Protein AF-0000000080832955 (afdb_homodimer)

pLDDT: mean 88.93, std 10.91, range [30.25, 98.5]

Organism: Erinaceus europaeus (NCBI:txid9365)

Sequence (776 aa):
MAGCCAVLAAFLFEYDTPRIVLIRSRKVGLMNRAVQLLILAYVIGWVFVWEKGYQEMDSVVSSVTTKAKGVTLTNTSQLGYRIWDVADYVIPAQEENSIFIMTNLIVTMNQTQGLCPEFPDKRSICESDANCTTGSSGTYSSGVSTGRCVPFNKTMKTCEVAAWCPVENDEEVPKPAFLKAAENFTLLVKNNIWYPKFNFSKRNILPNITTTYLKSCTYDAITDPFCPIFRLGKIVEYAGHSFQDMAVEGGIMGIQINWACNLDRAASLCLPKYSFRRLDTRDIDHNVSPGYNFRFAKYYSDPSGAEHRTLIKAYGIRFDIIVFGKAGKFDIIPTMINIGSGLALLGVATVLCDVIVLYCMKKKYYYREKKYKYVEDYEQGLAGEMDQMAGCCAVLAAFLFEYDTPRIVLIRSRKVGLMNRAVQLLILAYVIGWVFVWEKGYQEMDSVVSSVTTKAKGVTLTNTSQLGYRIWDVADYVIPAQEENSIFIMTNLIVTMNQTQGLCPEFPDKRSICESDANCTTGSSGTYSSGVSTGRCVPFNKTMKTCEVAAWCPVENDEEVPKPAFLKAAENFTLLVKNNIWYPKFNFSKRNILPNITTTYLKSCTYDAITDPFCPIFRLGKIVEYAGHSFQDMAVEGGIMGIQINWACNLDRAASLCLPKYSFRRLDTRDIDHNVSPGYNFRFAKYYSDPSGAEHRTLIKAYGIRFDIIVFGKAGKFDIIPTMINIGSGLALLGVATVLCDVIVLYCMKKKYYYREKKYKYVEDYEQGLAGEMDQ

InterPro domains:
  IPR001429 P2X purinoreceptor [PIRSF005713] (4-379)
  IPR001429 P2X purinoreceptor [PR01307] (82-90)
  IPR001429 P2X purinoreceptor [PR01307] (157-168)
  IPR001429 P2X purinoreceptor [PR01307] (243-255)
  IPR001429 P2X purinoreceptor [PR01307] (290-300)
  IPR001429 P2X purinoreceptor [PR01307] (310-324)
  IPR001429 P2X purinoreceptor [TIGR00863] (4-372)
  IPR003047 P2X4 purinoceptor [PR01311] (1-8)
  IPR003047 P2X4 purinoceptor [PR01311] (19-23)
  IPR003047 P2X4 purinoceptor [PR01311] (30-38)
  IPR003047 P2X4 purinoceptor [PR01311] (49-55)
  IPR003047 P2X4 purinoceptor [PR01311] (139-146)
  IPR003047 P2X4 purinoceptor [PR01311] (208-216)
  IPR003047 P2X4 purinoceptor [PR01311] (280-290)
  IPR003047 P2X4 purinoceptor [PR01311] (303-312)
  IPR003047 P2X4 purinoceptor [PR01311] (359-366)
  IPR003047 P2X4 purinoceptor [PR01311] (374-383)
  IPR027309 P2X purinoreceptor extracellular domain superfamily [G3DSA:2.60.490.10] (58-342)
  IPR053792 ATP P2X receptor, conserved site [PS01212] (250-276)
  IPR059116 ATP P2X receptor-like [PF00864] (13-373)

Nearest PDB structures (foldseek):
  4dw1-assembly1_A  TM=9.819E-01  e=3.573E-50  Danio rerio
  4dw0-assembly1_A  TM=9.603E-01  e=1.004E-49  Danio rerio
  8jv5-assembly1_C  TM=9.515E-01  e=7.487E-49  Danio rerio
  3h9v-assembly1_A  TM=9.371E-01  e=6.632E-48  Danio rerio
  9ik1-assembly1_B  TM=9.222E-01  e=1.372E-44  Homo sapiens

Foldseek 3Di:
DVVVVVVVCCVVPPDDDDDDDDDPDPVLVVVLVVLLVVLVCCLVVCCCPVVVLQWDKFWKDKFKFKDKFDKDWFADPVPGTDIDTLPRFWPPNGDGQKIWGFQAKFKDPWWAFDKDFWDDDPQFWDDFLCSWDAQDDDPPTQAGFRSGWADPDPPTITTMGGHRPPDGDPPDFDPQGRRLVLQAMKMAMKMKMAGVVVRDIDILCHPPHDPVCLVPDEDDVPPHPSRRMYRNQVLQVQQPHGPRVCNRAAFEKEWEWEFAAEPQDDPVPRHIGIGIHGDPDDDPPDPPPDFDWDKDWDWDADPVGGITIMIMITGTYMYGYHYTYMYIDGDNVSVVVSVVVSVVSSVVSVVVSLCCCLPPDPCNVVVCVVGDDDDDDPVVVVVVVVVD/DVVVVVVVVCVVPPDDDDDDDDDPDPVLVVVLVVLLVVLVCCLVVPCCPVVVLQWDKFWKDKFKDKDKFDKDWFADPVPGTDIDTLPRFWPPNDDGQKIWGFFAKFKDPWWAFDKDFWDDDPQFWDDFLCSWDAQDDDPPTQAGFRSGWDDPDPPTITTMGGHRPPGGDDPDFDPQGRRLVLQFMKMAMKMKMAGPVVRDIDILCHPPDDPVCLVPDEDDVPPHPSHRMYRNQVLQVQQVHGPRVCNRQAFEKEWEWEFAAEPQDDPNPRHIGIGIHGDPDDDPPDPDDDFDWDKDWDWDADPVGGITIMIMITGTYMYGYHYTYMYIDRDNVSVVVSVVVSVVVSVVSVVVSLCCCQPPDPCNVVVCVVVDDDDDDVVVVVVVVVVD

Secondary structure (DSSP, 8-state):
-HHHHHHHHHHHHEEEEE-EEEEE-HHHHHHHHHHHHHHHIIIIIIIIIIS-TTEEEEE-EEEEEEEEE--EEEEETTTEEEEE-HHHHBSSS--TTEEEEEEEEEEEEEEEEEEEEPPP-TTTB-SSGGGS-TT---TT-SSEEEEEEEESSSS-EEEEEEEEESPP--S---SS-TTGGGGG-EEEEEEEEEETTTTEEEESS-TT--HHHHHH---BTTTBTT--EEEHHHHHHHTT--HHHHHHH-EEEEEEEE--EETTS-GGG---EEEEEESSPPPTT--SS-S-EEEEEEEEE-TTS-EEEEEEEEEEEEEEEEEE-EEEEE-HHHHHHHHHHHHHHHHHHHHHHHHHHHHTSTTHHHHHHHH------HHHHHHHHHT-/-HHHHHHHHHHHH------EEEEE-HHHHHHHHHHHHHHHIIIIIIIIIIS-TTEEEEE-EEEEEEEEE--EEEEETTTEEEEE-HHHHBSSS--TTEEEEEEEEEEEEEEEEEEEEPPP-TTTB-SSGGGS-TT---TT-SSEEEEEEEESSSS-EEEEEEEEESPP--S---SS-TTGGGGG-EEEEEEEEEETTTTEEEESS-TT--HHHHHH---BTTTBTT--EEEHHHHHHHTT--HHHHHHH-EEEEEEEE--EETTS-GGG---EEEEEESSPPPTT--SS-S-EEEEEEEEE-TTS-EEEEEEEEEEEEEEEEEE-EEEEE-HHHHHHHHHHHHHHHHHHHHHHHHIIIIISTTHHHHHHHHEEEEE-HHHHHHHHHT-

Radius of gyration: 38.98 Å; Cα contacts (8 Å, |Δi|>4): 1558; chains: 2; bounding box: 71×136×95 Å

Solvent-accessible surface area (backbone atoms only — not comparable to full-atom values): 41485 Å² total; per-residue (Å²): 110,64,64,61,48,49,52,49,46,48,62,44,22,38,34,80,42,62,46,40,72,44,72,57,39,71,67,61,49,48,53,50,48,49,54,51,49,52,50,49,46,44,42,50,49,43,41,42,61,69,64,37,39,36,34,45,76,33,61,66,44,76,44,59,50,71,47,70,38,38,53,45,77,41,76,43,90,87,76,33,79,40,64,42,40,50,50,69,32,31,58,63,61,60,55,84,44,35,50,31,40,50,15,16,66,48,78,38,69,70,18,30,81,40,75,36,42,39,66,79,41,96,83,30,49,32,89,42,39,86,68,26,56,62,70,40,65,55,96,83,49,81,34,35,24,66,23,41,50,35,69,62,54,98,86,44,34,6,25,22,18,44,26,59,24,67,60,76,79,77,85,71,72,54,82,72,21,70,37,57,66,52,41,71,19,36,36,38,53,46,40,23,41,34,28,72,86,74,70,43,72,53,49,50,76,45,84,85,60,46,62,70,52,64,74,69,52,53,46,31,86,78,87,29,55,64,42,50,27,37,41,48,30,53,49,35,41,73,42,73,47,57,45,70,67,37,26,38,44,13,32,40,36,33,43,35,38,37,42,62,28,56,62,76,48,62,73,82,68,49,51,69,43,77,49,48,40,64,70,63,72,59,58,89,86,48,76,76,81,71,47,32,69,52,76,52,71,50,66,35,63,42,97,87,61,50,63,32,27,34,40,34,42,38,13,15,40,33,39,34,55,45,78,47,43,43,36,32,32,79,34,68,61,44,32,50,52,50,51,31,51,44,48,40,50,53,52,51,47,52,55,50,48,49,49,40,48,45,70,66,41,92,59,8,68,63,49,41,57,71,66,51,81,88,77,71,58,67,69,60,56,53,49,57,57,66,76,100,108,67,66,58,48,48,54,48,46,46,60,73,73,53,82,90,75,79,52,67,40,77,43,82,34,60,67,59,7,43,52,49,48,50,52,53,49,51,50,47,47,42,44,50,50,41,41,42,60,69,63,36,41,35,33,45,76,34,62,67,44,76,48,60,51,75,49,71,48,54,72,46,77,42,75,43,93,87,77,34,81,41,79,42,40,53,86,71,34,31,58,53,89,72,56,84,46,36,50,32,41,51,16,18,65,49,78,40,70,71,17,28,79,40,77,36,42,39,66,82,41,96,80,31,49,34,90,42,39,87,67,26,55,61,73,41,63,51,68,85,37,80,27,35,24,68,24,40,49,35,67,59,53,99,86,45,35,6,24,24,18,42,18,54,24,69,60,75,80,77,85,71,73,54,79,72,19,70,39,58,66,52,41,71,19,35,36,38,53,46,40,39,40,35,27,71,88,74,72,43,71,53,49,51,77,46,91,86,62,47,71,72,51,64,74,68,52,53,44,31,85,79,88,29,55,66,43,51,29,36,40,47,30,53,49,36,41,70,40,72,47,56,44,70,66,38,25,38,46,12,33,40,35,33,43,34,39,35,43,62,27,56,64,76,49,62,71,84,71,49,51,66,43,76,48,48,39,63,49,66,71,55,58,91,87,41,82,61,81,72,46,31,66,45,44,39,61,49,66,45,56,44,97,87,63,50,60,31,27,34,40,34,42,38,14,14,41,33,40,33,55,45,77,48,42,42,35,32,33,79,34,69,63,43,32,52,52,51,50,50,50,44,52,33,39,53,50,47,50,52,53,51,46,49,49,40,50,46,71,66,43,90,62,9,69,64,48,42,60,69,32,46,44,84,41,75,41,68,68,62,57,52,52,55,54,65,74,97

Structure (mmCIF, N/CA/C/O backbone):
data_AF-0000000080832955-model_v1
#
loop_
_entity.id
_entity.type
_entity.pdbx_description
1 polymer 'P2X purinoceptor'
#
loop_
_atom_site.group_PDB
_atom_site.id
_atom_site.type_symbol
_atom_site.label_atom_id
_atom_site.label_alt_id
_atom_site.label_comp_id
_atom_site.label_asym_id
_atom_site.label_entity_id
_atom_site.label_seq_id
_atom_site.pdbx_PDB_ins_code
_atom_site.Cartn_x
_atom_site.Cartn_y
_atom_site.Cartn_z
_atom_site.occupancy
_atom_site.B_iso_or_equiv
_atom_site.auth_seq_id
_atom_site.auth_comp_id
_atom_site.auth_asym_id
_atom_site.auth_atom_id
_atom_site.pdbx_PDB_model_num
ATOM 1 N N . MET A 1 1 ? 25.172 57.812 27.25 1 55.41 1 MET A N 1
ATOM 2 C CA . MET A 1 1 ? 24.828 56.594 27.953 1 55.41 1 MET A CA 1
ATOM 3 C C . MET A 1 1 ? 23.531 56.75 28.734 1 55.41 1 MET A C 1
ATOM 5 O O . MET A 1 1 ? 22.703 55.844 28.781 1 55.41 1 MET A O 1
ATOM 9 N N . ALA A 1 2 ? 23.375 57.812 29.281 1 66 2 ALA A N 1
ATOM 10 C CA . ALA A 1 2 ? 22.188 58.094 30.094 1 66 2 ALA A CA 1
ATOM 11 C C . ALA A 1 2 ? 20.953 58.188 29.219 1 66 2 ALA A C 1
ATOM 13 O O . ALA A 1 2 ? 19.875 57.688 29.594 1 66 2 ALA A O 1
ATOM 14 N N . GLY A 1 3 ? 21.125 58.781 28.188 1 62.06 3 GLY A N 1
ATOM 15 C CA . GLY A 1 3 ? 20.016 58.969 27.266 1 62.06 3 GLY A CA 1
ATOM 16 C C . GLY A 1 3 ? 19.5 57.656 26.688 1 62.06 3 GLY A C 1
ATOM 17 O O . GLY A 1 3 ? 18.297 57.438 26.609 1 62.06 3 GLY A O 1
ATOM 18 N N . CYS A 1 4 ? 20.5 56.875 26.312 1 67.5 4 CYS A N 1
ATOM 19 C CA . CYS A 1 4 ? 20.141 55.562 25.766 1 67.5 4 CYS A CA 1
ATOM 20 C C . CYS A 1 4 ? 19.453 54.688 26.812 1 67.5 4 CYS A C 1
ATOM 22 O O . CYS A 1 4 ? 18.516 53.969 26.5 1 67.5 4 CYS A O 1
ATOM 24 N N . CYS A 1 5 ? 19.938 54.812 28.031 1 69.69 5 CYS A N 1
ATOM 25 C CA . CYS A 1 5 ? 19.359 54.062 29.125 1 69.69 5 CYS A CA 1
ATOM 26 C C . CYS A 1 5 ? 17.938 54.531 29.406 1 69.69 5 CYS A C 1
ATOM 28 O O . CYS A 1 5 ? 17.062 53.719 29.734 1 69.69 5 CYS A O 1
ATOM 30 N N . ALA A 1 6 ? 17.719 55.812 29.266 1 69.38 6 ALA A N 1
ATOM 31 C CA . ALA A 1 6 ? 16.375 56.344 29.516 1 69.38 6 ALA A CA 1
ATOM 32 C C . ALA A 1 6 ? 15.391 55.812 28.469 1 69.38 6 ALA A C 1
ATOM 34 O O . ALA A 1 6 ? 14.258 55.469 28.797 1 69.38 6 ALA A O 1
ATOM 35 N N . VAL A 1 7 ? 15.914 55.844 27.344 1 69.94 7 VAL A N 1
ATOM 36 C CA . VAL A 1 7 ? 15.07 55.406 26.25 1 69.94 7 VAL A CA 1
ATOM 37 C C . VAL A 1 7 ? 14.789 53.906 26.406 1 69.94 7 VAL A C 1
ATOM 39 O O . VAL A 1 7 ? 13.664 53.438 26.203 1 69.94 7 VAL A O 1
ATOM 42 N N . LEU A 1 8 ? 15.75 53.188 26.812 1 74.5 8 LEU A N 1
ATOM 43 C CA . LEU A 1 8 ? 15.586 51.75 27.047 1 74.5 8 LEU A CA 1
ATOM 44 C C . LEU A 1 8 ? 14.656 51.469 28.234 1 74.5 8 LEU A C 1
ATOM 46 O O . LEU A 1 8 ? 13.852 50.562 28.203 1 74.5 8 LEU A O 1
ATOM 50 N N . ALA A 1 9 ? 14.867 52.281 29.172 1 74.12 9 ALA A N 1
ATOM 51 C CA . ALA A 1 9 ? 14 52.125 30.344 1 74.12 9 ALA A CA 1
ATOM 52 C C . ALA A 1 9 ? 12.547 52.438 30 1 74.12 9 ALA A C 1
ATOM 54 O O . ALA A 1 9 ? 11.641 51.719 30.438 1 74.12 9 ALA A O 1
ATOM 55 N N . ALA A 1 10 ? 12.398 53.5 29.25 1 73.06 10 ALA A N 1
ATOM 56 C CA . ALA A 1 10 ? 11.039 53.844 28.844 1 73.06 10 ALA A CA 1
ATOM 57 C C . ALA A 1 10 ? 10.422 52.719 28 1 73.06 10 ALA A C 1
ATOM 59 O O . ALA A 1 10 ? 9.25 52.375 28.172 1 73.06 10 ALA A O 1
ATOM 60 N N . PHE A 1 11 ? 11.25 52.156 27.25 1 74.12 11 PHE A N 1
ATOM 61 C CA . PHE A 1 11 ? 10.789 51.094 26.391 1 74.12 11 PHE A CA 1
ATOM 62 C C . PHE A 1 11 ? 10.414 49.844 27.219 1 74.12 11 PHE A C 1
ATOM 64 O O . PHE A 1 11 ? 9.422 49.188 26.938 1 74.12 11 PHE A O 1
ATOM 71 N N . LEU A 1 12 ? 11.109 49.656 28.219 1 76.94 12 LEU A N 1
ATOM 72 C CA . LEU A 1 12 ? 10.938 48.438 29 1 76.94 12 LEU A CA 1
ATOM 73 C C . LEU A 1 12 ? 9.812 48.594 30.016 1 76.94 12 LEU A C 1
ATOM 75 O O . LEU A 1 12 ? 9.117 47.625 30.344 1 76.94 12 LEU A O 1
ATOM 79 N N . PHE A 1 13 ? 9.57 49.875 30.422 1 78.62 13 PHE A N 1
ATOM 80 C CA . PHE A 1 13 ? 8.695 50 31.578 1 78.62 13 PHE A CA 1
ATOM 81 C C . PHE A 1 13 ? 7.441 50.781 31.219 1 78.62 13 PHE A C 1
ATOM 83 O O . PHE A 1 13 ? 6.637 51.125 32.094 1 78.62 13 PHE A O 1
ATOM 90 N N . GLU A 1 14 ? 7.383 51.094 30.031 1 78.12 14 GLU A N 1
ATOM 91 C CA . GLU A 1 14 ? 6.18 51.812 29.609 1 78.12 14 GLU A CA 1
ATOM 92 C C . GLU A 1 14 ? 5.254 50.906 28.797 1 78.12 14 GLU A C 1
ATOM 94 O O . GLU A 1 14 ? 5.719 50.031 28.047 1 78.12 14 GLU A O 1
ATOM 99 N N . TYR A 1 15 ? 3.998 51 29.125 1 81.12 15 TYR A N 1
ATOM 100 C CA . TYR A 1 15 ? 2.977 50.281 28.391 1 81.12 15 TYR A CA 1
ATOM 101 C C . TYR A 1 15 ? 2.01 51.25 27.703 1 81.12 15 TYR A C 1
ATOM 103 O O . TYR A 1 15 ? 1.455 52.125 28.344 1 81.12 15 TYR A O 1
ATOM 111 N N . ASP A 1 16 ? 1.988 51.062 26.359 1 78 16 ASP A N 1
ATOM 112 C CA . ASP A 1 16 ? 1.105 51.906 25.547 1 78 16 ASP A CA 1
ATOM 113 C C . ASP A 1 16 ? -0.204 51.156 25.25 1 78 16 ASP A C 1
ATOM 115 O O . ASP A 1 16 ? -0.201 49.969 24.906 1 78 16 ASP A O 1
ATOM 119 N N . THR A 1 17 ? -1.327 51.875 25.5 1 80.19 17 THR A N 1
ATOM 120 C CA . THR A 1 17 ? -2.637 51.312 25.141 1 80.19 17 THR A CA 1
ATOM 121 C C . THR A 1 17 ? -3.508 52.406 24.516 1 80.19 17 THR A C 1
ATOM 123 O O . THR A 1 17 ? -3.457 53.562 24.922 1 80.19 17 THR A O 1
ATOM 126 N N . PRO A 1 18 ? -4.125 52.125 23.453 1 81.12 18 PRO A N 1
ATOM 127 C CA . PRO A 1 18 ? -4.973 53.125 22.797 1 81.12 18 PRO A CA 1
ATOM 128 C C . PRO A 1 18 ? -6.156 53.531 23.672 1 81.12 18 PRO A C 1
ATOM 130 O O . PRO A 1 18 ? -6.738 52.719 24.375 1 81.12 18 PRO A O 1
ATOM 133 N N . ARG A 1 19 ? -6.402 54.844 23.625 1 81.69 19 ARG A N 1
ATOM 134 C CA . ARG A 1 19 ? -7.602 55.344 24.266 1 81.69 19 ARG A CA 1
ATOM 135 C C . ARG A 1 19 ? -8.859 54.969 23.5 1 81.69 19 ARG A C 1
ATOM 137 O O . ARG A 1 19 ? -8.914 55.094 22.281 1 81.69 19 ARG A O 1
ATOM 144 N N . ILE A 1 20 ? -9.789 54.438 24.219 1 82.12 20 ILE A N 1
ATOM 145 C CA . ILE A 1 20 ? -10.953 53.875 23.547 1 82.12 20 ILE A CA 1
ATOM 146 C C . ILE A 1 20 ? -12.211 54.656 23.922 1 82.12 20 ILE A C 1
ATOM 148 O O . ILE A 1 20 ? -12.375 55.062 25.078 1 82.12 20 ILE A O 1
ATOM 152 N N . VAL A 1 21 ? -12.922 55 22.859 1 81.69 21 VAL A N 1
ATOM 153 C CA . VAL A 1 21 ? -14.219 55.625 23.062 1 81.69 21 VAL A CA 1
ATOM 154 C C . VAL A 1 21 ? -15.289 54.562 23.266 1 81.69 21 VAL A C 1
ATOM 156 O O . VAL A 1 21 ? -15.469 53.688 22.422 1 81.69 21 VAL A O 1
ATOM 159 N N . LEU A 1 22 ? -15.961 54.594 24.391 1 81.81 22 LEU A N 1
ATOM 160 C CA . LEU A 1 22 ? -17.031 53.625 24.688 1 81.81 22 LEU A CA 1
ATOM 161 C C . LEU A 1 22 ? -18.391 54.188 24.281 1 81.81 22 LEU A C 1
ATOM 163 O O . LEU A 1 22 ? -18.828 55.188 24.828 1 81.81 22 LEU A O 1
ATOM 167 N N . ILE A 1 23 ? -18.906 53.594 23.266 1 79.38 23 ILE A N 1
ATOM 168 C CA . ILE A 1 23 ? -20.219 54 22.797 1 79.38 23 ILE A CA 1
ATOM 169 C C . ILE A 1 23 ? -21.297 53.156 23.5 1 79.38 23 ILE A C 1
ATOM 171 O O . ILE A 1 23 ? -21.344 51.938 23.359 1 79.38 23 ILE A O 1
ATOM 175 N N . ARG A 1 24 ? -22.141 53.844 24.172 1 81.06 24 ARG A N 1
ATOM 176 C CA . ARG A 1 24 ? -23.219 53.156 24.891 1 81.06 24 ARG A CA 1
ATOM 177 C C . ARG A 1 24 ? -24.484 53.125 24.047 1 81.06 24 ARG A C 1
ATOM 179 O O . ARG A 1 24 ? -25.375 53.969 24.234 1 81.06 24 ARG A O 1
ATOM 186 N N . SER A 1 25 ? -24.5 52.375 23.047 1 81.81 25 SER A N 1
ATOM 187 C CA . SER A 1 25 ? -25.656 52.125 22.188 1 81.81 25 SER A CA 1
ATOM 188 C C . SER A 1 25 ? -26 50.656 22.172 1 81.81 25 SER A C 1
ATOM 190 O O . SER A 1 25 ? -25.141 49.812 21.922 1 81.81 25 SER A O 1
ATOM 192 N N . ARG A 1 26 ? -27.188 50.375 22.453 1 84.88 26 ARG A N 1
ATOM 193 C CA . ARG A 1 26 ? -27.641 49 22.484 1 84.88 26 ARG A CA 1
ATOM 194 C C . ARG A 1 26 ? -27.547 48.344 21.109 1 84.88 26 ARG A C 1
ATOM 196 O O . ARG A 1 26 ? -27.172 47.188 20.984 1 84.88 26 ARG A O 1
ATOM 203 N N . LYS A 1 27 ? -27.844 49.156 20.109 1 83.56 27 LYS A N 1
ATOM 204 C CA . LYS A 1 27 ? -27.859 48.625 18.75 1 83.56 27 LYS A CA 1
ATOM 205 C C . LYS A 1 27 ? -26.438 48.281 18.281 1 83.56 27 LYS A C 1
ATOM 207 O O . LYS A 1 27 ? -26.203 47.219 17.75 1 83.56 27 LYS A O 1
ATOM 212 N N . VAL A 1 28 ? -25.562 49.156 18.516 1 82.94 28 VAL A N 1
ATOM 213 C CA . VAL A 1 28 ? -24.172 48.969 18.094 1 82.94 28 VAL A CA 1
ATOM 214 C C . VAL A 1 28 ? -23.547 47.844 18.906 1 82.94 28 VAL A C 1
ATOM 216 O O . VAL A 1 28 ? -22.797 47.031 18.375 1 82.94 28 VAL A O 1
ATOM 219 N N . GLY A 1 29 ? -23.828 47.875 20.172 1 86.38 29 GLY A N 1
ATOM 220 C CA . GLY A 1 29 ? -23.297 46.844 21.047 1 86.38 29 GLY A CA 1
ATOM 221 C C . GLY A 1 29 ? -23.781 45.438 20.688 1 86.38 29 GLY A C 1
ATOM 222 O O . GLY A 1 29 ? -23 44.5 20.672 1 86.38 29 GLY A O 1
ATOM 223 N N . LEU A 1 30 ? -25.031 45.438 20.359 1 90.06 30 LEU A N 1
ATOM 224 C CA . LEU A 1 30 ? -25.609 44.125 19.984 1 90.06 30 LEU A CA 1
ATOM 225 C C . LEU A 1 30 ? -25.047 43.656 18.656 1 90.06 30 LEU A C 1
ATOM 227 O O . LEU A 1 30 ? -24.828 42.438 18.484 1 90.06 30 LEU A O 1
ATOM 231 N N . MET A 1 31 ? -24.859 44.469 17.734 1 86.62 31 MET A N 1
ATOM 232 C CA . MET A 1 31 ? -24.297 44.125 16.438 1 86.62 31 MET A CA 1
ATOM 233 C C . MET A 1 31 ? -22.859 43.625 16.594 1 86.62 31 MET A C 1
ATOM 235 O O . MET A 1 31 ? -22.484 42.594 16 1 86.62 31 MET A O 1
ATOM 239 N N . ASN A 1 32 ? -22.078 44.281 17.391 1 87.94 32 ASN A N 1
ATOM 240 C CA . ASN A 1 32 ? -20.703 43.875 17.641 1 87.94 32 ASN A CA 1
ATOM 241 C C . ASN A 1 32 ? -20.625 42.531 18.328 1 87.94 32 ASN A C 1
ATOM 243 O O . ASN A 1 32 ? -19.797 41.688 17.969 1 87.94 32 ASN A O 1
ATOM 247 N N . ARG A 1 33 ? -21.516 42.375 19.25 1 91.44 33 ARG A N 1
ATOM 248 C CA . ARG A 1 33 ? -21.516 41.125 19.969 1 91.44 33 ARG A CA 1
ATOM 249 C C . ARG A 1 33 ? -21.984 39.969 19.078 1 91.44 33 ARG A C 1
ATOM 251 O O . ARG A 1 33 ? -21.5 38.844 19.203 1 91.44 33 ARG A O 1
ATOM 258 N N . ALA A 1 34 ? -22.859 40.312 18.203 1 92.75 34 ALA A N 1
ATOM 259 C CA . ALA A 1 34 ? -23.344 39.281 17.281 1 92.75 34 ALA A CA 1
ATOM 260 C C . ALA A 1 34 ? -22.234 38.812 16.359 1 92.75 34 ALA A C 1
ATOM 262 O O . ALA A 1 34 ? -22.078 37.625 16.109 1 92.75 34 ALA A O 1
ATOM 263 N N . VAL A 1 35 ? -21.422 39.719 15.867 1 90.56 35 VAL A N 1
ATOM 264 C CA . VAL A 1 35 ? -20.328 39.375 14.969 1 90.56 35 VAL A CA 1
ATOM 265 C C . VAL A 1 35 ? -19.266 38.594 15.727 1 90.56 35 VAL A C 1
ATOM 267 O O . VAL A 1 35 ? -18.719 37.594 15.211 1 90.56 35 VAL A O 1
ATOM 270 N N . GLN A 1 36 ? -18.984 39.031 16.953 1 90 36 GLN A N 1
ATOM 271 C CA . GLN A 1 36 ? -18 38.312 17.766 1 90 36 GLN A CA 1
ATOM 272 C C . GLN A 1 36 ? -18.453 36.906 18.062 1 90 36 GLN A C 1
ATOM 274 O O . GLN A 1 36 ? -17.641 35.969 18.016 1 90 36 GLN A O 1
ATOM 279 N N . LEU A 1 37 ? -19.719 36.781 18.328 1 93.69 37 LEU A N 1
ATOM 280 C CA . LEU A 1 37 ? -20.234 35.469 18.641 1 93.69 37 LEU A CA 1
ATOM 281 C C . LEU A 1 37 ? -20.203 34.531 17.422 1 93.69 37 LEU A C 1
ATOM 283 O O . LEU A 1 37 ? -19.969 33.344 17.547 1 93.69 37 LEU A O 1
ATOM 287 N N . LEU A 1 38 ? -20.5 35.156 16.281 1 94.69 38 LEU A N 1
ATOM 288 C CA . LEU A 1 38 ? -20.422 34.375 15.039 1 94.69 38 LEU A CA 1
ATOM 289 C C . LEU A 1 38 ? -19 33.875 14.781 1 94.69 38 LEU A C 1
ATOM 291 O O . LEU A 1 38 ? -18.797 32.75 14.344 1 94.69 38 LEU A O 1
ATOM 295 N N . ILE A 1 39 ? -18.031 34.656 15.008 1 92.19 39 ILE A N 1
ATOM 296 C CA . ILE A 1 39 ? -16.625 34.312 14.805 1 92.19 39 ILE A CA 1
ATOM 297 C C . ILE A 1 39 ? -16.219 33.219 15.805 1 92.19 39 ILE A C 1
ATOM 299 O O . ILE A 1 39 ? -15.539 32.281 15.438 1 92.19 39 ILE A O 1
ATOM 303 N N . LEU A 1 40 ? -16.594 33.438 17.016 1 92.44 40 LEU A N 1
ATOM 304 C CA . LEU A 1 40 ? -16.266 32.469 18.047 1 92.44 40 LEU A CA 1
ATOM 305 C C . LEU A 1 40 ? -16.875 31.109 17.734 1 92.44 40 LEU A C 1
ATOM 307 O O . LEU A 1 40 ? -16.266 30.078 17.969 1 92.44 40 LEU A O 1
ATOM 311 N N . ALA A 1 41 ? -18.125 31.156 17.25 1 95.5 41 ALA A N 1
ATOM 312 C CA . ALA A 1 41 ? -18.797 29.922 16.859 1 95.5 41 ALA A CA 1
ATOM 313 C C . ALA A 1 41 ? -18.047 29.219 15.734 1 95.5 41 ALA A C 1
ATOM 315 O O . ALA A 1 41 ? -17.953 28 15.711 1 95.5 41 ALA A O 1
ATOM 316 N N . TYR A 1 42 ? -17.547 29.938 14.844 1 93.69 42 TYR A N 1
ATOM 317 C CA . TYR A 1 42 ? -16.797 29.391 13.727 1 93.69 42 TYR A CA 1
ATOM 318 C C . TYR A 1 42 ? -15.477 28.797 14.203 1 93.69 42 TYR A C 1
ATOM 320 O O . TYR A 1 42 ? -15.125 27.672 13.852 1 93.69 42 TYR A O 1
ATOM 328 N N . VAL A 1 43 ? -14.734 29.531 15.008 1 91.56 43 VAL A N 1
ATOM 329 C CA . VAL A 1 43 ? -13.406 29.109 15.438 1 91.56 43 VAL A CA 1
ATOM 330 C C . VAL A 1 43 ? -13.523 27.891 16.359 1 91.56 43 VAL A C 1
ATOM 332 O O . VAL A 1 43 ? -12.844 26.875 16.141 1 91.56 43 VAL A O 1
ATOM 335 N N . ILE A 1 44 ? -14.344 27.969 17.359 1 93.38 44 ILE A N 1
ATOM 336 C CA . ILE A 1 44 ? -14.461 26.891 18.328 1 93.38 44 ILE A CA 1
ATOM 337 C C . ILE A 1 44 ? -15.219 25.719 17.703 1 93.38 44 ILE A C 1
ATOM 339 O O . ILE A 1 44 ? -14.773 24.578 17.766 1 93.38 44 ILE A O 1
ATOM 343 N N . GLY A 1 45 ? -16.359 26.031 17.141 1 94.44 45 GLY A N 1
ATOM 344 C CA . GLY A 1 45 ? -17.219 24.984 16.609 1 94.44 45 GLY A CA 1
ATOM 345 C C . GLY A 1 45 ? -16.625 24.297 15.398 1 94.44 45 GLY A C 1
ATOM 346 O O . GLY A 1 45 ? -16.547 23.062 15.352 1 94.44 45 GLY A O 1
ATOM 347 N N . TRP A 1 46 ? -16.266 25.078 14.438 1 92.88 46 TRP A N 1
ATOM 348 C CA . TRP A 1 46 ? -15.82 24.484 13.18 1 92.88 46 TRP A CA 1
ATOM 349 C C . TRP A 1 46 ? -14.336 24.141 13.234 1 92.88 46 TRP A C 1
ATOM 351 O O . TRP A 1 46 ? -13.945 23 13.031 1 92.88 46 TRP A O 1
ATOM 361 N N . VAL A 1 47 ? -13.453 25.016 13.578 1 92.81 47 VAL A N 1
ATOM 362 C CA . VAL A 1 47 ? -12.008 24.844 13.469 1 92.81 47 VAL A CA 1
ATOM 363 C C . VAL A 1 47 ? -11.523 23.859 14.539 1 92.81 47 VAL A C 1
ATOM 365 O O . VAL A 1 47 ? -10.805 22.906 14.234 1 92.81 47 VAL A O 1
ATOM 368 N N . PHE A 1 48 ? -11.938 23.969 15.789 1 93.69 48 PHE A N 1
ATOM 369 C CA . PHE A 1 48 ? -11.391 23.156 16.875 1 93.69 48 PHE A CA 1
ATOM 370 C C . PHE A 1 48 ? -12.172 21.875 17.047 1 93.69 48 PHE A C 1
ATOM 372 O O . PHE A 1 48 ? -11.594 20.812 17.297 1 93.69 48 PHE A O 1
ATOM 379 N N . VAL A 1 49 ? -13.453 21.938 16.875 1 92.5 49 VAL A N 1
ATOM 380 C CA . VAL A 1 49 ? -14.25 20.75 17.172 1 92.5 49 VAL A CA 1
ATOM 381 C C . VAL A 1 49 ? -14.406 19.906 15.898 1 92.5 49 VAL A C 1
ATOM 383 O O . VAL A 1 49 ? -14.109 18.703 15.906 1 92.5 49 VAL A O 1
ATOM 386 N N . TRP A 1 50 ? -14.852 20.609 14.828 1 92.12 50 TRP A N 1
ATOM 387 C CA . TRP A 1 50 ? -15.141 19.844 13.617 1 92.12 50 TRP A CA 1
ATOM 388 C C . TRP A 1 50 ? -13.852 19.453 12.906 1 92.12 50 TRP A C 1
ATOM 390 O O . TRP A 1 50 ? -13.68 18.297 12.508 1 92.12 50 TRP A O 1
ATOM 400 N N . GLU A 1 51 ? -12.875 20.281 12.805 1 92.81 51 GLU A N 1
ATOM 401 C CA . GLU A 1 51 ? -11.641 20.031 12.07 1 92.81 51 GLU A CA 1
ATOM 402 C C . GLU A 1 51 ? -10.531 19.547 13 1 92.81 51 GLU A C 1
ATOM 404 O O . GLU A 1 51 ? -9.453 19.156 12.547 1 92.81 51 GLU A O 1
ATOM 409 N N . LYS A 1 52 ? -10.781 19.641 14.273 1 93.62 52 LYS A N 1
ATOM 410 C CA . LYS A 1 52 ? -9.781 19.266 15.266 1 93.62 52 LYS A CA 1
ATOM 411 C C . LYS A 1 52 ? -8.469 20.016 15.023 1 93.62 52 LYS A C 1
ATOM 413 O O . LYS A 1 52 ? -7.398 19.391 14.977 1 93.62 52 LYS A O 1
ATOM 418 N N . GLY A 1 53 ? -8.57 21.219 14.883 1 92.25 53 GLY A N 1
ATOM 419 C CA . GLY A 1 53 ? -7.445 22.078 14.547 1 92.25 53 GLY A CA 1
ATOM 420 C C . GLY A 1 53 ? -6.406 22.156 15.648 1 92.25 53 GLY A C 1
ATOM 421 O O . GLY A 1 53 ? -5.344 22.766 15.461 1 92.25 53 GLY A O 1
ATOM 422 N N . TYR A 1 54 ? -6.648 21.484 16.734 1 92.62 54 TYR A N 1
ATOM 423 C CA . TYR A 1 54 ? -5.703 21.469 17.844 1 92.62 54 TYR A CA 1
ATOM 424 C C . TYR A 1 54 ? -4.738 20.297 17.719 1 92.62 54 TYR A C 1
ATOM 426 O O . TYR A 1 54 ? -3.818 20.141 18.516 1 92.62 54 TYR A O 1
ATOM 434 N N . GLN A 1 55 ? -4.91 19.484 16.703 1 95.19 55 GLN A N 1
ATOM 435 C CA . GLN A 1 55 ? -4.094 18.281 16.578 1 95.19 55 GLN A CA 1
ATOM 436 C C . GLN A 1 55 ? -3.113 18.406 15.414 1 95.19 55 GLN A C 1
ATOM 438 O O . GLN A 1 55 ? -3.396 19.078 14.422 1 95.19 55 GLN A O 1
ATOM 443 N N . GLU A 1 56 ? -1.986 17.766 15.664 1 92.81 56 GLU A N 1
ATOM 444 C CA . GLU A 1 56 ? -1.085 17.469 14.555 1 92.81 56 GLU A CA 1
ATOM 445 C C . GLU A 1 56 ? -1.438 16.141 13.906 1 92.81 56 GLU A C 1
ATOM 447 O O . GLU A 1 56 ? -1.78 15.172 14.586 1 92.81 56 GLU A O 1
ATOM 452 N N . MET A 1 57 ? -1.368 16.172 12.555 1 94.12 57 MET A N 1
ATOM 453 C CA . MET A 1 57 ? -1.815 14.977 11.836 1 94.12 57 MET A CA 1
ATOM 454 C C . MET A 1 57 ? -0.627 14.195 11.281 1 94.12 57 MET A C 1
ATOM 456 O O . MET A 1 57 ? 0.421 14.773 10.992 1 94.12 57 MET A O 1
ATOM 460 N N . ASP A 1 58 ? -0.791 12.914 11.242 1 94 58 ASP A N 1
ATOM 461 C CA . ASP A 1 58 ? 0.18 11.992 10.664 1 94 58 ASP A CA 1
ATOM 462 C C . ASP A 1 58 ? -0.472 11.102 9.609 1 94 58 ASP A C 1
ATOM 464 O O . ASP A 1 58 ? -1.666 10.805 9.688 1 94 58 ASP A O 1
ATOM 468 N N . SER A 1 59 ? 0.339 10.797 8.586 1 92.44 59 SER A N 1
ATOM 469 C CA . SER A 1 59 ? -0.157 9.914 7.531 1 92.44 59 SER A CA 1
ATOM 470 C C . SER A 1 59 ? 0.276 8.477 7.77 1 92.44 59 SER A C 1
ATOM 472 O O . SER A 1 59 ? 1.352 8.227 8.32 1 92.44 59 SER A O 1
ATOM 474 N N . VAL A 1 60 ? -0.473 7.586 7.223 1 93.62 60 VAL A N 1
ATOM 475 C CA . VAL A 1 60 ? -0.304 6.176 7.551 1 93.62 60 VAL A CA 1
ATOM 476 C C . VAL A 1 60 ? 0.696 5.535 6.59 1 93.62 60 VAL A C 1
ATOM 478 O O . VAL A 1 60 ? 0.706 5.848 5.395 1 93.62 60 VAL A O 1
ATOM 481 N N . VAL A 1 61 ? 1.555 4.734 7.117 1 89.5 61 VAL A N 1
ATOM 482 C CA . VAL A 1 61 ? 2.375 3.785 6.375 1 89.5 61 VAL A CA 1
ATOM 483 C C . VAL A 1 61 ? 1.863 2.365 6.613 1 89.5 61 VAL A C 1
ATOM 485 O O . VAL A 1 61 ? 1.644 1.962 7.758 1 89.5 61 VAL A O 1
ATOM 488 N N . SER A 1 62 ? 1.639 1.663 5.535 1 91.88 62 SER A N 1
ATOM 489 C CA . SER A 1 62 ? 0.952 0.388 5.719 1 91.88 62 SER A CA 1
ATOM 490 C C . SER A 1 62 ? 1.694 -0.744 5.016 1 91.88 62 SER A C 1
ATOM 492 O O . SER A 1 62 ? 2.463 -0.503 4.082 1 91.88 62 SER A O 1
ATOM 494 N N . SER A 1 63 ? 1.555 -1.922 5.559 1 91.06 63 SER A N 1
ATOM 495 C CA . SER A 1 63 ? 1.971 -3.188 4.961 1 91.06 63 SER A CA 1
ATOM 496 C C . SER A 1 63 ? 0.823 -4.191 4.938 1 91.06 63 SER A C 1
ATOM 498 O O . SER A 1 63 ? 0.131 -4.375 5.941 1 91.06 63 SER A O 1
ATOM 500 N N . VAL A 1 64 ? 0.68 -4.781 3.758 1 93.94 64 VAL A N 1
ATOM 501 C CA . VAL A 1 64 ? -0.456 -5.688 3.607 1 93.94 64 VAL A CA 1
ATOM 502 C C . VAL A 1 64 ? 0.017 -7.023 3.039 1 93.94 64 VAL A C 1
ATOM 504 O O . VAL A 1 64 ? 0.869 -7.059 2.148 1 93.94 64 VAL A O 1
ATOM 507 N N . THR A 1 65 ? -0.503 -8.094 3.561 1 92.75 65 THR A N 1
ATOM 508 C CA . THR A 1 65 ? -0.361 -9.438 3.004 1 92.75 65 THR A CA 1
ATOM 509 C C . THR A 1 65 ? -1.718 -10.125 2.902 1 92.75 65 THR A C 1
ATOM 511 O O . THR A 1 65 ? -2.613 -9.867 3.709 1 92.75 65 THR A O 1
ATOM 514 N N . THR A 1 66 ? -1.824 -10.906 1.887 1 94.88 66 THR A N 1
ATOM 515 C CA . THR A 1 66 ? -3.088 -11.602 1.673 1 94.88 66 THR A CA 1
ATOM 516 C C . THR A 1 66 ? -2.854 -13.094 1.468 1 94.88 66 THR A C 1
ATOM 518 O O . THR A 1 66 ? -1.791 -13.5 0.994 1 94.88 66 THR A O 1
ATOM 521 N N . LYS A 1 67 ? -3.848 -13.82 1.881 1 93.25 67 LYS A N 1
ATOM 522 C CA . LYS A 1 67 ? -3.852 -15.273 1.689 1 93.25 67 LYS A CA 1
ATOM 523 C C . LYS A 1 67 ? -5.238 -15.773 1.297 1 93.25 67 LYS A C 1
ATOM 525 O O . LYS A 1 67 ? -6.211 -15.555 2.021 1 93.25 67 LYS A O 1
ATOM 530 N N . ALA A 1 68 ? -5.27 -16.469 0.184 1 95.44 68 ALA A N 1
ATOM 531 C CA . ALA A 1 68 ? -6.539 -17.016 -0.292 1 95.44 68 ALA A CA 1
ATOM 532 C C . ALA A 1 68 ? -6.676 -18.484 0.065 1 95.44 68 ALA A C 1
ATOM 534 O O . ALA A 1 68 ? -5.676 -19.203 0.147 1 95.44 68 ALA A O 1
ATOM 535 N N . LYS A 1 69 ? -7.902 -18.859 0.316 1 94.12 69 LYS A N 1
ATOM 536 C CA . LYS A 1 69 ? -8.227 -20.266 0.562 1 94.12 69 LYS A CA 1
ATOM 537 C C . LYS A 1 69 ? -9.484 -20.672 -0.192 1 94.12 69 LYS A C 1
ATOM 539 O O . LYS A 1 69 ? -10.414 -19.875 -0.346 1 94.12 69 LYS A O 1
ATOM 544 N N . GLY A 1 70 ? -9.43 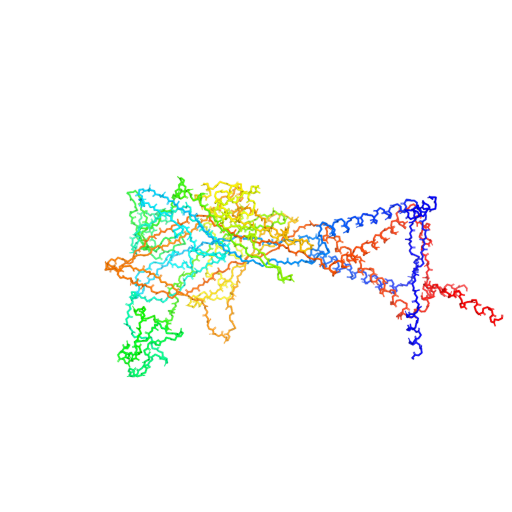-21.906 -0.663 1 93.81 70 GLY A N 1
ATOM 545 C CA . GLY A 1 70 ? -10.562 -22.469 -1.385 1 93.81 70 GLY A CA 1
ATOM 546 C C . GLY A 1 70 ? -10.156 -23.469 -2.438 1 93.81 70 GLY A C 1
ATOM 547 O O . GLY A 1 70 ? -9.055 -23.406 -2.98 1 93.81 70 GLY A O 1
ATOM 548 N N . VAL A 1 71 ? -11.047 -24.438 -2.621 1 94.38 71 VAL A N 1
ATOM 549 C CA . VAL A 1 71 ? -10.836 -25.453 -3.65 1 94.38 71 VAL A CA 1
ATOM 550 C C . VAL A 1 71 ? -12.125 -25.672 -4.434 1 94.38 71 VAL A C 1
ATOM 552 O O . VAL A 1 71 ? -13.227 -25.484 -3.898 1 94.38 71 VAL A O 1
ATOM 555 N N . THR A 1 72 ? -11.93 -25.984 -5.633 1 92.62 72 THR A N 1
ATOM 556 C CA . THR A 1 72 ? -13.109 -26.281 -6.434 1 92.62 72 THR A CA 1
ATOM 557 C C . THR A 1 72 ? -12.805 -27.359 -7.465 1 92.62 72 THR A C 1
ATOM 559 O O . THR A 1 72 ? -11.633 -27.641 -7.746 1 92.62 72 THR A O 1
ATOM 562 N N . LEU A 1 73 ? -13.867 -27.969 -7.848 1 92.62 73 LEU A N 1
ATOM 563 C CA . LEU A 1 73 ? -13.781 -29.062 -8.805 1 92.62 73 LEU A CA 1
ATOM 564 C C . LEU A 1 73 ? -14.531 -28.703 -10.094 1 92.62 73 LEU A C 1
ATOM 566 O O . LEU A 1 73 ? -15.625 -28.141 -10.047 1 92.62 73 LEU A O 1
ATOM 570 N N . THR A 1 74 ? -13.828 -28.953 -11.141 1 91.88 74 THR A N 1
ATOM 571 C CA . THR A 1 74 ? -14.484 -28.797 -12.438 1 91.88 74 THR A CA 1
ATOM 572 C C . THR A 1 74 ? -14.422 -30.109 -13.219 1 91.88 74 THR A C 1
ATOM 574 O O . THR A 1 74 ? -13.531 -30.938 -13.008 1 91.88 74 THR A O 1
ATOM 577 N N . ASN A 1 75 ? -15.461 -30.312 -14 1 88.75 75 ASN A N 1
ATOM 578 C CA . ASN A 1 75 ? -15.531 -31.469 -14.867 1 88.75 75 ASN A CA 1
ATOM 579 C C . ASN A 1 75 ? -16.047 -31.109 -16.266 1 88.75 75 ASN A C 1
ATOM 581 O O . ASN A 1 75 ? -17.25 -31.031 -16.484 1 88.75 75 ASN A O 1
ATOM 585 N N . THR A 1 76 ? -15.109 -30.844 -17.109 1 84.56 76 THR A N 1
ATOM 586 C CA . THR A 1 76 ? -15.477 -30.484 -18.469 1 84.56 76 THR A CA 1
ATOM 587 C C . THR A 1 76 ? -14.945 -31.5 -19.469 1 84.56 76 THR A C 1
ATOM 589 O O . THR A 1 76 ? -14.086 -32.312 -19.125 1 84.56 76 THR A O 1
ATOM 592 N N . SER A 1 77 ? -15.484 -31.406 -20.641 1 82.38 77 SER A N 1
ATOM 593 C CA . SER A 1 77 ? -15.039 -32.312 -21.688 1 82.38 77 SER A CA 1
ATOM 594 C C . SER A 1 77 ? -13.609 -32 -22.125 1 82.38 77 SER A C 1
ATOM 596 O O . SER A 1 77 ? -12.859 -32.938 -22.469 1 82.38 77 SER A O 1
ATOM 598 N N . GLN A 1 78 ? -13.234 -30.797 -22.016 1 77.75 78 GLN A N 1
ATOM 599 C CA . GLN A 1 78 ? -11.922 -30.375 -22.484 1 77.75 78 GLN A CA 1
ATOM 600 C C . GLN A 1 78 ? -10.844 -30.688 -21.453 1 77.75 78 GLN A C 1
ATOM 602 O O . GLN A 1 78 ? -9.773 -31.203 -21.812 1 77.75 78 GLN A O 1
ATOM 607 N N . LEU A 1 79 ? -11.062 -30.453 -20.203 1 82.12 79 LEU A N 1
ATOM 608 C CA . LEU A 1 79 ? -10.023 -30.562 -19.188 1 82.12 79 LEU A CA 1
ATOM 609 C C . LEU A 1 79 ? -10.258 -31.781 -18.312 1 82.12 79 LEU A C 1
ATOM 611 O O . LEU A 1 79 ? -9.359 -32.219 -17.578 1 82.12 79 LEU A O 1
ATOM 615 N N . GLY A 1 80 ? -11.43 -32.344 -18.453 1 83.31 80 GLY A N 1
ATOM 616 C CA . GLY A 1 80 ? -11.75 -33.469 -17.594 1 83.31 80 GLY A CA 1
ATOM 617 C C . GLY A 1 80 ? -11.953 -33.094 -16.141 1 83.31 80 GLY A C 1
ATOM 618 O O . GLY A 1 80 ? -12.258 -31.938 -15.836 1 83.31 80 GLY A O 1
ATOM 619 N N . TYR A 1 81 ? -11.922 -34.125 -15.344 1 87.94 81 TYR A N 1
ATOM 620 C CA . TYR A 1 81 ? -12.047 -33.969 -13.898 1 87.94 81 TYR A CA 1
ATOM 621 C C . TYR A 1 81 ? -10.797 -33.344 -13.312 1 87.94 81 TYR A C 1
ATOM 623 O O . TYR A 1 81 ? -9.711 -33.906 -13.367 1 87.94 81 TYR A O 1
ATOM 631 N N . ARG A 1 82 ? -11.023 -32.062 -12.773 1 92.25 82 ARG A N 1
ATOM 632 C CA . ARG A 1 82 ? -9.844 -31.328 -12.32 1 92.25 82 ARG A CA 1
ATOM 633 C C . ARG A 1 82 ? -10.141 -30.547 -11.047 1 92.25 82 ARG A C 1
ATOM 635 O O . ARG A 1 82 ? -11.188 -29.906 -10.938 1 92.25 82 ARG A O 1
ATOM 642 N N . ILE A 1 83 ? -9.18 -30.641 -10.133 1 93.81 83 ILE A N 1
ATOM 643 C CA . ILE A 1 83 ? -9.25 -29.859 -8.898 1 93.81 83 ILE A CA 1
ATOM 644 C C . ILE A 1 83 ? -8.406 -28.594 -9.047 1 93.81 83 ILE A C 1
ATOM 646 O O . ILE A 1 83 ? -7.309 -28.625 -9.602 1 93.81 83 ILE A O 1
ATOM 650 N N . TRP A 1 84 ? -8.984 -27.516 -8.664 1 94.56 84 TRP A N 1
ATOM 651 C CA . TRP A 1 84 ? -8.289 -26.219 -8.656 1 94.56 84 TRP A CA 1
ATOM 652 C C . TRP A 1 84 ? -8.047 -25.75 -7.23 1 94.56 84 TRP A C 1
ATOM 654 O O . TRP A 1 84 ? -8.984 -25.641 -6.434 1 94.56 84 TRP A O 1
ATOM 664 N N . ASP A 1 85 ? -6.832 -25.5 -6.871 1 94.94 85 ASP A N 1
ATOM 665 C CA . ASP A 1 85 ? -6.5 -24.953 -5.555 1 94.94 85 ASP A CA 1
ATOM 666 C C . ASP A 1 85 ? -5.793 -23.609 -5.68 1 94.94 85 ASP A C 1
ATOM 668 O O . ASP A 1 85 ? -5.746 -23.016 -6.766 1 94.94 85 ASP A O 1
ATOM 672 N N . VAL A 1 86 ? -5.262 -23.156 -4.594 1 95.38 86 VAL A N 1
ATOM 673 C CA . VAL A 1 86 ? -4.723 -21.797 -4.496 1 95.38 86 VAL A CA 1
ATOM 674 C C . VAL A 1 86 ? -3.537 -21.656 -5.449 1 95.38 86 VAL A C 1
ATOM 676 O O . VAL A 1 86 ? -3.344 -20.594 -6.047 1 95.38 86 VAL A O 1
ATOM 679 N N . ALA A 1 87 ? -2.754 -22.609 -5.625 1 95.69 87 ALA A N 1
ATOM 680 C CA . ALA A 1 87 ? -1.58 -22.531 -6.488 1 95.69 87 ALA A CA 1
ATOM 681 C C . ALA A 1 87 ? -1.986 -22.438 -7.957 1 95.69 87 ALA A C 1
ATOM 683 O O . ALA A 1 87 ? -1.196 -22 -8.797 1 95.69 87 ALA A O 1
ATOM 684 N N . ASP A 1 88 ? -3.232 -22.812 -8.227 1 95.62 88 ASP A N 1
ATOM 685 C CA . ASP A 1 88 ? -3.711 -22.812 -9.602 1 95.62 88 ASP A CA 1
ATOM 686 C C . ASP A 1 88 ? -4.336 -21.469 -9.977 1 95.62 88 ASP A C 1
ATOM 688 O O . ASP A 1 88 ? -4.156 -20.984 -11.094 1 95.62 88 ASP A O 1
ATOM 692 N N . TYR A 1 89 ? -5.09 -20.953 -8.992 1 96.88 89 TYR A N 1
ATOM 693 C CA . TYR A 1 89 ? -5.949 -19.859 -9.438 1 96.88 89 TYR A CA 1
ATOM 694 C C . TYR A 1 89 ? -5.438 -18.516 -8.922 1 96.88 89 TYR A C 1
ATOM 696 O O . TYR A 1 89 ? -5.91 -17.453 -9.352 1 96.88 89 TYR A O 1
ATOM 704 N N . VAL A 1 90 ? -4.527 -18.5 -8.016 1 97.31 90 VAL A N 1
ATOM 705 C CA . VAL A 1 90 ? -3.908 -17.234 -7.605 1 97.31 90 VAL A CA 1
ATOM 706 C C . VAL A 1 90 ? -2.684 -16.953 -8.477 1 97.31 90 VAL A C 1
ATOM 708 O O . VAL A 1 90 ? -1.696 -17.703 -8.422 1 97.31 90 VAL A O 1
ATOM 711 N N . ILE A 1 91 ? -2.822 -15.859 -9.281 1 95.06 91 ILE A N 1
ATOM 712 C CA . ILE A 1 91 ? -1.761 -15.539 -10.234 1 95.06 91 ILE A CA 1
ATOM 713 C C . ILE A 1 91 ? -1.5 -14.039 -10.234 1 95.06 91 ILE A C 1
ATOM 715 O O . ILE A 1 91 ? -2.387 -13.25 -10.562 1 95.06 91 ILE A O 1
ATOM 719 N N . PRO A 1 92 ? -0.268 -13.57 -9.992 1 93.44 92 PRO A N 1
ATOM 720 C CA . PRO A 1 92 ? 0.862 -14.359 -9.5 1 93.44 92 PRO A CA 1
ATOM 721 C C . PRO A 1 92 ? 0.671 -14.836 -8.062 1 93.44 92 PRO A C 1
ATOM 723 O O . PRO A 1 92 ? -0.318 -14.477 -7.418 1 93.44 92 PRO A O 1
ATOM 726 N N . ALA A 1 93 ? 1.589 -15.656 -7.602 1 92.75 93 ALA A N 1
ATOM 727 C CA . ALA A 1 93 ? 1.474 -16.266 -6.281 1 92.75 93 ALA A CA 1
ATOM 728 C C . ALA A 1 93 ? 1.492 -15.211 -5.18 1 92.75 93 ALA A C 1
ATOM 730 O O . ALA A 1 93 ? 0.918 -15.414 -4.109 1 92.75 93 ALA A O 1
ATOM 731 N N . GLN A 1 94 ? 2.166 -14.164 -5.441 1 90.25 94 GLN A N 1
ATOM 732 C CA . GLN A 1 94 ? 2.189 -13.062 -4.484 1 90.25 94 GLN A CA 1
ATOM 733 C C . GLN A 1 94 ? 2.336 -11.719 -5.195 1 90.25 94 GLN A C 1
ATOM 735 O O . GLN A 1 94 ? 2.984 -11.633 -6.242 1 90.25 94 GLN A O 1
ATOM 740 N N . GLU A 1 95 ? 1.623 -10.781 -4.676 1 88.25 95 GLU A N 1
ATOM 741 C CA . GLU A 1 95 ? 1.665 -9.414 -5.184 1 88.25 95 GLU A CA 1
ATOM 742 C C . GLU A 1 95 ? 1.479 -8.406 -4.055 1 88.25 95 GLU A C 1
ATOM 744 O O . GLU A 1 95 ? 0.776 -8.68 -3.08 1 88.25 95 GLU A O 1
ATOM 749 N N . GLU A 1 96 ? 2.168 -7.266 -4.211 1 86.56 96 GLU A N 1
ATOM 750 C CA . GLU A 1 96 ? 2.061 -6.242 -3.178 1 86.56 96 GLU A CA 1
ATOM 751 C C . GLU A 1 96 ? 0.689 -5.574 -3.203 1 86.56 96 GLU A C 1
ATOM 753 O O . GLU A 1 96 ? 0.26 -5.062 -4.238 1 86.56 96 GLU A O 1
ATOM 758 N N . ASN A 1 97 ? -0.006 -5.582 -2.229 1 92 97 ASN A N 1
ATOM 759 C CA . ASN A 1 97 ? -1.262 -4.895 -1.941 1 92 97 ASN A CA 1
ATOM 760 C C . ASN A 1 97 ? -2.371 -5.336 -2.891 1 92 97 ASN A C 1
ATOM 762 O O . ASN A 1 97 ? -3.285 -4.566 -3.188 1 92 97 ASN A O 1
ATOM 766 N N . SER A 1 98 ? -2.193 -6.434 -3.5 1 95.12 98 SER A N 1
ATOM 767 C CA . SER A 1 98 ? -3.221 -6.934 -4.41 1 95.12 98 SER A CA 1
ATOM 768 C C . SER A 1 98 ?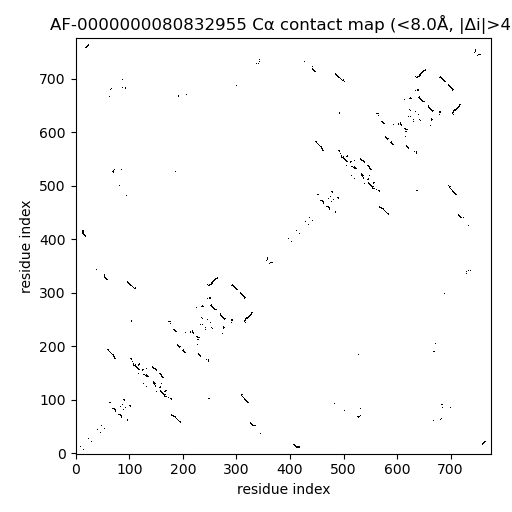 -3.15 -8.453 -4.543 1 95.12 98 SER A C 1
ATOM 770 O O . SER A 1 98 ? -2.143 -9.062 -4.188 1 95.12 98 SER A O 1
ATOM 772 N N . ILE A 1 99 ? -4.227 -9.039 -4.992 1 97.19 99 ILE A N 1
ATOM 773 C CA . ILE A 1 99 ? -4.297 -10.469 -5.273 1 97.19 99 ILE A CA 1
ATOM 774 C C . ILE A 1 99 ? -5.281 -10.727 -6.414 1 97.19 99 ILE A C 1
ATOM 776 O O . ILE A 1 99 ? -6.367 -10.148 -6.445 1 97.19 99 ILE A O 1
ATOM 780 N N . PHE A 1 100 ? -4.809 -11.484 -7.328 1 97.88 100 PHE A N 1
ATOM 781 C CA . PHE A 1 100 ? -5.656 -11.891 -8.445 1 97.88 100 PHE A CA 1
ATOM 782 C C . PHE A 1 100 ? -6.156 -13.312 -8.258 1 97.88 100 PHE A C 1
ATOM 784 O O . PHE A 1 100 ? -5.363 -14.227 -8.008 1 97.88 100 PHE A O 1
ATOM 791 N N . ILE A 1 101 ? -7.453 -13.469 -8.383 1 98.19 101 ILE A N 1
ATOM 792 C CA . ILE A 1 101 ? -8.078 -14.789 -8.305 1 98.19 101 ILE A CA 1
ATOM 793 C C . ILE A 1 101 ? -8.75 -15.117 -9.633 1 98.19 101 ILE A C 1
ATOM 795 O O . ILE A 1 101 ? -9.68 -14.43 -10.062 1 98.19 101 ILE A O 1
ATOM 799 N N . MET A 1 102 ? -8.32 -16.141 -10.258 1 98.38 102 MET A N 1
ATOM 800 C CA . MET A 1 102 ? -8.883 -16.578 -11.531 1 98.38 102 MET A CA 1
ATOM 801 C C . MET A 1 102 ? -10.273 -17.172 -11.336 1 98.38 102 MET A C 1
ATOM 803 O O . MET A 1 102 ? -10.469 -18.031 -10.484 1 98.38 102 MET A O 1
ATOM 807 N N . THR A 1 103 ? -11.234 -16.703 -12.047 1 98.19 103 THR A N 1
ATOM 808 C CA . THR A 1 103 ? -12.609 -17.188 -11.922 1 98.19 103 THR A CA 1
ATOM 809 C C . THR A 1 103 ? -13.07 -17.859 -13.211 1 98.19 103 THR A C 1
ATOM 811 O O . THR A 1 103 ? -14.062 -18.594 -13.211 1 98.19 103 THR A O 1
ATOM 814 N N . ASN A 1 104 ? -12.391 -17.531 -14.281 1 97.31 104 ASN A N 1
ATOM 815 C CA . ASN A 1 104 ? -12.711 -18.078 -15.594 1 97.31 104 ASN A CA 1
ATOM 816 C C . ASN A 1 104 ? -11.461 -18.234 -16.453 1 97.31 104 ASN A C 1
ATOM 818 O O . ASN A 1 104 ? -10.414 -17.656 -16.156 1 97.31 104 ASN A O 1
ATOM 822 N N . LEU A 1 105 ? -11.594 -19.172 -17.484 1 96.38 105 LEU A N 1
ATOM 823 C CA . LEU A 1 105 ? -10.398 -19.344 -18.281 1 96.38 105 LEU A CA 1
ATOM 824 C C . LEU A 1 105 ? -10.734 -19.953 -19.641 1 96.38 105 LEU A C 1
ATOM 826 O O . LEU A 1 105 ? -11.766 -20.625 -19.781 1 96.38 105 LEU A O 1
ATOM 830 N N . ILE A 1 106 ? -9.953 -19.625 -20.594 1 95.31 106 ILE A N 1
ATOM 831 C CA . ILE A 1 106 ? -9.875 -20.312 -21.891 1 95.31 106 ILE A CA 1
ATOM 832 C C . ILE A 1 106 ? -8.516 -21 -22.031 1 95.31 106 ILE A C 1
ATOM 834 O O . ILE A 1 106 ? -7.473 -20.359 -21.844 1 95.31 106 ILE A O 1
ATOM 838 N N . VAL A 1 107 ? -8.578 -22.312 -22.328 1 94.25 107 VAL A N 1
ATOM 839 C CA . VAL A 1 107 ? -7.34 -23.078 -22.359 1 94.25 107 VAL A CA 1
ATOM 840 C C . VAL A 1 107 ? -7.074 -23.562 -23.781 1 94.25 107 VAL A C 1
ATOM 842 O O . VAL A 1 107 ? -7.984 -24.047 -24.469 1 94.25 107 VAL A O 1
ATOM 845 N N . THR A 1 108 ? -5.926 -23.328 -24.312 1 94.88 108 THR A N 1
ATOM 846 C CA . THR A 1 108 ? -5.43 -23.906 -25.547 1 94.88 108 THR A CA 1
ATOM 847 C C . THR A 1 108 ? -4.293 -24.875 -25.266 1 94.88 108 THR A C 1
ATOM 849 O O . THR A 1 108 ? -3.156 -24.469 -25.031 1 94.88 108 THR A O 1
ATOM 852 N N . MET A 1 109 ? -4.609 -26.125 -25.391 1 91.56 109 MET A N 1
ATOM 853 C CA . MET A 1 109 ? -3.691 -27.172 -24.953 1 91.56 109 MET A CA 1
ATOM 854 C C . MET A 1 109 ? -2.707 -27.531 -26.062 1 91.56 109 MET A C 1
ATOM 856 O O . MET A 1 109 ? -3.018 -27.375 -27.234 1 91.56 109 MET A O 1
ATOM 860 N N . ASN A 1 110 ? -1.562 -27.922 -25.641 1 90.25 110 ASN A N 1
ATOM 861 C CA . ASN A 1 110 ? -0.562 -28.594 -26.469 1 90.25 110 ASN A CA 1
ATOM 862 C C . ASN A 1 110 ? -0.176 -27.766 -27.672 1 90.25 110 ASN A C 1
ATOM 864 O O . ASN A 1 110 ? -0.168 -28.266 -28.812 1 90.25 110 ASN A O 1
ATOM 868 N N . GLN A 1 111 ? 0.034 -26.578 -27.406 1 94.81 111 GLN A N 1
ATOM 869 C CA . GLN A 1 111 ? 0.542 -25.766 -28.5 1 94.81 111 GLN A CA 1
ATOM 870 C C . GLN A 1 111 ? 2.004 -26.078 -28.797 1 94.81 111 GLN A C 1
ATOM 872 O O . GLN A 1 111 ? 2.795 -26.312 -27.875 1 94.81 111 GLN A O 1
ATOM 877 N N . THR A 1 112 ? 2.326 -26.141 -30.078 1 95 112 THR A N 1
ATOM 878 C CA . THR A 1 112 ? 3.695 -26.312 -30.547 1 95 112 THR A CA 1
ATOM 879 C C . THR A 1 112 ? 4.031 -25.281 -31.609 1 95 112 THR A C 1
ATOM 881 O O . THR A 1 112 ? 3.133 -24.703 -32.25 1 95 112 THR A O 1
ATOM 884 N N . GLN A 1 113 ? 5.406 -25.047 -31.75 1 95.38 113 GLN A N 1
ATOM 885 C CA . GLN A 1 113 ? 5.848 -24.172 -32.844 1 95.38 113 GLN A CA 1
ATOM 886 C C . GLN A 1 113 ? 5.617 -24.828 -34.188 1 95.38 113 GLN A C 1
ATOM 888 O O . GLN A 1 113 ? 6.027 -25.969 -34.406 1 95.38 113 GLN A O 1
ATOM 893 N N . GLY A 1 114 ? 4.832 -24.125 -34.938 1 96.44 114 GLY A N 1
ATOM 894 C CA . GLY A 1 114 ? 4.57 -24.703 -36.25 1 96.44 114 GLY A CA 1
ATOM 895 C C . GLY A 1 114 ? 3.719 -23.812 -37.125 1 96.44 114 GLY A C 1
ATOM 896 O O . GLY A 1 114 ? 3.725 -22.594 -37 1 96.44 114 GLY A O 1
ATOM 897 N N . LEU A 1 115 ? 3.15 -24.484 -38.156 1 97.44 115 LEU A N 1
ATOM 898 C CA . LEU A 1 115 ? 2.285 -23.797 -39.094 1 97.44 115 LEU A CA 1
ATOM 899 C C . LEU A 1 115 ? 0.833 -24.234 -38.938 1 97.44 115 LEU A C 1
ATOM 901 O O . LEU A 1 115 ? 0.55 -25.422 -38.781 1 97.44 115 LEU A O 1
ATOM 905 N N . CYS A 1 116 ? 0.002 -23.266 -38.844 1 97.12 116 CYS A N 1
ATOM 906 C CA . CYS A 1 116 ? -1.419 -23.562 -38.719 1 97.12 116 CYS A CA 1
ATOM 907 C C . CYS A 1 116 ? -2.27 -22.422 -39.25 1 97.12 116 CYS A C 1
ATOM 909 O O . CYS A 1 116 ? -1.76 -21.328 -39.5 1 97.12 116 CYS A O 1
ATOM 911 N N . PRO A 1 117 ? -3.531 -22.766 -39.562 1 96.75 117 PRO A N 1
ATOM 912 C CA . PRO A 1 117 ? -4.402 -21.688 -40.031 1 96.75 117 PRO A CA 1
ATOM 913 C C . PRO A 1 117 ? -4.66 -20.625 -38.969 1 96.75 117 PRO A C 1
ATOM 915 O O . PRO A 1 117 ? -4.848 -20.969 -37.812 1 96.75 117 PRO A O 1
ATOM 918 N N . GLU A 1 118 ? -4.621 -19.359 -39.344 1 94.75 118 GLU A N 1
ATOM 919 C CA . GLU A 1 118 ? -4.973 -18.266 -38.469 1 94.75 118 GLU A CA 1
ATOM 920 C C . GLU A 1 118 ? -6.453 -18.312 -38.094 1 94.75 118 GLU A C 1
ATOM 922 O O . GLU A 1 118 ? -7.262 -18.891 -38.812 1 94.75 118 GLU A O 1
ATOM 927 N N . PHE A 1 119 ? -6.727 -17.766 -36.938 1 92.94 119 PHE A N 1
ATOM 928 C CA . PHE A 1 119 ? -8.125 -17.688 -36.531 1 92.94 119 PHE A CA 1
ATOM 929 C C . PHE A 1 119 ? -8.93 -16.828 -37.5 1 92.94 119 PHE A C 1
ATOM 931 O O . PHE A 1 119 ? -8.453 -15.781 -37.938 1 92.94 119 PHE A O 1
ATOM 938 N N . PRO A 1 120 ? -10.109 -17.297 -37.844 1 91.69 120 PRO A N 1
ATOM 939 C CA . PRO A 1 120 ? -10.883 -16.562 -38.844 1 91.69 120 PRO A CA 1
ATOM 940 C C . PRO A 1 120 ? -11.336 -15.188 -38.375 1 91.69 120 PRO A C 1
ATOM 942 O O . PRO A 1 120 ? -11.969 -15.078 -37.312 1 91.69 120 PRO A O 1
ATOM 945 N N . ASP A 1 121 ? -10.945 -14.25 -39.031 1 88 121 ASP A N 1
ATOM 946 C CA . ASP A 1 121 ? -11.422 -12.875 -38.875 1 88 121 ASP A CA 1
ATOM 947 C C . ASP A 1 121 ? -11.477 -12.164 -40.219 1 88 121 ASP A C 1
ATOM 949 O O . ASP A 1 121 ? -11.156 -12.75 -41.25 1 88 121 ASP A O 1
ATOM 953 N N . LYS A 1 122 ? -12.016 -10.82 -40.156 1 85.81 122 LYS A N 1
ATOM 954 C CA . LYS A 1 122 ? -12.188 -10.086 -41.406 1 85.81 122 LYS A CA 1
ATOM 955 C C . LYS A 1 122 ? -10.867 -9.992 -42.188 1 85.81 122 LYS A C 1
ATOM 957 O O . LYS A 1 122 ? -10.859 -9.969 -43.406 1 85.81 122 LYS A O 1
ATOM 962 N N . ARG A 1 123 ? -9.766 -10.094 -41.562 1 85.25 123 ARG A N 1
ATOM 963 C CA . ARG A 1 123 ? -8.461 -9.867 -42.156 1 85.25 123 ARG A CA 1
ATOM 964 C C . ARG A 1 123 ? -7.809 -11.188 -42.562 1 85.25 123 ARG A C 1
ATOM 966 O O . ARG A 1 123 ? -6.898 -11.203 -43.406 1 85.25 123 ARG A O 1
ATOM 973 N N . SER A 1 124 ? -8.219 -12.312 -41.906 1 91.62 124 SER A N 1
ATOM 974 C CA . SER A 1 124 ? -7.496 -13.57 -42.062 1 91.62 124 SER A CA 1
ATOM 975 C C . SER A 1 124 ? -8.219 -14.492 -43.062 1 91.62 124 SER A C 1
ATOM 977 O O . SER A 1 124 ? -7.625 -15.438 -43.594 1 91.62 124 SER A O 1
ATOM 979 N N . ILE A 1 125 ? -9.477 -14.297 -43.312 1 95.06 125 ILE A N 1
ATOM 980 C CA . ILE A 1 125 ? -10.242 -15.133 -44.25 1 95.06 125 ILE A CA 1
ATOM 981 C C . ILE A 1 125 ? -9.711 -14.961 -45.656 1 95.06 125 ILE A C 1
ATOM 983 O O . ILE A 1 125 ? -9.414 -13.836 -46.094 1 95.06 125 ILE A O 1
ATOM 987 N N . CYS A 1 126 ? -9.586 -16.109 -46.281 1 95.94 126 CYS A N 1
ATOM 988 C CA . CYS A 1 126 ? -9 -16.047 -47.625 1 95.94 126 CYS A CA 1
ATOM 989 C C . CYS A 1 126 ? -9.695 -17.031 -48.562 1 95.94 126 CYS A C 1
ATOM 991 O O . CYS A 1 126 ? -10.398 -17.938 -48.125 1 95.94 126 CYS A O 1
ATOM 993 N N . GLU A 1 127 ? -9.547 -16.688 -49.844 1 95.25 127 GLU A N 1
ATOM 994 C CA . GLU A 1 127 ? -10.062 -17.578 -50.875 1 95.25 127 GLU A CA 1
ATOM 995 C C . GLU A 1 127 ? -8.93 -18.25 -51.656 1 95.25 127 GLU A C 1
ATOM 997 O O . GLU A 1 127 ? -9.102 -19.359 -52.156 1 95.25 127 GLU A O 1
ATOM 1002 N N . SER A 1 128 ? -7.871 -17.562 -51.781 1 95.44 128 SER A N 1
ATOM 1003 C CA . SER A 1 128 ? -6.688 -18.062 -52.469 1 95.44 128 SER A CA 1
ATOM 1004 C C . SER A 1 128 ? -5.406 -17.531 -51.812 1 95.44 128 SER A C 1
ATOM 1006 O O . SER A 1 128 ? -5.457 -16.641 -50.969 1 95.44 128 SER A O 1
ATOM 1008 N N . ASP A 1 129 ? -4.238 -18.078 -52.219 1 96.38 129 ASP A N 1
ATOM 1009 C CA . ASP A 1 129 ? -2.941 -17.672 -51.688 1 96.38 129 ASP A CA 1
ATOM 1010 C C . ASP A 1 129 ? -2.688 -16.188 -51.938 1 96.38 129 ASP A C 1
ATOM 1012 O O . ASP A 1 129 ? -1.938 -15.539 -51.219 1 96.38 129 ASP A O 1
ATOM 1016 N N . ALA A 1 130 ? -3.35 -15.625 -52.969 1 94.5 130 ALA A N 1
ATOM 1017 C CA . ALA A 1 130 ? -3.152 -14.227 -53.312 1 94.5 130 ALA A CA 1
ATOM 1018 C C . ALA A 1 130 ? -3.68 -13.297 -52.219 1 94.5 130 ALA A C 1
ATOM 1020 O O . ALA A 1 130 ? -3.25 -12.148 -52.125 1 94.5 130 ALA A O 1
ATOM 1021 N N . ASN A 1 131 ? -4.578 -13.797 -51.375 1 95.06 131 ASN A N 1
ATOM 1022 C CA . ASN A 1 131 ? -5.164 -13.016 -50.281 1 95.06 131 ASN A CA 1
ATOM 1023 C C . ASN A 1 131 ? -4.254 -12.969 -49.062 1 95.06 131 ASN A C 1
ATOM 1025 O O . ASN A 1 131 ? -4.527 -12.242 -48.125 1 95.06 131 ASN A O 1
ATOM 1029 N N . CYS A 1 132 ? -3.207 -13.75 -49.094 1 95.75 132 CYS A N 1
ATOM 1030 C CA . CYS A 1 132 ? -2.305 -13.859 -47.969 1 95.75 132 CYS A CA 1
ATOM 1031 C C . CYS A 1 132 ? -0.918 -13.328 -48.312 1 95.75 132 CYS A C 1
ATOM 1033 O O . CYS A 1 132 ? -0.307 -13.781 -49.281 1 95.75 132 CYS A O 1
ATOM 1035 N N . THR A 1 133 ? -0.441 -12.391 -47.594 1 94.44 133 THR A N 1
ATOM 1036 C CA . THR A 1 133 ? 0.863 -11.797 -47.844 1 94.44 133 THR A CA 1
ATOM 1037 C C . THR A 1 133 ? 1.941 -12.438 -47 1 94.44 133 THR A C 1
ATOM 1039 O O . THR A 1 133 ? 1.88 -12.367 -45.75 1 94.44 133 THR A O 1
ATOM 1042 N N . THR A 1 134 ? 2.926 -13 -47.656 1 94.69 134 THR A N 1
ATOM 1043 C CA . THR A 1 134 ? 4.023 -13.656 -46.969 1 94.69 134 THR A CA 1
ATOM 1044 C C . THR A 1 134 ? 4.77 -12.664 -46.094 1 94.69 134 THR A C 1
ATOM 1046 O O . THR A 1 134 ? 5.109 -11.562 -46.531 1 94.69 134 THR A O 1
ATOM 1049 N N . GLY A 1 135 ? 4.98 -13.062 -44.812 1 94 135 GLY A N 1
ATOM 1050 C CA . GLY A 1 135 ? 5.766 -12.25 -43.906 1 94 135 GLY A CA 1
ATOM 1051 C C . GLY A 1 135 ? 4.945 -11.18 -43.219 1 94 135 GLY A C 1
ATOM 1052 O O . GLY A 1 135 ? 5.473 -10.422 -42.375 1 94 135 GLY A O 1
ATOM 1053 N N . SER A 1 136 ? 3.773 -11.109 -43.531 1 89.94 136 SER A N 1
ATOM 1054 C CA . SER A 1 136 ? 2.918 -10.086 -42.938 1 89.94 136 SER A CA 1
ATOM 1055 C C . SER A 1 136 ? 2.473 -10.477 -41.531 1 89.94 136 SER A C 1
ATOM 1057 O O . SER A 1 136 ? 2.297 -11.656 -41.219 1 89.94 136 SER A O 1
ATOM 1059 N N . SER A 1 137 ? 2.529 -9.398 -40.562 1 88.88 137 SER A N 1
ATOM 1060 C CA . SER A 1 137 ? 2.02 -9.594 -39.219 1 88.88 137 SER A CA 1
ATOM 1061 C C . SER A 1 137 ? 1.309 -8.336 -38.719 1 88.88 137 SER A C 1
ATOM 1063 O O . SER A 1 137 ? 1.84 -7.23 -38.812 1 88.88 137 SER A O 1
ATOM 1065 N N . GLY A 1 138 ? 0.114 -8.492 -38.344 1 81.12 138 GLY A N 1
ATOM 1066 C CA . GLY A 1 138 ? -0.621 -7.383 -37.781 1 81.12 138 GLY A CA 1
ATOM 1067 C C . GLY A 1 138 ? -0.681 -7.434 -36.25 1 81.12 138 GLY A C 1
ATOM 1068 O O . GLY A 1 138 ? -0.264 -8.422 -35.656 1 81.12 138 GLY A O 1
ATOM 1069 N N . THR A 1 139 ? -1.197 -6.383 -35.656 1 85.12 139 THR A N 1
ATOM 1070 C CA . THR A 1 139 ? -1.295 -6.262 -34.188 1 85.12 139 THR A CA 1
ATOM 1071 C C . THR A 1 139 ? -2.195 -7.348 -33.625 1 85.12 139 THR A C 1
ATOM 1073 O O . THR A 1 139 ? -2.029 -7.754 -32.469 1 85.12 139 THR A O 1
ATOM 1076 N N . TYR A 1 140 ? -3.098 -7.852 -34.438 1 84.06 140 TYR A N 1
ATOM 1077 C CA . TYR A 1 140 ? -4.055 -8.836 -33.938 1 84.06 140 TYR A CA 1
ATOM 1078 C C . TYR A 1 140 ? -3.725 -10.227 -34.469 1 84.06 140 TYR A C 1
ATOM 1080 O O . TYR A 1 140 ? -4.473 -11.18 -34.219 1 84.06 140 TYR A O 1
ATOM 1088 N N . SER A 1 141 ? -2.652 -10.297 -35.156 1 88.75 141 SER A N 1
ATOM 1089 C CA . SER A 1 141 ? -2.268 -11.586 -35.719 1 88.75 141 SER A CA 1
ATOM 1090 C C . SER A 1 141 ? -1.657 -12.484 -34.656 1 88.75 141 SER A C 1
ATOM 1092 O O . SER A 1 141 ? -0.988 -12.008 -33.719 1 88.75 141 SER A O 1
ATOM 1094 N N . SER A 1 142 ? -1.852 -13.766 -34.781 1 93.25 142 SER A N 1
ATOM 1095 C CA . SER A 1 142 ? -1.302 -14.742 -33.844 1 93.25 142 SER A CA 1
ATOM 1096 C C . SER A 1 142 ? 0.081 -15.211 -34.281 1 93.25 142 SER A C 1
ATOM 1098 O O . SER A 1 142 ? 0.754 -15.945 -33.562 1 93.25 142 SER A O 1
ATOM 1100 N N . GLY A 1 143 ? 0.456 -14.812 -35.469 1 95.19 143 GLY A N 1
ATOM 1101 C CA . GLY A 1 143 ? 1.731 -15.227 -36.031 1 95.19 143 GLY A CA 1
ATOM 1102 C C . GLY A 1 143 ? 2.098 -14.477 -37.281 1 95.19 143 GLY A C 1
ATOM 1103 O O . GLY A 1 143 ? 1.614 -13.367 -37.531 1 95.19 143 GLY A O 1
ATOM 1104 N N . VAL A 1 144 ? 3.049 -15.07 -37.938 1 96.19 144 VAL A N 1
ATOM 1105 C CA . VAL A 1 144 ? 3.521 -14.469 -39.188 1 96.19 144 VAL A CA 1
ATOM 1106 C C . VAL A 1 144 ? 3.014 -15.273 -40.375 1 96.19 144 VAL A C 1
ATOM 1108 O O . VAL A 1 144 ? 3.199 -16.484 -40.438 1 96.19 144 VAL A O 1
ATOM 1111 N N . SER A 1 145 ? 2.416 -14.594 -41.312 1 95.81 145 SER A N 1
ATOM 1112 C CA . SER A 1 145 ? 1.793 -15.242 -42.438 1 95.81 145 SER A CA 1
ATOM 1113 C C . SER A 1 145 ? 2.838 -15.898 -43.344 1 95.81 145 SER A C 1
ATOM 1115 O O . SER A 1 145 ? 3.908 -15.336 -43.562 1 95.81 145 SER A O 1
ATOM 1117 N N . THR A 1 146 ? 2.518 -17.109 -43.844 1 96.94 146 THR A N 1
ATOM 1118 C CA . THR A 1 146 ? 3.412 -17.828 -44.75 1 96.94 146 THR A CA 1
ATOM 1119 C C . THR A 1 146 ? 3.08 -17.5 -46.219 1 96.94 146 THR A C 1
ATOM 1121 O O . THR A 1 146 ? 3.85 -17.828 -47.125 1 96.94 146 THR A O 1
ATOM 1124 N N . GLY A 1 147 ? 1.91 -16.922 -46.406 1 96.69 147 GLY A N 1
ATOM 1125 C CA . GLY A 1 147 ? 1.477 -16.594 -47.75 1 96.69 147 GLY A CA 1
ATOM 1126 C C . GLY A 1 147 ? 0.542 -17.641 -48.344 1 96.69 147 GLY A C 1
ATOM 1127 O O . GLY A 1 147 ? 0.053 -17.484 -49.469 1 96.69 147 GLY A O 1
ATOM 1128 N N . ARG A 1 148 ? 0.243 -18.703 -47.625 1 97.5 148 ARG A N 1
ATOM 1129 C CA . ARG A 1 148 ? -0.617 -19.781 -48.125 1 97.5 148 ARG A CA 1
ATOM 1130 C C . ARG A 1 148 ? -2.018 -19.656 -47.531 1 97.5 148 ARG A C 1
ATOM 1132 O O . ARG A 1 148 ? -2.18 -19.281 -46.375 1 97.5 148 ARG A O 1
ATOM 1139 N N . CYS A 1 149 ? -3.006 -19.906 -48.344 1 97.75 149 CYS A N 1
ATOM 1140 C CA . CYS A 1 149 ? -4.391 -20.016 -47.906 1 97.75 149 CYS A CA 1
ATOM 1141 C C . CYS A 1 149 ? -4.758 -21.469 -47.625 1 97.75 149 CYS A C 1
ATOM 1143 O O . CYS A 1 149 ? -4.766 -22.312 -48.531 1 97.75 149 CYS A O 1
ATOM 1145 N N . VAL A 1 150 ? -5.004 -21.828 -46.406 1 97.62 150 VAL A N 1
ATOM 1146 C CA . VAL A 1 150 ? -5.211 -23.219 -46.031 1 97.62 150 VAL A CA 1
ATOM 1147 C C . VAL A 1 150 ? -6.578 -23.359 -45.344 1 97.62 150 VAL A C 1
ATOM 1149 O O . VAL A 1 150 ? -7.148 -22.391 -44.875 1 97.62 150 VAL A O 1
ATOM 1152 N N . PRO A 1 151 ? -7.184 -24.578 -45.344 1 96.56 151 PRO A N 1
ATOM 1153 C CA . PRO A 1 151 ? -8.484 -24.781 -44.688 1 96.56 151 PRO A CA 1
ATOM 1154 C C . PRO A 1 151 ? -8.422 -24.672 -43.188 1 96.56 151 PRO A C 1
ATOM 1156 O O . PRO A 1 151 ? -7.57 -25.297 -42.531 1 96.56 151 PRO A O 1
ATOM 1159 N N . PHE A 1 152 ? -9.172 -23.844 -42.625 1 95.44 152 PHE A N 1
ATOM 1160 C CA . PHE A 1 152 ? -9.352 -23.781 -41.188 1 95.44 152 PHE A CA 1
ATOM 1161 C C . PHE A 1 152 ? -10.32 -24.844 -40.719 1 95.44 152 PHE A C 1
ATOM 1163 O O . PHE A 1 152 ? -10.047 -25.547 -39.719 1 95.44 152 PHE A O 1
ATOM 1170 N N . ASN A 1 153 ? -11.398 -24.922 -41.312 1 92.12 153 ASN A N 1
ATOM 1171 C CA . ASN A 1 153 ? -12.367 -26 -41.125 1 92.12 153 ASN A CA 1
ATOM 1172 C C . ASN A 1 153 ? -12.938 -26.469 -42.469 1 92.12 153 ASN A C 1
ATOM 1174 O O . ASN A 1 153 ? -12.352 -26.219 -43.531 1 92.12 153 ASN A O 1
ATOM 1178 N N . LYS A 1 154 ? -14.055 -27.156 -42.438 1 91.81 154 LYS A N 1
ATOM 1179 C CA . LYS A 1 154 ? -14.617 -27.75 -43.656 1 91.81 154 LYS A CA 1
ATOM 1180 C C . LYS A 1 154 ? -15.156 -26.688 -44.594 1 91.81 154 LYS A C 1
ATOM 1182 O O . LYS A 1 154 ? -15.188 -26.891 -45.812 1 91.81 154 LYS A O 1
ATOM 1187 N N . THR A 1 155 ? -15.469 -25.516 -44.094 1 91.25 155 THR A N 1
ATOM 1188 C CA . THR A 1 155 ? -16.203 -24.562 -44.906 1 91.25 155 THR A CA 1
ATOM 1189 C C . THR A 1 155 ? -15.383 -23.297 -45.094 1 91.25 155 THR A C 1
ATOM 1191 O O . THR A 1 155 ? -15.734 -22.453 -45.938 1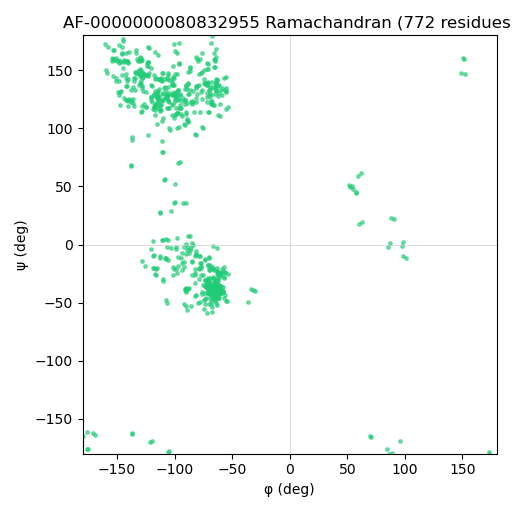 91.25 155 THR A O 1
ATOM 1194 N N . MET A 1 156 ? -14.453 -23.094 -44.25 1 93.31 156 MET A N 1
ATOM 1195 C CA . MET A 1 156 ? -13.773 -21.797 -44.312 1 93.31 156 MET A CA 1
ATOM 1196 C C . MET A 1 156 ? -12.258 -21.984 -44.406 1 93.31 156 MET A C 1
ATOM 1198 O O . MET A 1 156 ? -11.711 -22.922 -43.812 1 93.31 156 MET A O 1
ATOM 1202 N N . LYS A 1 157 ? -11.648 -21.031 -45.219 1 96.88 157 LYS A N 1
ATOM 1203 C CA . LYS A 1 157 ? -10.195 -21 -45.344 1 96.88 157 LYS A CA 1
ATOM 1204 C C . LYS A 1 157 ? -9.625 -19.719 -44.75 1 96.88 157 LYS A C 1
ATOM 1206 O O . LYS A 1 157 ? -10.281 -18.672 -44.75 1 96.88 157 LYS A O 1
ATOM 1211 N N . THR A 1 158 ? -8.484 -19.859 -44.125 1 97.19 158 THR A N 1
ATOM 1212 C CA . THR A 1 158 ? -7.777 -18.703 -43.594 1 97.19 158 THR A CA 1
ATOM 1213 C C . THR A 1 158 ? -6.297 -18.766 -43.969 1 97.19 158 THR A C 1
ATOM 1215 O O . THR A 1 158 ? -5.812 -19.781 -44.438 1 97.19 158 THR A O 1
ATOM 1218 N N . CYS A 1 159 ? -5.664 -17.609 -43.75 1 96.44 159 CYS A N 1
ATOM 1219 C CA . CYS A 1 159 ? -4.242 -17.531 -44.062 1 96.44 159 CYS A CA 1
ATOM 1220 C C . CYS A 1 159 ? -3.418 -18.344 -43.094 1 96.44 159 CYS A C 1
ATOM 1222 O O . CYS A 1 159 ? -3.686 -18.328 -41.875 1 96.44 159 CYS A O 1
ATOM 1224 N N . GLU A 1 160 ? -2.498 -19.125 -43.656 1 97.38 160 GLU A N 1
ATOM 1225 C CA . GLU A 1 160 ? -1.578 -19.891 -42.812 1 97.38 160 GLU A CA 1
ATOM 1226 C C . GLU A 1 160 ? -0.58 -18.984 -42.125 1 97.38 160 GLU A C 1
ATOM 1228 O O . GLU A 1 160 ? -0.065 -18.031 -42.719 1 97.38 160 GLU A O 1
ATOM 1233 N N . VAL A 1 161 ? -0.333 -19.297 -40.875 1 96.81 161 VAL A N 1
ATOM 1234 C CA . VAL A 1 161 ? 0.625 -18.484 -40.125 1 96.81 161 VAL A CA 1
ATOM 1235 C C . VAL A 1 161 ? 1.62 -19.406 -39.406 1 96.81 161 VAL A C 1
ATOM 1237 O O . VAL A 1 161 ? 1.294 -20.547 -39.062 1 96.81 161 VAL A O 1
ATOM 1240 N N . ALA A 1 162 ? 2.846 -18.922 -39.219 1 97.5 162 ALA A N 1
ATOM 1241 C CA . ALA A 1 162 ? 3.809 -19.5 -38.281 1 97.5 162 ALA A CA 1
ATOM 1242 C C . ALA A 1 162 ? 3.568 -19 -36.875 1 97.5 162 ALA A C 1
ATOM 1244 O O . ALA A 1 162 ? 3.725 -17.812 -36.594 1 97.5 162 ALA A O 1
ATOM 1245 N N . ALA A 1 163 ? 3.186 -19.859 -36 1 97.44 163 ALA A N 1
ATOM 1246 C CA . ALA A 1 163 ? 2.766 -19.453 -34.656 1 97.44 163 ALA A CA 1
ATOM 1247 C C . ALA A 1 163 ? 2.824 -20.625 -33.688 1 97.44 163 ALA A C 1
ATOM 1249 O O . ALA A 1 163 ? 3.344 -21.688 -34 1 97.44 163 ALA A O 1
ATOM 1250 N N . TRP A 1 164 ? 2.594 -20.297 -32.375 1 96.88 164 TRP A N 1
ATOM 1251 C CA . TRP A 1 164 ? 2.193 -21.375 -31.469 1 96.88 164 TRP A CA 1
ATOM 1252 C C . TRP A 1 164 ? 0.867 -21.984 -31.906 1 96.88 164 TRP A C 1
ATOM 1254 O O . TRP A 1 164 ? -0.166 -21.312 -31.906 1 96.88 164 TRP A O 1
ATOM 1264 N N . CYS A 1 165 ? 0.916 -23.234 -32.375 1 96.5 165 CYS A N 1
ATOM 1265 C CA . CYS A 1 165 ? -0.241 -23.891 -32.969 1 96.5 165 CYS A CA 1
ATOM 1266 C C . CYS A 1 165 ? -0.78 -24.984 -32.062 1 96.5 165 CYS A C 1
ATOM 1268 O O . CYS A 1 165 ? -0.009 -25.766 -31.5 1 96.5 165 CYS A O 1
ATOM 1270 N N . PRO A 1 166 ? -2.074 -25.172 -31.969 1 95.81 166 PRO A N 1
ATOM 1271 C CA . PRO A 1 166 ? -3.09 -24.375 -32.656 1 95.81 166 PRO A CA 1
ATOM 1272 C C . PRO A 1 166 ? -3.242 -22.984 -32.094 1 95.81 166 PRO A C 1
ATOM 1274 O O . PRO A 1 166 ? -2.861 -22.734 -30.938 1 95.81 166 PRO A O 1
ATOM 1277 N N . VAL A 1 167 ? -3.729 -22.047 -32.844 1 95.38 167 VAL A N 1
ATOM 1278 C CA . VAL A 1 167 ? -3.939 -20.688 -32.375 1 95.38 167 VAL A CA 1
ATOM 1279 C C . VAL A 1 167 ? -5.117 -20.641 -31.406 1 95.38 167 VAL A C 1
ATOM 1281 O O . VAL A 1 167 ? -6.004 -21.5 -31.469 1 95.38 167 VAL A O 1
ATOM 1284 N N . GLU A 1 168 ? -5.039 -19.688 -30.5 1 94.94 168 GLU A N 1
ATOM 1285 C CA . GLU A 1 168 ? -6.07 -19.547 -29.469 1 94.94 168 GLU A CA 1
ATOM 1286 C C . GLU A 1 168 ? -7.422 -19.203 -30.078 1 94.94 168 GLU A C 1
ATOM 1288 O O . GLU A 1 168 ? -7.496 -18.375 -31 1 94.94 168 GLU A O 1
ATOM 1293 N N . ASN A 1 169 ? -8.422 -19.891 -29.672 1 90.56 169 ASN A N 1
ATOM 1294 C CA . ASN A 1 169 ? -9.805 -19.516 -29.953 1 90.56 169 ASN A CA 1
ATOM 1295 C C . ASN A 1 169 ? -10.484 -18.906 -28.734 1 90.56 169 ASN A C 1
ATOM 1297 O O . ASN A 1 169 ? -10.977 -19.625 -27.859 1 90.56 169 ASN A O 1
ATOM 1301 N N . ASP A 1 170 ? -10.57 -17.578 -28.641 1 89.12 170 ASP A N 1
ATOM 1302 C CA . ASP A 1 170 ? -11.102 -16.922 -27.453 1 89.12 170 ASP A CA 1
ATOM 1303 C C . ASP A 1 170 ? -12.422 -16.234 -27.766 1 89.12 170 ASP A C 1
ATOM 1305 O O . ASP A 1 170 ? -12.789 -15.258 -27.094 1 89.12 170 ASP A O 1
ATOM 1309 N N . GLU A 1 171 ? -13.117 -16.656 -28.672 1 85.69 171 GLU A N 1
ATOM 1310 C CA . GLU A 1 171 ? -14.367 -16.031 -29.094 1 85.69 171 GLU A CA 1
ATOM 1311 C C . GLU A 1 171 ? -15.453 -16.188 -28.031 1 85.69 171 GLU A C 1
ATOM 1313 O O . GLU A 1 171 ? -16.25 -15.266 -27.812 1 85.69 171 GLU A O 1
ATOM 1318 N N . GLU A 1 172 ? -15.445 -17.312 -27.438 1 88.75 172 GLU A N 1
ATOM 1319 C CA . GLU A 1 172 ? -16.5 -17.547 -26.453 1 88.75 172 GLU A CA 1
ATOM 1320 C C . GLU A 1 172 ? -15.93 -17.734 -25.062 1 88.75 172 GLU A C 1
ATOM 1322 O O . GLU A 1 172 ? -15.18 -18.688 -24.797 1 88.75 172 GLU A O 1
ATOM 1327 N N . VAL A 1 173 ? -16.375 -16.859 -24.25 1 91.12 173 VAL A N 1
ATOM 1328 C CA . VAL A 1 173 ? -16.016 -16.969 -22.844 1 91.12 173 VAL A CA 1
ATOM 1329 C C . VAL A 1 173 ? -17.031 -17.859 -22.109 1 91.12 173 VAL A C 1
ATOM 1331 O O . VAL A 1 173 ? -18.25 -17.656 -22.266 1 91.12 173 VAL A O 1
ATOM 1334 N N . PRO A 1 174 ? -16.531 -18.797 -21.406 1 93 174 PRO A N 1
ATOM 1335 C CA . PRO A 1 174 ? -17.469 -19.688 -20.719 1 93 174 PRO A CA 1
ATOM 1336 C C . PRO A 1 174 ? -18.453 -18.938 -19.812 1 93 174 PRO A C 1
ATOM 1338 O O . PRO A 1 174 ? -18.047 -18.016 -19.078 1 93 174 PRO A O 1
ATOM 1341 N N . LYS A 1 175 ? -19.734 -19.266 -19.953 1 93 175 LYS A N 1
ATOM 1342 C CA . LYS A 1 175 ? -20.828 -18.75 -19.141 1 93 175 LYS A CA 1
ATOM 1343 C C . LYS A 1 175 ? -21.766 -19.891 -18.719 1 93 175 LYS A C 1
ATOM 1345 O O . LYS A 1 175 ? -22.344 -20.578 -19.562 1 93 175 LYS A O 1
ATOM 1350 N N . PRO A 1 176 ? -21.891 -20.094 -17.406 1 93.44 176 PRO A N 1
ATOM 1351 C CA . PRO A 1 176 ? -21.297 -19.438 -16.25 1 93.44 176 PRO A CA 1
ATOM 1352 C C . PRO A 1 176 ? -19.781 -19.656 -16.172 1 93.44 176 PRO A C 1
ATOM 1354 O O . PRO A 1 176 ? -19.234 -20.469 -16.922 1 93.44 176 PRO A O 1
ATOM 1357 N N . ALA A 1 177 ? -19.203 -18.781 -15.305 1 95.5 177 ALA A N 1
ATOM 1358 C CA . ALA A 1 177 ? -17.75 -18.859 -15.164 1 95.5 177 ALA A CA 1
ATOM 1359 C C . ALA A 1 177 ? -17.297 -20.266 -14.789 1 95.5 177 ALA A C 1
ATOM 1361 O O . ALA A 1 177 ? -17.953 -20.938 -13.992 1 95.5 177 ALA A O 1
ATOM 1362 N N . PHE A 1 178 ? -16.172 -20.625 -15.328 1 94 178 PHE A N 1
ATOM 1363 C CA . PHE A 1 178 ? -15.609 -21.953 -15.133 1 94 178 PHE A CA 1
ATOM 1364 C C . PHE A 1 178 ? -15.398 -22.25 -13.656 1 94 178 PHE A C 1
ATOM 1366 O O . PHE A 1 178 ? -15.68 -23.344 -13.188 1 94 178 PHE A O 1
ATOM 1373 N N . LEU A 1 179 ? -14.938 -21.297 -12.906 1 95 179 LEU A N 1
ATOM 1374 C CA . LEU A 1 179 ? -14.727 -21.406 -11.469 1 95 179 LEU A CA 1
ATOM 1375 C C . LEU A 1 179 ? -15.758 -20.594 -10.703 1 95 179 LEU A C 1
ATOM 1377 O O . LEU A 1 179 ? -15.398 -19.766 -9.859 1 95 179 LEU A O 1
ATOM 1381 N N . LYS A 1 180 ? -16.953 -20.844 -10.922 1 93.56 180 LYS A N 1
ATOM 1382 C CA . LYS A 1 180 ? -18.047 -20.109 -10.281 1 93.56 180 LYS A CA 1
ATOM 1383 C C . LYS A 1 180 ? -18.031 -20.312 -8.773 1 93.56 180 LYS A C 1
ATOM 1385 O O . LYS A 1 180 ? -18.469 -19.438 -8.016 1 93.56 180 LYS A O 1
ATOM 1390 N N . ALA A 1 181 ? -17.453 -21.438 -8.328 1 93.19 181 ALA A N 1
ATOM 1391 C CA . ALA A 1 181 ? -17.406 -21.75 -6.902 1 93.19 181 ALA A CA 1
ATOM 1392 C C . ALA A 1 181 ? -16.438 -20.812 -6.168 1 93.19 181 ALA A C 1
ATOM 1394 O O . ALA A 1 181 ? -16.406 -20.797 -4.934 1 93.19 181 ALA A O 1
ATOM 1395 N N . ALA A 1 182 ? -15.68 -20.062 -6.93 1 95.62 182 ALA A N 1
ATOM 1396 C CA . ALA A 1 182 ? -14.742 -19.125 -6.328 1 95.62 182 ALA A CA 1
ATOM 1397 C C . ALA A 1 182 ? -15.461 -18.125 -5.426 1 95.62 182 ALA A C 1
ATOM 1399 O O . ALA A 1 182 ? -14.844 -17.516 -4.547 1 95.62 182 ALA A O 1
ATOM 1400 N N . GLU A 1 183 ? -16.734 -17.938 -5.609 1 96.56 183 GLU A N 1
ATOM 1401 C CA . GLU A 1 183 ? -17.562 -17.047 -4.793 1 96.56 183 GLU A CA 1
ATOM 1402 C C . GLU A 1 183 ? -17.469 -17.422 -3.314 1 96.56 183 GLU A C 1
ATOM 1404 O O . GLU A 1 183 ? -17.594 -16.547 -2.445 1 96.56 183 GLU A O 1
ATOM 1409 N N . ASN A 1 184 ? -17.141 -18.641 -3.061 1 94.38 184 ASN A N 1
ATOM 1410 C CA . ASN A 1 184 ? -17.109 -19.141 -1.688 1 94.38 184 ASN A CA 1
ATOM 1411 C C . ASN A 1 184 ? -15.695 -19.156 -1.121 1 94.38 184 ASN A C 1
ATOM 1413 O O . ASN A 1 184 ? -15.5 -19.5 0.043 1 94.38 184 ASN A O 1
ATOM 1417 N N . PHE A 1 185 ? -14.781 -18.781 -1.934 1 96.38 185 PHE A N 1
ATOM 1418 C CA . PHE A 1 185 ? -13.422 -18.703 -1.426 1 96.38 185 PHE A CA 1
ATOM 1419 C C . PHE A 1 185 ? -13.289 -17.609 -0.372 1 96.38 185 PHE A C 1
ATOM 1421 O O . PHE A 1 185 ? -14.141 -16.734 -0.283 1 96.38 185 PHE A O 1
ATOM 1428 N N . THR A 1 186 ? -12.242 -17.734 0.426 1 96.69 186 THR A N 1
ATOM 1429 C CA . THR A 1 186 ? -12.008 -16.75 1.473 1 96.69 186 THR A CA 1
ATOM 1430 C C . THR A 1 186 ? -10.648 -16.078 1.293 1 96.69 186 THR A C 1
ATOM 1432 O O . THR A 1 186 ? -9.758 -16.641 0.662 1 96.69 186 THR A O 1
ATOM 1435 N N . LEU A 1 187 ? -10.609 -14.938 1.746 1 96.94 187 LEU A N 1
ATOM 1436 C CA . LEU A 1 187 ? -9.398 -14.125 1.667 1 96.94 187 LEU A CA 1
ATOM 1437 C C . LEU A 1 187 ? -9.031 -13.562 3.037 1 96.94 187 LEU A C 1
ATOM 1439 O O . LEU A 1 187 ? -9.82 -12.836 3.65 1 96.94 187 LEU A O 1
ATOM 1443 N N . LEU A 1 188 ? -7.93 -13.969 3.551 1 96.06 188 LEU A N 1
ATOM 1444 C CA . LEU A 1 188 ? -7.363 -13.375 4.758 1 96.06 188 LEU A CA 1
ATOM 1445 C C . LEU A 1 188 ? -6.531 -12.141 4.418 1 96.06 188 LEU A C 1
ATOM 1447 O O . LEU A 1 188 ? -5.629 -12.211 3.582 1 96.06 188 LEU A O 1
ATOM 1451 N N . VAL A 1 189 ? -6.836 -11.039 4.984 1 96.19 189 VAL A N 1
ATOM 1452 C CA . VAL A 1 189 ? -6.074 -9.805 4.793 1 96.19 189 VAL A CA 1
ATOM 1453 C C . VAL A 1 189 ? -5.375 -9.422 6.094 1 96.19 189 VAL A C 1
ATOM 1455 O O . VAL A 1 189 ? -6.031 -9.141 7.098 1 96.19 189 VAL A O 1
ATOM 1458 N N . LYS A 1 190 ? -4.109 -9.445 6.086 1 93.94 190 LYS A N 1
ATOM 1459 C CA . LYS A 1 190 ? -3.305 -8.961 7.203 1 93.94 190 LYS A CA 1
ATOM 1460 C C . LYS A 1 190 ? -2.744 -7.574 6.918 1 93.94 190 LYS A C 1
ATOM 1462 O O . LYS A 1 190 ? -2.037 -7.375 5.93 1 93.94 190 LYS A O 1
ATOM 1467 N N . ASN A 1 191 ? -3.076 -6.645 7.758 1 95 191 ASN A N 1
ATOM 1468 C CA . ASN A 1 191 ? -2.668 -5.258 7.57 1 95 191 ASN A CA 1
ATOM 1469 C C . ASN A 1 191 ? -1.994 -4.695 8.82 1 95 191 ASN A C 1
ATOM 1471 O O . ASN A 1 191 ? -2.551 -4.773 9.922 1 95 191 ASN A O 1
ATOM 1475 N N . ASN A 1 192 ? -0.799 -4.305 8.672 1 93.19 192 ASN A N 1
ATOM 1476 C CA . ASN A 1 192 ? -0.067 -3.576 9.703 1 93.19 192 ASN A CA 1
ATOM 1477 C C . ASN A 1 192 ? 0.126 -2.109 9.32 1 93.19 192 ASN A C 1
ATOM 1479 O O . ASN A 1 192 ? 0.479 -1.799 8.188 1 93.19 192 ASN A O 1
ATOM 1483 N N . ILE A 1 193 ? -0.111 -1.244 10.273 1 93.62 193 ILE A N 1
ATOM 1484 C CA . ILE A 1 193 ? 0.055 0.177 9.984 1 93.62 193 ILE A CA 1
ATOM 1485 C C . ILE A 1 193 ? 1.034 0.793 10.984 1 93.62 193 ILE A C 1
ATOM 1487 O O . ILE A 1 193 ? 1.266 0.239 12.062 1 93.62 193 ILE A O 1
ATOM 1491 N N . TRP A 1 194 ? 1.611 1.846 10.555 1 92 194 TRP A N 1
ATOM 1492 C CA . TRP A 1 194 ? 2.547 2.619 11.359 1 92 194 TRP A CA 1
ATOM 1493 C C . TRP A 1 194 ? 2.406 4.109 11.078 1 92 194 TRP A C 1
ATOM 1495 O O . TRP A 1 194 ? 2.332 4.527 9.922 1 92 194 TRP A O 1
ATOM 1505 N N . TYR A 1 195 ? 2.199 4.863 12.117 1 93.12 195 TYR A N 1
ATOM 1506 C CA . TYR A 1 195 ? 2.266 6.32 12.031 1 93.12 195 TYR A CA 1
ATOM 1507 C C . TYR A 1 195 ? 3.623 6.832 12.492 1 93.12 195 TYR A C 1
ATOM 1509 O O . TYR A 1 195 ? 3.865 6.973 13.695 1 93.12 195 TYR A O 1
ATOM 1517 N N . PRO A 1 196 ? 4.48 7.148 11.586 1 89.56 196 PRO A N 1
ATOM 1518 C CA . PRO A 1 196 ? 5.883 7.434 11.906 1 89.56 196 PRO A CA 1
ATOM 1519 C C . PRO A 1 196 ? 6.039 8.633 12.844 1 89.56 196 PRO A C 1
ATOM 1521 O O . PRO A 1 196 ? 6.898 8.617 13.727 1 89.56 196 PRO A O 1
ATOM 1524 N N . LYS A 1 197 ? 5.324 9.648 12.68 1 87.88 197 LYS A N 1
ATOM 1525 C CA . LYS A 1 197 ? 5.469 10.859 13.492 1 87.88 197 LYS A CA 1
ATOM 1526 C C . LYS A 1 197 ? 5.199 10.57 14.961 1 87.88 197 LYS A C 1
ATOM 1528 O O . LYS A 1 197 ? 5.867 11.117 15.844 1 87.88 197 LYS A O 1
ATOM 1533 N N . PHE A 1 198 ? 4.25 9.734 15.227 1 93.62 198 PHE A N 1
ATOM 1534 C CA . PHE A 1 198 ? 3.828 9.477 16.594 1 93.62 198 PHE A CA 1
ATOM 1535 C C . PHE A 1 198 ? 4.375 8.141 17.094 1 93.62 198 PHE A C 1
ATOM 1537 O O . PHE A 1 198 ? 4.164 7.762 18.25 1 93.62 198 PHE A O 1
ATOM 1544 N N . ASN A 1 199 ? 5.027 7.453 16.281 1 90.19 199 ASN A N 1
ATOM 1545 C CA . ASN A 1 199 ? 5.543 6.125 16.594 1 90.19 199 ASN A CA 1
ATOM 1546 C C . ASN A 1 199 ? 4.453 5.215 17.156 1 90.19 199 ASN A C 1
ATOM 1548 O O . ASN A 1 199 ? 4.609 4.629 18.219 1 90.19 199 ASN A O 1
ATOM 1552 N N . PHE A 1 200 ? 3.42 5.172 16.453 1 93.06 200 PHE A N 1
ATOM 1553 C CA . PHE A 1 200 ? 2.254 4.367 16.797 1 93.06 200 PHE A CA 1
ATOM 1554 C C . PHE A 1 200 ? 2.012 3.285 15.758 1 93.06 200 PHE A C 1
ATOM 1556 O O . PHE A 1 200 ? 1.991 3.566 14.562 1 93.06 200 PHE A O 1
ATOM 1563 N N . SER A 1 201 ? 1.906 2.066 16.203 1 91.25 201 SER A N 1
ATOM 1564 C CA . SER A 1 201 ? 1.677 0.954 15.281 1 91.25 201 SER A CA 1
ATOM 1565 C C . SER A 1 201 ? 0.469 0.127 15.711 1 91.25 201 SER A C 1
ATOM 1567 O O . SER A 1 201 ? 0.153 0.048 16.891 1 91.25 201 SER A O 1
ATOM 1569 N N . LYS A 1 202 ? -0.223 -0.399 14.742 1 92 202 LYS A N 1
ATOM 1570 C CA . LYS A 1 202 ? -1.388 -1.249 14.977 1 92 202 LYS A CA 1
ATOM 1571 C C . LYS A 1 202 ? -1.552 -2.27 13.852 1 92 202 LYS A C 1
ATOM 1573 O O . LYS A 1 202 ? -0.96 -2.123 12.781 1 92 202 LYS A O 1
ATOM 1578 N N . ARG A 1 203 ? -2.217 -3.289 14.125 1 92.56 203 ARG A N 1
ATOM 1579 C CA . ARG A 1 203 ? -2.557 -4.277 13.109 1 92.56 203 ARG A CA 1
ATOM 1580 C C . ARG A 1 203 ? -4.051 -4.578 13.117 1 92.56 203 ARG A C 1
ATOM 1582 O O . ARG A 1 203 ? -4.734 -4.328 14.109 1 92.56 203 ARG A O 1
ATOM 1589 N N . ASN A 1 204 ? -4.547 -5.074 12.055 1 94.06 204 ASN A N 1
ATOM 1590 C CA . ASN A 1 204 ? -5.984 -5.297 11.945 1 94.06 204 ASN A CA 1
ATOM 1591 C C . ASN A 1 204 ? -6.414 -6.566 12.672 1 94.06 204 ASN A C 1
ATOM 1593 O O . ASN A 1 204 ? -7.602 -6.762 12.945 1 94.06 204 ASN A O 1
ATOM 1597 N N . ILE A 1 205 ? -5.465 -7.461 12.883 1 92.5 205 ILE A N 1
ATOM 1598 C CA . ILE A 1 205 ? -5.727 -8.57 13.789 1 92.5 205 ILE A CA 1
ATOM 1599 C C . ILE A 1 205 ? -5.527 -8.117 15.234 1 92.5 205 ILE A C 1
ATOM 1601 O O . ILE A 1 205 ? -4.426 -8.227 15.781 1 92.5 205 ILE A O 1
ATOM 1605 N N . LEU A 1 206 ? -6.574 -7.73 15.828 1 90.5 206 LEU A N 1
ATOM 1606 C CA . LEU A 1 206 ? -6.551 -7.047 17.109 1 90.5 206 LEU A CA 1
ATOM 1607 C C . LEU A 1 206 ? -6.008 -7.961 18.203 1 90.5 206 LEU A C 1
ATOM 1609 O O . LEU A 1 206 ? -6.062 -9.188 18.078 1 90.5 206 LEU A O 1
ATOM 1613 N N . PRO A 1 207 ? -5.516 -7.383 19.266 1 85.94 207 PRO A N 1
ATOM 1614 C CA . PRO A 1 207 ? -4.879 -8.156 20.328 1 85.94 207 PRO A CA 1
ATOM 1615 C C . PRO A 1 207 ? -5.844 -9.125 21.016 1 85.94 207 PRO A C 1
ATOM 1617 O O . PRO A 1 207 ? -5.41 -10.117 21.609 1 85.94 207 PRO A O 1
ATOM 1620 N N . ASN A 1 208 ? -7.066 -8.891 20.891 1 86.31 208 ASN A N 1
ATOM 1621 C CA . ASN A 1 208 ? -8.039 -9.742 21.547 1 86.31 208 ASN A CA 1
ATOM 1622 C C . ASN A 1 208 ? -8.445 -10.922 20.672 1 86.31 208 ASN A C 1
ATOM 1624 O O . ASN A 1 208 ? -9.188 -11.805 21.109 1 86.31 208 ASN A O 1
ATOM 1628 N N . ILE A 1 209 ? -7.965 -10.93 19.531 1 87.38 209 ILE A N 1
ATOM 1629 C CA . ILE A 1 209 ? -8.312 -12 18.609 1 87.38 209 ILE A CA 1
ATOM 1630 C C . ILE A 1 209 ? -7.473 -13.242 18.922 1 87.38 209 ILE A C 1
ATOM 1632 O O . ILE A 1 209 ? -6.25 -13.148 19.047 1 87.38 209 ILE A O 1
ATOM 1636 N N . THR A 1 210 ? -8.109 -14.344 19.062 1 86.94 210 THR A N 1
ATOM 1637 C CA . THR A 1 210 ? -7.445 -15.617 19.328 1 86.94 210 THR A CA 1
ATOM 1638 C C . THR A 1 210 ? -7.312 -16.438 18.047 1 86.94 210 THR A C 1
ATOM 1640 O O . THR A 1 210 ? -7.973 -16.141 17.047 1 86.94 210 THR A O 1
ATOM 1643 N N . THR A 1 211 ? -6.516 -17.453 18.109 1 86.5 211 THR A N 1
ATOM 1644 C CA . THR A 1 211 ? -6.324 -18.344 16.969 1 86.5 211 THR A CA 1
ATOM 1645 C C . THR A 1 211 ? -7.613 -19.078 16.641 1 86.5 211 THR A C 1
ATOM 1647 O O . THR A 1 211 ? -7.949 -19.266 15.461 1 86.5 211 THR A O 1
ATOM 1650 N N . THR A 1 212 ? -8.305 -19.469 17.672 1 86.75 212 THR A N 1
ATOM 1651 C CA . THR A 1 212 ? -9.555 -20.203 17.484 1 86.75 212 THR A CA 1
ATOM 1652 C C . THR A 1 212 ? -10.586 -19.328 16.781 1 86.75 212 THR A C 1
ATOM 1654 O O . THR A 1 212 ? -11.266 -19.781 15.859 1 86.75 212 THR A O 1
ATOM 1657 N N . TYR A 1 213 ? -10.664 -18.109 17.25 1 90.38 213 TYR A N 1
ATOM 1658 C CA . TYR A 1 213 ? -11.586 -17.172 16.609 1 90.38 213 TYR A CA 1
ATOM 1659 C C . TYR A 1 213 ? -11.203 -16.938 15.148 1 90.38 213 TYR A C 1
ATOM 1661 O O . TYR A 1 213 ? -12.062 -16.953 14.266 1 90.38 213 TYR A O 1
ATOM 1669 N N . LEU A 1 214 ? -9.984 -16.766 14.859 1 89.56 214 LEU A N 1
ATOM 1670 C CA . LEU A 1 214 ? -9.508 -16.484 13.516 1 89.56 214 LEU A CA 1
ATOM 1671 C C . LEU A 1 214 ? -9.828 -17.641 12.57 1 89.56 214 LEU A C 1
ATOM 1673 O O . LEU A 1 214 ? -10.102 -17.422 11.391 1 89.56 214 LEU A O 1
ATOM 1677 N N . LYS A 1 215 ? -9.859 -18.812 13.039 1 85.94 215 LYS A N 1
ATOM 1678 C CA . LYS A 1 215 ? -10.102 -19.984 12.219 1 85.94 215 LYS A CA 1
ATOM 1679 C C . LYS A 1 215 ? -11.578 -20.125 11.867 1 85.94 215 LYS A C 1
ATOM 1681 O O . LYS A 1 215 ? -11.938 -20.766 10.883 1 85.94 215 LYS A O 1
ATOM 1686 N N . SER A 1 216 ? -12.398 -19.438 12.648 1 88.88 216 SER A N 1
ATOM 1687 C CA . SER A 1 216 ? -13.82 -19.688 12.445 1 88.88 216 SER A CA 1
ATOM 1688 C C . SER A 1 216 ? -14.555 -18.422 12.023 1 88.88 216 SER A C 1
ATOM 1690 O O . SER A 1 216 ? -15.695 -18.484 11.555 1 88.88 216 SER A O 1
ATOM 1692 N N . CYS A 1 217 ? -13.938 -17.344 12.094 1 93.38 217 CYS A N 1
ATOM 1693 C CA . CYS A 1 217 ? -14.672 -16.109 11.867 1 93.38 217 CYS A CA 1
ATOM 1694 C C . CYS A 1 217 ? -14.727 -15.773 10.383 1 93.38 217 CYS A C 1
ATOM 1696 O O . CYS A 1 217 ? -13.898 -16.25 9.602 1 93.38 217 CYS A O 1
ATOM 1698 N N . THR A 1 218 ? -15.734 -15.062 9.938 1 95.44 218 THR A N 1
ATOM 1699 C CA . THR A 1 218 ? -15.914 -14.445 8.633 1 95.44 218 THR A CA 1
ATOM 1700 C C . THR A 1 218 ? -16.453 -13.023 8.773 1 95.44 218 THR A C 1
ATOM 1702 O O . THR A 1 218 ? -17.375 -12.773 9.547 1 95.44 218 THR A O 1
ATOM 1705 N N . TYR A 1 219 ? -15.906 -12.211 8.055 1 97.5 219 TYR A N 1
ATOM 1706 C CA . TYR A 1 219 ? -16.281 -10.805 8.172 1 97.5 219 TYR A CA 1
ATOM 1707 C C . TYR A 1 219 ? -17.766 -10.609 7.902 1 97.5 219 TYR A C 1
ATOM 1709 O O . TYR A 1 219 ? -18.312 -11.164 6.938 1 97.5 219 TYR A O 1
ATOM 1717 N N . ASP A 1 220 ? -18.266 -9.891 8.703 1 96.5 220 ASP A N 1
ATOM 1718 C CA . ASP A 1 220 ? -19.625 -9.367 8.602 1 96.5 220 ASP A CA 1
ATOM 1719 C C . ASP A 1 220 ? -19.719 -7.973 9.219 1 96.5 220 ASP A C 1
ATOM 1721 O O . ASP A 1 220 ? -19.266 -7.754 10.344 1 96.5 220 ASP A O 1
ATOM 1725 N N . ALA A 1 221 ? -20.297 -7.113 8.508 1 94.06 221 ALA A N 1
ATOM 1726 C CA . ALA A 1 221 ? -20.281 -5.711 8.914 1 94.06 221 ALA A CA 1
ATOM 1727 C C . ALA A 1 221 ? -20.953 -5.531 10.273 1 94.06 221 ALA A C 1
ATOM 1729 O O . ALA A 1 221 ? -20.609 -4.617 11.023 1 94.06 221 ALA A O 1
ATOM 1730 N N . ILE A 1 222 ? -21.812 -6.406 10.648 1 94.5 222 ILE A N 1
ATOM 1731 C CA . ILE A 1 222 ? -22.609 -6.242 11.867 1 94.5 222 ILE A CA 1
ATOM 1732 C C . ILE A 1 222 ? -22.109 -7.215 12.938 1 94.5 222 ILE A C 1
ATOM 1734 O O . ILE A 1 222 ? -21.719 -6.797 14.031 1 94.5 222 ILE A O 1
ATOM 1738 N N . THR A 1 223 ? -21.906 -8.469 12.617 1 94.94 223 THR A N 1
ATOM 1739 C CA . THR A 1 223 ? -21.656 -9.508 13.609 1 94.94 223 THR A CA 1
ATOM 1740 C C . THR A 1 223 ? -20.156 -9.641 13.875 1 94.94 223 THR A C 1
ATOM 1742 O O . THR A 1 223 ? -19.75 -9.867 15.016 1 94.94 223 THR A O 1
ATOM 1745 N N . ASP A 1 224 ? -19.406 -9.516 12.891 1 95.88 224 ASP A N 1
ATOM 1746 C CA . ASP A 1 224 ? -17.953 -9.672 13.016 1 95.88 224 ASP A CA 1
ATOM 1747 C C . ASP A 1 224 ? -17.219 -8.602 12.211 1 95.88 224 ASP A C 1
ATOM 1749 O O . ASP A 1 224 ? -16.453 -8.922 11.297 1 95.88 224 ASP A O 1
ATOM 1753 N N . PRO A 1 225 ? -17.328 -7.367 12.633 1 95.44 225 PRO A N 1
ATOM 1754 C CA . PRO A 1 225 ? -16.781 -6.273 11.828 1 95.44 225 PRO A CA 1
ATOM 1755 C C . PRO A 1 225 ? -15.25 -6.227 11.883 1 95.44 225 PRO A C 1
ATOM 1757 O O . PRO A 1 225 ? -14.625 -5.539 11.078 1 95.44 225 PRO A O 1
ATOM 1760 N N . PHE A 1 226 ? -14.602 -6.953 12.805 1 95.06 226 PHE A N 1
ATOM 1761 C CA . PHE A 1 226 ? -13.148 -6.855 12.938 1 95.06 226 PHE A CA 1
ATOM 1762 C C . PHE A 1 226 ? -12.477 -8.141 12.469 1 95.06 226 PHE A C 1
ATOM 1764 O O . PHE A 1 226 ? -11.266 -8.305 12.625 1 95.06 226 PHE A O 1
ATOM 1771 N N . CYS A 1 227 ? -13.242 -9.086 11.961 1 95.94 227 CYS A N 1
ATOM 1772 C CA . CYS A 1 227 ? -12.648 -10.281 11.391 1 95.94 227 CYS A CA 1
ATOM 1773 C C . CYS A 1 227 ? -11.898 -9.961 10.102 1 95.94 227 CYS A C 1
ATOM 1775 O O . CYS A 1 227 ? -12.438 -9.305 9.211 1 95.94 227 CYS A O 1
ATOM 1777 N N . PRO A 1 228 ? -10.648 -10.367 9.961 1 96.06 228 PRO A N 1
ATOM 1778 C CA . PRO A 1 228 ? -9.844 -10.055 8.781 1 96.06 228 PRO A CA 1
ATOM 1779 C C . PRO A 1 228 ? -10.039 -11.062 7.652 1 96.06 228 PRO A C 1
ATOM 1781 O O . PRO A 1 228 ? -9.312 -11.039 6.656 1 96.06 228 PRO A O 1
ATOM 1784 N N . ILE A 1 229 ? -10.977 -12.031 7.695 1 96.81 229 ILE A N 1
ATOM 1785 C CA . ILE A 1 229 ? -11.227 -13.047 6.684 1 96.81 229 ILE A CA 1
ATOM 1786 C C . ILE A 1 229 ? -12.523 -12.719 5.934 1 96.81 229 ILE A C 1
ATOM 1788 O O . ILE A 1 229 ? -13.586 -12.586 6.547 1 96.81 229 ILE A O 1
ATOM 1792 N N . PHE A 1 230 ? -12.438 -12.648 4.68 1 98 230 PHE A N 1
ATOM 1793 C CA . PHE A 1 230 ? -13.555 -12.219 3.852 1 98 230 PHE A CA 1
ATOM 1794 C C . PHE A 1 230 ? -13.953 -13.305 2.867 1 98 230 PHE A C 1
ATOM 1796 O O . PHE A 1 230 ? -13.094 -13.977 2.293 1 98 230 PHE A O 1
ATOM 1803 N N . ARG A 1 231 ? -15.195 -13.484 2.734 1 97.19 231 ARG A N 1
ATOM 1804 C CA . ARG A 1 231 ? -15.695 -14.297 1.632 1 97.19 231 ARG A CA 1
ATOM 1805 C C . ARG A 1 231 ? -15.758 -13.492 0.34 1 97.19 231 ARG A C 1
ATOM 1807 O O . ARG A 1 231 ? -16.281 -12.375 0.327 1 97.19 231 ARG A O 1
ATOM 1814 N N . LEU A 1 232 ? -15.312 -14.047 -0.744 1 97.88 232 LEU A N 1
ATOM 1815 C CA . LEU A 1 232 ? -15.203 -13.289 -1.984 1 97.88 232 LEU A CA 1
ATOM 1816 C C . LEU A 1 232 ? -16.578 -12.828 -2.467 1 97.88 232 LEU A C 1
ATOM 1818 O O . LEU A 1 232 ? -16.734 -11.68 -2.881 1 97.88 232 LEU A O 1
ATOM 1822 N N . GLY A 1 233 ? -17.5 -13.719 -2.398 1 97.81 233 GLY A N 1
ATOM 1823 C CA . GLY A 1 233 ? -18.844 -13.352 -2.814 1 97.81 233 GLY A CA 1
ATOM 1824 C C . GLY A 1 233 ? -19.406 -12.18 -2.041 1 97.81 233 GLY A C 1
ATOM 1825 O O . GLY A 1 233 ? -20.062 -11.297 -2.617 1 97.81 233 GLY A O 1
ATOM 1826 N N . LYS A 1 234 ? -19.141 -12.164 -0.782 1 97.06 234 LYS A N 1
ATOM 1827 C CA . LYS A 1 234 ? -19.688 -11.117 0.079 1 97.06 234 LYS A CA 1
ATOM 1828 C C . LYS A 1 234 ? -19 -9.773 -0.205 1 97.06 234 LYS A C 1
ATOM 1830 O O . LYS A 1 234 ? -19.641 -8.727 -0.127 1 97.06 234 LYS A O 1
ATOM 1835 N N . ILE A 1 235 ? -17.75 -9.797 -0.499 1 97.62 235 ILE A N 1
ATOM 1836 C CA . ILE A 1 235 ? -17.031 -8.578 -0.854 1 97.62 235 ILE A CA 1
ATOM 1837 C C . ILE A 1 235 ? -17.734 -7.895 -2.029 1 97.62 235 ILE A C 1
ATOM 1839 O O . ILE A 1 235 ? -18.016 -6.695 -1.981 1 97.62 235 ILE A O 1
ATOM 1843 N N . VAL A 1 236 ? -18.016 -8.664 -3.02 1 97.38 236 VAL A N 1
ATOM 1844 C CA . VAL A 1 236 ? -18.609 -8.141 -4.242 1 97.38 236 VAL A CA 1
ATOM 1845 C C . VAL A 1 236 ? -20.047 -7.691 -3.965 1 97.38 236 VAL A C 1
ATOM 1847 O O . VAL A 1 236 ? -20.484 -6.648 -4.461 1 97.38 236 VAL A O 1
ATOM 1850 N N . GLU A 1 237 ? -20.719 -8.438 -3.111 1 97.19 237 GLU A N 1
ATOM 1851 C CA . GLU A 1 237 ? -22.094 -8.102 -2.738 1 97.19 237 GLU A CA 1
ATOM 1852 C C . GLU A 1 237 ? -22.141 -6.777 -1.977 1 97.19 237 GLU A C 1
ATOM 1854 O O . GLU A 1 237 ? -23.016 -5.945 -2.23 1 97.19 237 GLU A O 1
ATOM 1859 N N . TYR A 1 238 ? -21.234 -6.598 -1.04 1 96.5 238 TYR A N 1
ATOM 1860 C CA . TYR A 1 238 ? -21.188 -5.363 -0.264 1 96.5 238 TYR A CA 1
ATOM 1861 C C . TYR A 1 238 ? -20.953 -4.16 -1.17 1 96.5 238 TYR A C 1
ATOM 1863 O O . TYR A 1 238 ? -21.359 -3.043 -0.842 1 96.5 238 TYR A O 1
ATOM 1871 N N . ALA A 1 239 ? -20.344 -4.352 -2.322 1 95.94 239 ALA A N 1
ATOM 1872 C CA . ALA A 1 239 ? -20.109 -3.275 -3.281 1 95.94 239 ALA A CA 1
ATOM 1873 C C . ALA A 1 239 ? -21.312 -3.092 -4.207 1 95.94 239 ALA A C 1
ATOM 1875 O O . ALA A 1 239 ? -21.297 -2.223 -5.082 1 95.94 239 ALA A O 1
ATOM 1876 N N . GLY A 1 240 ? -22.312 -3.934 -4.094 1 94.69 240 GLY A N 1
ATOM 1877 C CA . GLY A 1 240 ? -23.547 -3.787 -4.848 1 94.69 240 GLY A CA 1
ATOM 1878 C C . GLY A 1 240 ? -23.531 -4.508 -6.18 1 94.69 240 GLY A C 1
ATOM 1879 O O . GLY A 1 240 ? -24.266 -4.156 -7.094 1 94.69 240 GLY A O 1
ATOM 1880 N N . HIS A 1 241 ? -22.672 -5.504 -6.328 1 94 241 HIS A N 1
ATOM 1881 C CA . HIS A 1 241 ? -22.547 -6.215 -7.594 1 94 241 HIS A CA 1
ATOM 1882 C C . HIS A 1 241 ? -22.797 -7.711 -7.414 1 94 241 HIS A C 1
ATOM 1884 O O . HIS A 1 241 ? -22.953 -8.188 -6.285 1 94 241 HIS A O 1
ATOM 1890 N N . SER A 1 242 ? -22.922 -8.375 -8.555 1 95.25 242 SER A N 1
ATOM 1891 C CA . SER A 1 242 ? -23.062 -9.828 -8.547 1 95.25 242 SER A CA 1
ATOM 1892 C C . SER A 1 242 ? -21.734 -10.516 -8.828 1 95.25 242 SER A C 1
ATOM 1894 O O . SER A 1 242 ? -21.125 -10.281 -9.875 1 95.25 242 SER A O 1
ATOM 1896 N N . PHE A 1 243 ? -21.422 -11.406 -7.938 1 97 243 PHE A N 1
ATOM 1897 C CA . PHE A 1 243 ? -20.156 -12.117 -8.117 1 97 243 PHE A CA 1
ATOM 1898 C C . PHE A 1 243 ? -20.188 -12.969 -9.383 1 97 243 PHE A C 1
ATOM 1900 O O . PHE A 1 243 ? -19.219 -13.016 -10.133 1 97 243 PHE A O 1
ATOM 1907 N N . GLN A 1 244 ? -21.266 -13.633 -9.609 1 97.25 244 GLN A N 1
ATOM 1908 C CA . GLN A 1 244 ? -21.391 -14.539 -10.75 1 97.25 244 GLN A CA 1
ATOM 1909 C C . GLN A 1 244 ? -21.281 -13.781 -12.07 1 97.25 244 GLN A C 1
ATOM 1911 O O . GLN A 1 244 ? -20.688 -14.281 -13.031 1 97.25 244 GLN A O 1
ATOM 1916 N N . ASP A 1 245 ? -21.766 -12.586 -12.094 1 93.19 245 ASP A N 1
ATOM 1917 C CA . ASP A 1 245 ? -21.656 -11.758 -13.281 1 93.19 245 ASP A CA 1
ATOM 1918 C C . ASP A 1 245 ? -20.219 -11.281 -13.477 1 93.19 245 ASP A C 1
ATOM 1920 O O . ASP A 1 245 ? -19.688 -11.328 -14.594 1 93.19 245 ASP A O 1
ATOM 1924 N N . MET A 1 246 ? -19.609 -10.906 -12.461 1 94.06 246 MET A N 1
ATOM 1925 C CA . MET A 1 246 ? -18.25 -10.391 -12.531 1 94.06 246 MET A CA 1
ATOM 1926 C C . MET A 1 246 ? -17.266 -11.516 -12.836 1 94.06 246 MET A C 1
ATOM 1928 O O . MET A 1 246 ? -16.219 -11.273 -13.453 1 94.06 246 MET A O 1
ATOM 1932 N N . ALA A 1 247 ? -17.594 -12.695 -12.414 1 97.31 247 ALA A N 1
ATOM 1933 C CA . ALA A 1 247 ? -16.688 -13.836 -12.539 1 97.31 247 ALA A CA 1
ATOM 1934 C C . ALA A 1 247 ? -16.5 -14.219 -14.008 1 97.31 247 ALA A C 1
ATOM 1936 O O . ALA A 1 247 ? -15.516 -14.891 -14.359 1 97.31 247 ALA A O 1
ATOM 1937 N N . VAL A 1 248 ? -17.375 -13.828 -14.875 1 95.94 248 VAL A N 1
ATOM 1938 C CA . VAL A 1 248 ? -17.328 -14.242 -16.281 1 95.94 248 VAL A CA 1
ATOM 1939 C C . VAL A 1 248 ? -16.203 -13.492 -17 1 95.94 248 VAL A C 1
ATOM 1941 O O . VAL A 1 248 ? -15.344 -14.109 -17.625 1 95.94 248 VAL A O 1
ATOM 1944 N N . GLU A 1 249 ? -16.156 -12.203 -16.797 1 93.5 249 GLU A N 1
ATOM 1945 C CA . GLU A 1 249 ? -15.195 -11.391 -17.531 1 93.5 249 GLU A CA 1
ATOM 1946 C C . GLU A 1 249 ? -14.133 -10.82 -16.594 1 93.5 249 GLU A C 1
ATOM 1948 O O . GLU A 1 249 ? -13.156 -10.227 -17.062 1 93.5 249 GLU A O 1
ATOM 1953 N N . GLY A 1 250 ? -14.383 -10.945 -15.406 1 95.5 250 GLY A N 1
ATOM 1954 C CA . GLY A 1 250 ? -13.422 -10.43 -14.445 1 95.5 250 GLY A CA 1
ATOM 1955 C C . GLY A 1 250 ? -13.664 -8.977 -14.094 1 95.5 250 GLY A C 1
ATOM 1956 O O . GLY A 1 250 ? -14.672 -8.391 -14.492 1 95.5 250 GLY A O 1
ATOM 1957 N N . GLY A 1 251 ? -12.836 -8.477 -13.266 1 95.44 251 GLY A N 1
ATOM 1958 C CA . GLY A 1 251 ? -12.922 -7.098 -12.82 1 95.44 251 GLY A CA 1
ATOM 1959 C C . GLY A 1 251 ? -11.945 -6.766 -11.711 1 95.44 251 GLY A C 1
ATOM 1960 O O . GLY A 1 251 ? -11.078 -7.574 -11.375 1 95.44 251 GLY A O 1
ATOM 1961 N N . ILE A 1 252 ? -12.039 -5.523 -11.32 1 96.81 252 ILE A N 1
ATOM 1962 C CA . ILE A 1 252 ? -11.172 -5.047 -10.25 1 96.81 252 ILE A CA 1
ATOM 1963 C C . ILE A 1 252 ? -12.016 -4.566 -9.07 1 96.81 252 ILE A C 1
ATOM 1965 O O . ILE A 1 252 ? -12.914 -3.742 -9.242 1 96.81 252 ILE A O 1
ATOM 1969 N N . MET A 1 253 ? -11.773 -5.156 -7.906 1 97.12 253 MET A N 1
ATOM 1970 C CA . MET A 1 253 ? -12.453 -4.801 -6.664 1 97.12 253 MET A CA 1
ATOM 1971 C C . MET A 1 253 ? -11.484 -4.152 -5.68 1 97.12 253 MET A C 1
ATOM 1973 O O . MET A 1 253 ? -10.328 -4.551 -5.59 1 97.12 253 MET A O 1
ATOM 1977 N N . GLY A 1 254 ? -11.969 -3.191 -4.996 1 97.62 254 GLY A N 1
ATOM 1978 C CA . GLY A 1 254 ? -11.18 -2.566 -3.945 1 97.62 254 GLY A CA 1
ATOM 1979 C C . GLY A 1 254 ? -11.656 -2.926 -2.549 1 97.62 254 GLY A C 1
ATOM 1980 O O . GLY A 1 254 ? -12.852 -2.877 -2.264 1 97.62 254 GLY A O 1
ATOM 1981 N N . ILE A 1 255 ? -10.742 -3.389 -1.722 1 98.25 255 ILE A N 1
ATOM 1982 C CA . ILE A 1 255 ? -10.945 -3.52 -0.284 1 98.25 255 ILE A CA 1
ATOM 1983 C C . ILE A 1 255 ? -10.289 -2.348 0.441 1 98.25 255 ILE A C 1
ATOM 1985 O O . ILE A 1 255 ? -9.055 -2.266 0.508 1 98.25 255 ILE A O 1
ATOM 1989 N N . GLN A 1 256 ? -11.062 -1.524 0.942 1 98.06 256 GLN A N 1
ATOM 1990 C CA . GLN A 1 256 ? -10.555 -0.325 1.598 1 98.06 256 GLN A CA 1
ATOM 1991 C C . GLN A 1 256 ? -10.5 -0.507 3.113 1 98.06 256 GLN A C 1
ATOM 1993 O O . GLN A 1 256 ? -11.469 -0.974 3.721 1 98.06 256 GLN A O 1
ATOM 1998 N N . ILE A 1 257 ? -9.414 -0.226 3.68 1 97.94 257 ILE A N 1
ATOM 1999 C CA . ILE A 1 257 ? -9.227 -0.254 5.125 1 97.94 257 ILE A CA 1
ATOM 2000 C C . ILE A 1 257 ? -8.898 1.148 5.633 1 97.94 257 ILE A C 1
ATOM 2002 O O . ILE A 1 257 ? -7.852 1.707 5.293 1 97.94 257 ILE A O 1
ATOM 2006 N N . ASN A 1 258 ? -9.734 1.705 6.422 1 97.69 258 ASN A N 1
ATOM 2007 C CA . ASN A 1 258 ? -9.547 3.051 6.953 1 97.69 258 ASN A CA 1
ATOM 2008 C C . ASN A 1 258 ? -9.109 3.023 8.414 1 97.69 258 ASN A C 1
ATOM 2010 O O . ASN A 1 258 ? -9.789 2.43 9.258 1 97.69 258 ASN A O 1
ATOM 2014 N N . TRP A 1 259 ? -8.008 3.604 8.688 1 97.19 259 TRP A N 1
ATOM 2015 C CA . TRP A 1 259 ? -7.477 3.754 10.039 1 97.19 259 TRP A CA 1
ATOM 2016 C C . TRP A 1 259 ? -7.527 5.211 10.484 1 97.19 259 TRP A C 1
ATOM 2018 O O . TRP A 1 259 ? -6.531 5.93 10.383 1 97.19 259 TRP A O 1
ATOM 2028 N N . ALA A 1 260 ? -8.633 5.66 10.898 1 96 260 ALA A N 1
ATOM 2029 C CA . ALA A 1 260 ? -8.766 6.984 11.508 1 96 260 ALA A CA 1
ATOM 2030 C C . ALA A 1 260 ? -8.531 6.926 13.008 1 96 260 ALA A C 1
ATOM 2032 O O . ALA A 1 260 ? -9.406 6.5 13.766 1 96 260 ALA A O 1
ATOM 2033 N N . CYS A 1 261 ? -7.395 7.398 13.461 1 96.62 261 CYS A N 1
ATOM 2034 C CA . CYS A 1 261 ? -6.992 7.199 14.844 1 96.62 261 CYS A CA 1
ATOM 2035 C C . CYS A 1 261 ? -6.863 8.531 15.57 1 96.62 261 CYS A C 1
ATOM 2037 O O . CYS A 1 261 ? -6.113 9.406 15.141 1 96.62 261 CYS A O 1
ATOM 2039 N N . ASN A 1 262 ? -7.641 8.688 16.609 1 96.12 262 ASN A N 1
ATOM 2040 C CA . ASN A 1 262 ? -7.445 9.789 17.547 1 96.12 262 ASN A CA 1
ATOM 2041 C C . ASN A 1 262 ? -6.539 9.375 18.703 1 96.12 262 ASN A C 1
ATOM 2043 O O . ASN A 1 262 ? -7 8.758 19.672 1 96.12 262 ASN A O 1
ATOM 2047 N N . LEU A 1 263 ? -5.355 9.781 18.672 1 96.62 263 LEU A N 1
ATOM 2048 C CA . LEU A 1 263 ? -4.355 9.297 19.625 1 96.62 263 LEU A CA 1
ATOM 2049 C C . LEU A 1 263 ? -4.422 10.078 20.938 1 96.62 263 LEU A C 1
ATOM 2051 O O . LEU A 1 263 ? -3.633 9.828 21.844 1 96.62 263 LEU A O 1
ATOM 2055 N N . ASP A 1 264 ? -5.301 10.984 20.984 1 95.56 264 ASP A N 1
ATOM 2056 C CA . ASP A 1 264 ? -5.594 11.617 22.281 1 95.56 264 ASP A CA 1
ATOM 2057 C C . ASP A 1 264 ? -6.465 10.711 23.141 1 95.56 264 ASP A C 1
ATOM 2059 O O . ASP A 1 264 ? -6.57 10.93 24.359 1 95.56 264 ASP A O 1
ATOM 2063 N N . ARG A 1 265 ? -7.008 9.797 22.547 1 94.38 265 ARG A N 1
ATOM 2064 C CA . ARG A 1 265 ? -7.824 8.797 23.234 1 94.38 265 ARG A CA 1
ATOM 2065 C C . ARG A 1 265 ? -7.082 7.473 23.344 1 94.38 265 ARG A C 1
ATOM 2067 O O . ARG A 1 265 ? -5.906 7.379 22.969 1 94.38 265 ARG A O 1
ATOM 2074 N N . ALA A 1 266 ? -7.766 6.551 23.906 1 94.12 266 ALA A N 1
ATOM 2075 C CA . ALA A 1 266 ? -7.152 5.242 24.109 1 94.12 266 ALA A CA 1
ATOM 2076 C C . ALA A 1 266 ? -6.82 4.574 22.781 1 94.12 266 ALA A C 1
ATOM 2078 O O . ALA A 1 266 ? -7.598 4.664 21.828 1 94.12 266 ALA A O 1
ATOM 2079 N N . ALA A 1 267 ? -5.711 3.895 22.734 1 91.94 267 ALA A N 1
ATOM 2080 C CA . ALA A 1 267 ? -5.219 3.205 21.547 1 91.94 267 ALA A CA 1
ATOM 2081 C C . ALA A 1 267 ? -6.199 2.123 21.094 1 91.94 267 ALA A C 1
ATOM 2083 O O . ALA A 1 267 ? -6.27 1.795 19.906 1 91.94 267 ALA A O 1
ATOM 2084 N N . SER A 1 268 ? -6.965 1.655 22 1 92.12 268 SER A N 1
ATOM 2085 C CA . SER A 1 268 ? -7.895 0.568 21.703 1 92.12 268 SER A CA 1
ATOM 2086 C C . SER A 1 268 ? -9.047 1.046 20.828 1 92.12 268 SER A C 1
ATOM 2088 O O . SER A 1 268 ? -9.742 0.236 20.219 1 92.12 268 SER A O 1
ATOM 2090 N N . LEU A 1 269 ? -9.203 2.305 20.812 1 94.88 269 LEU A N 1
ATOM 2091 C CA . LEU A 1 269 ? -10.312 2.857 20.047 1 94.88 269 LEU A CA 1
ATOM 2092 C C . LEU A 1 269 ? -9.93 3.029 18.578 1 94.88 269 LEU A C 1
ATOM 2094 O O . LEU A 1 269 ? -10.789 3.279 17.734 1 94.88 269 LEU A O 1
ATOM 2098 N N . CYS A 1 270 ? -8.688 2.961 18.281 1 95.5 270 CYS A N 1
ATOM 2099 C CA . CYS A 1 270 ? -8.25 2.961 16.891 1 95.5 270 CYS A CA 1
ATOM 2100 C C . CYS A 1 270 ? -8.508 1.608 16.234 1 95.5 270 CYS A C 1
ATOM 2102 O O . CYS A 1 270 ? -7.762 0.653 16.469 1 95.5 270 CYS A O 1
ATOM 2104 N N . LEU A 1 271 ? -9.555 1.544 15.492 1 96.06 271 LEU A N 1
ATOM 2105 C CA . LEU A 1 271 ? -10 0.288 14.898 1 96.06 271 LEU A CA 1
ATOM 2106 C C . LEU A 1 271 ? -10.117 0.413 13.383 1 96.06 271 LEU A C 1
ATOM 2108 O O . LEU A 1 271 ? -10.43 1.488 12.867 1 96.06 271 LEU A O 1
ATOM 2112 N N . PRO A 1 272 ? -9.812 -0.677 12.688 1 96.38 272 PRO A N 1
ATOM 2113 C CA . PRO A 1 272 ? -9.953 -0.644 11.234 1 96.38 272 PRO A CA 1
ATOM 2114 C C . PRO A 1 272 ? -11.406 -0.661 10.773 1 96.38 272 PRO A C 1
ATOM 2116 O O . PRO A 1 272 ? -12.242 -1.342 11.383 1 96.38 272 PRO A O 1
ATOM 2119 N N . LYS A 1 273 ? -11.711 0.107 9.797 1 97.44 273 LYS A N 1
ATOM 2120 C CA . LYS A 1 273 ? -13.016 0.085 9.148 1 97.44 273 LYS A CA 1
ATOM 2121 C C . LYS A 1 273 ? -12.906 -0.372 7.695 1 97.44 273 LYS A C 1
ATOM 2123 O O . LYS A 1 273 ? -12.148 0.207 6.914 1 97.44 273 LYS A O 1
ATOM 2128 N N . TYR A 1 274 ? -13.711 -1.392 7.355 1 98.06 274 TYR A N 1
ATOM 2129 C CA . TYR A 1 274 ? -13.633 -1.969 6.02 1 98.06 274 TYR A CA 1
ATOM 2130 C C . TYR A 1 274 ? -14.766 -1.458 5.141 1 98.06 274 TYR A C 1
ATOM 2132 O O . TYR A 1 274 ? -15.898 -1.295 5.605 1 98.06 274 TYR A O 1
ATOM 2140 N N . SER A 1 275 ? -14.453 -1.144 3.941 1 97.69 275 SER A N 1
ATOM 2141 C CA . SER A 1 275 ? -15.43 -0.828 2.902 1 97.69 275 SER A CA 1
ATOM 2142 C C . SER A 1 275 ? -15.016 -1.416 1.558 1 97.69 275 SER A C 1
ATOM 2144 O O . SER A 1 275 ? -13.844 -1.735 1.348 1 97.69 275 SER A O 1
ATOM 2146 N N . PHE A 1 276 ? -16.016 -1.61 0.683 1 97.81 276 PHE A N 1
ATOM 2147 C CA . PHE A 1 276 ? -15.773 -2.305 -0.576 1 97.81 276 PHE A CA 1
ATOM 2148 C C . PHE A 1 276 ? -16.359 -1.522 -1.746 1 97.81 276 PHE A C 1
ATOM 2150 O O . PHE A 1 276 ? -17.453 -0.954 -1.637 1 97.81 276 PHE A O 1
ATOM 2157 N N . ARG A 1 277 ? -15.555 -1.481 -2.799 1 96.62 277 ARG A N 1
ATOM 2158 C CA . ARG A 1 277 ? -16.016 -0.777 -3.992 1 96.62 277 ARG A CA 1
ATOM 2159 C C . ARG A 1 277 ? -15.398 -1.377 -5.25 1 96.62 277 ARG A C 1
ATOM 2161 O O . ARG A 1 277 ? -14.234 -1.798 -5.242 1 96.62 277 ARG A O 1
ATOM 2168 N N . ARG A 1 278 ? -16.172 -1.412 -6.266 1 94.5 278 ARG A N 1
ATOM 2169 C CA . ARG A 1 278 ? -15.625 -1.799 -7.559 1 94.5 278 ARG A CA 1
ATOM 2170 C C . ARG A 1 278 ? -14.82 -0.659 -8.172 1 94.5 278 ARG A C 1
ATOM 2172 O O . ARG A 1 278 ? -15.289 0.481 -8.227 1 94.5 278 ARG A O 1
ATOM 2179 N N . LEU A 1 279 ? -13.648 -0.876 -8.68 1 93.44 279 LEU A N 1
ATOM 2180 C CA . LEU A 1 279 ? -12.734 0.172 -9.125 1 93.44 279 LEU A CA 1
ATOM 2181 C C . LEU A 1 279 ? -12.766 0.315 -10.641 1 93.44 279 LEU A C 1
ATOM 2183 O O . LEU A 1 279 ? -12.297 1.319 -11.18 1 93.44 279 LEU A O 1
ATOM 2187 N N . ASP A 1 280 ? -13.203 -0.589 -11.32 1 89.38 280 ASP A N 1
ATOM 2188 C CA . ASP A 1 280 ? -13.227 -0.504 -12.773 1 89.38 280 ASP A CA 1
ATOM 2189 C C . ASP A 1 280 ? -14.633 -0.196 -13.289 1 89.38 280 ASP A C 1
ATOM 2191 O O . ASP A 1 280 ? -15.023 -0.674 -14.352 1 89.38 280 ASP A O 1
ATOM 2195 N N . THR A 1 281 ? -15.305 0.466 -12.469 1 75.44 281 THR A N 1
ATOM 2196 C CA . THR A 1 281 ? -16.688 0.763 -12.844 1 75.44 281 THR A CA 1
ATOM 2197 C C . THR A 1 281 ? -16.734 1.54 -14.156 1 75.44 281 THR A C 1
ATOM 2199 O O . THR A 1 281 ? -15.891 2.408 -14.398 1 75.44 281 THR A O 1
ATOM 2202 N N . ARG A 1 282 ? -17.609 0.85 -14.922 1 65.5 282 ARG A N 1
ATOM 2203 C CA . ARG A 1 282 ? -17.891 1.464 -16.219 1 65.5 282 ARG A CA 1
ATOM 2204 C C . ARG A 1 282 ? -19.234 2.188 -16.203 1 65.5 282 ARG A C 1
ATOM 2206 O O . ARG A 1 282 ? -20.062 1.966 -15.305 1 65.5 282 ARG A O 1
ATOM 2213 N N . ASP A 1 283 ? -19.25 3.127 -17.047 1 65 283 ASP A N 1
ATOM 2214 C CA . ASP A 1 283 ? -20.578 3.701 -17.266 1 65 283 ASP A CA 1
ATOM 2215 C C . ASP A 1 283 ? -21.547 2.645 -17.781 1 65 283 ASP A C 1
ATOM 2217 O O . ASP A 1 283 ? -21.156 1.738 -18.516 1 65 283 ASP A O 1
ATOM 2221 N N . ILE A 1 284 ? -22.625 2.379 -17.094 1 60.59 284 ILE A N 1
ATOM 2222 C CA . ILE A 1 284 ? -23.641 1.374 -17.375 1 60.59 284 ILE A CA 1
ATOM 2223 C C . ILE A 1 284 ? -23.797 1.216 -18.891 1 60.59 284 ILE A C 1
ATOM 2225 O O . ILE A 1 284 ? -23.906 0.096 -19.391 1 60.59 284 ILE A O 1
ATOM 2229 N N . ASP A 1 285 ? -23.719 2.244 -19.578 1 62.91 285 ASP A N 1
ATOM 2230 C CA . ASP A 1 285 ? -24.031 2.188 -21 1 62.91 285 ASP A CA 1
ATOM 2231 C C . ASP A 1 285 ? -22.766 1.961 -21.828 1 62.91 285 ASP A C 1
ATOM 2233 O O . ASP A 1 285 ? -22.844 1.752 -23.047 1 62.91 285 ASP A O 1
ATOM 2237 N N . HIS A 1 286 ? -21.688 2.016 -21.141 1 62.88 286 HIS A N 1
ATOM 2238 C CA . HIS A 1 286 ? -20.484 1.932 -21.938 1 62.88 286 HIS A CA 1
ATOM 2239 C C . HIS A 1 286 ? -19.75 0.616 -21.688 1 62.88 286 HIS A C 1
ATOM 2241 O O . HIS A 1 286 ? -19.062 0.463 -20.672 1 62.88 286 HIS A O 1
ATOM 2247 N N . ASN A 1 287 ? -20.109 -0.362 -22.453 1 65.5 287 ASN A N 1
ATOM 2248 C CA . ASN A 1 287 ? -19.594 -1.718 -22.297 1 65.5 287 ASN A CA 1
ATOM 2249 C C . ASN A 1 287 ? -18.328 -1.934 -23.141 1 65.5 287 ASN A C 1
ATOM 2251 O O . ASN A 1 287 ? -18.156 -3.002 -23.734 1 65.5 287 ASN A O 1
ATOM 2255 N N . VAL A 1 288 ? -17.531 -0.878 -23.219 1 71.31 288 VAL A N 1
ATOM 2256 C CA . VAL A 1 288 ? -16.328 -1.095 -24.031 1 71.31 288 VAL A CA 1
ATOM 2257 C C . VAL A 1 288 ? -15.211 -1.64 -23.141 1 71.31 288 VAL A C 1
ATOM 2259 O O . VAL A 1 288 ? -14.875 -1.039 -22.125 1 71.31 288 VAL A O 1
ATOM 2262 N N . SER A 1 289 ? -14.688 -2.852 -23.5 1 69.12 289 SER A N 1
ATOM 2263 C CA . SER A 1 289 ? -13.555 -3.557 -22.906 1 69.12 289 SER A CA 1
ATOM 2264 C C . SER A 1 289 ? -13.797 -3.846 -21.422 1 69.12 289 SER A C 1
ATOM 2266 O O . SER A 1 289 ? -13.047 -3.377 -20.562 1 69.12 289 SER A O 1
ATOM 2268 N N . PRO A 1 290 ? -14.797 -4.516 -21.25 1 79.06 290 PRO A N 1
ATOM 2269 C CA . PRO A 1 290 ? -15.109 -4.832 -19.859 1 79.06 290 PRO A CA 1
ATOM 2270 C C . PRO A 1 290 ? -14.227 -5.934 -19.281 1 79.06 290 PRO A C 1
ATOM 2272 O O . PRO A 1 290 ? -13.609 -6.691 -20.047 1 79.06 290 PRO A O 1
ATOM 2275 N N . GLY A 1 291 ? -13.984 -5.836 -17.984 1 87.62 291 GLY A N 1
ATOM 2276 C CA . GLY A 1 291 ? -13.406 -6.977 -17.297 1 87.62 291 GLY A CA 1
ATOM 2277 C C . GLY A 1 291 ? -11.898 -6.898 -17.156 1 87.62 291 GLY A C 1
ATOM 2278 O O . GLY A 1 291 ? -11.32 -5.82 -17.266 1 87.62 291 GLY A O 1
ATOM 2279 N N . TYR A 1 292 ? -11.359 -7.895 -16.781 1 94.31 292 TYR A N 1
ATOM 2280 C CA . TYR A 1 292 ? -9.922 -8.016 -16.547 1 94.31 292 TYR A CA 1
ATOM 2281 C C . TYR A 1 292 ? -9.438 -9.422 -16.859 1 94.31 292 TYR A C 1
ATOM 2283 O O . TYR A 1 292 ? -9.922 -10.398 -16.281 1 94.31 292 TYR A O 1
ATOM 2291 N N . ASN A 1 293 ? -8.547 -9.477 -17.781 1 95.38 293 ASN A N 1
ATOM 2292 C CA . ASN A 1 293 ? -7.953 -10.758 -18.156 1 95.38 293 ASN A CA 1
ATOM 2293 C C . ASN A 1 293 ? -6.516 -10.594 -18.625 1 95.38 293 ASN A C 1
ATOM 2295 O O . ASN A 1 293 ? -6.078 -9.484 -18.938 1 95.38 293 ASN A O 1
ATOM 2299 N N . PHE A 1 294 ? -5.801 -11.625 -18.578 1 96.25 294 PHE A N 1
ATOM 2300 C CA . PHE A 1 294 ? -4.445 -11.68 -19.109 1 96.25 294 PHE A CA 1
ATOM 2301 C C . PHE A 1 294 ? -4.086 -13.102 -19.531 1 96.25 294 PHE A C 1
ATOM 2303 O O . PHE A 1 294 ? -4.84 -14.039 -19.266 1 96.25 294 PHE A O 1
ATOM 2310 N N . ARG A 1 295 ? -2.984 -13.211 -20.266 1 96.44 295 ARG A N 1
ATOM 2311 C CA . ARG A 1 295 ? -2.537 -14.5 -20.766 1 96.44 295 ARG A CA 1
ATOM 2312 C C . ARG A 1 295 ? -1.255 -14.945 -20.078 1 96.44 295 ARG A C 1
ATOM 2314 O O . ARG A 1 295 ? -0.4 -14.117 -19.75 1 96.44 295 ARG A O 1
ATOM 2321 N N . PHE A 1 296 ? -1.204 -16.266 -19.797 1 95.38 296 PHE A N 1
ATOM 2322 C CA . PHE A 1 296 ? 0.038 -16.891 -19.375 1 95.38 296 PHE A CA 1
ATOM 2323 C C . PHE A 1 296 ? 0.121 -18.328 -19.906 1 95.38 296 PHE A C 1
ATOM 2325 O O . PHE A 1 296 ? -0.862 -18.859 -20.422 1 95.38 296 PHE A O 1
ATOM 2332 N N . ALA A 1 297 ? 1.311 -18.875 -19.859 1 95.62 297 ALA A N 1
ATOM 2333 C CA . ALA A 1 297 ? 1.485 -20.219 -20.422 1 95.62 297 ALA A CA 1
ATOM 2334 C C . ALA A 1 297 ? 2.262 -21.109 -19.469 1 95.62 297 ALA A C 1
ATOM 2336 O O . ALA A 1 297 ? 3.045 -20.641 -18.656 1 95.62 297 ALA A O 1
ATOM 2337 N N . LYS A 1 298 ? 1.9 -22.391 -19.516 1 93.19 298 LYS A N 1
ATOM 2338 C CA . LYS A 1 298 ? 2.699 -23.453 -18.906 1 93.19 298 LYS A CA 1
ATOM 2339 C C . LYS A 1 298 ? 3.545 -24.172 -19.938 1 93.19 298 LYS A C 1
ATOM 2341 O O . LYS A 1 298 ? 3.02 -24.688 -20.938 1 93.19 298 LYS A O 1
ATOM 2346 N N . TYR A 1 299 ? 4.805 -24.234 -19.734 1 93 299 TYR A N 1
ATOM 2347 C CA . TYR A 1 299 ? 5.715 -24.844 -20.703 1 93 299 TYR A CA 1
ATOM 2348 C C . TYR A 1 299 ? 6.125 -26.234 -20.281 1 93 299 TYR A C 1
ATOM 2350 O O . TYR A 1 299 ? 6.359 -26.484 -19.094 1 93 299 TYR A O 1
ATOM 2358 N N . TYR A 1 300 ? 6.148 -27.078 -21.234 1 90.75 300 TYR A N 1
ATOM 2359 C CA . TYR A 1 300 ? 6.539 -28.469 -21.031 1 90.75 300 TYR A CA 1
ATOM 2360 C C . TYR A 1 300 ? 7.598 -28.891 -22.047 1 90.75 300 TYR A C 1
ATOM 2362 O O . TYR A 1 300 ? 7.867 -28.156 -23 1 90.75 300 TYR A O 1
ATOM 2370 N N . SER A 1 301 ? 8.281 -29.938 -21.656 1 88.06 301 SER A N 1
ATOM 2371 C CA . SER A 1 301 ? 9.227 -30.516 -22.609 1 88.06 301 SER A CA 1
ATOM 2372 C C . SER A 1 301 ? 8.836 -31.922 -23.016 1 88.06 301 SER A C 1
ATOM 2374 O O . SER A 1 301 ? 8.406 -32.719 -22.172 1 88.06 301 SER A O 1
ATOM 2376 N N . ASP A 1 302 ? 8.828 -32.188 -24.266 1 80.19 302 ASP A N 1
ATOM 2377 C CA . ASP A 1 302 ? 8.547 -33.531 -24.766 1 80.19 302 ASP A CA 1
ATOM 2378 C C . ASP A 1 302 ? 9.766 -34.438 -24.625 1 80.19 302 ASP A C 1
ATOM 2380 O O . ASP A 1 302 ? 10.883 -33.938 -24.438 1 80.19 302 ASP A O 1
ATOM 2384 N N . PRO A 1 303 ? 9.477 -35.75 -24.656 1 79.25 303 PRO A N 1
ATOM 2385 C CA . PRO A 1 303 ? 10.617 -36.656 -24.562 1 79.25 303 PRO A CA 1
ATOM 2386 C C . PRO A 1 303 ? 11.648 -36.406 -25.656 1 79.25 303 PRO A C 1
ATOM 2388 O O . PRO A 1 303 ? 12.836 -36.688 -25.469 1 79.25 303 PRO A O 1
ATOM 2391 N N . SER A 1 304 ? 11.18 -35.906 -26.781 1 79.94 304 SER A N 1
ATOM 2392 C CA . SER A 1 304 ? 12.094 -35.625 -27.875 1 79.94 304 SER A CA 1
ATOM 2393 C C . SER A 1 304 ? 12.859 -34.344 -27.656 1 79.94 304 SER A C 1
ATOM 2395 O O . SER A 1 304 ? 13.797 -34 -28.391 1 79.94 304 SER A O 1
ATOM 2397 N N . GLY A 1 305 ? 12.469 -33.594 -26.656 1 80.69 305 GLY A N 1
ATOM 2398 C CA . GLY A 1 305 ? 13.148 -32.344 -26.344 1 80.69 305 GLY A CA 1
ATOM 2399 C C . GLY A 1 305 ? 12.414 -31.125 -26.844 1 80.69 305 GLY A C 1
ATOM 2400 O O . GLY A 1 305 ? 12.773 -30 -26.5 1 80.69 305 GLY A O 1
ATOM 2401 N N . ALA A 1 306 ? 11.43 -31.297 -27.656 1 86.69 306 ALA A N 1
ATOM 2402 C CA . ALA A 1 306 ? 10.688 -30.156 -28.203 1 86.69 306 ALA A CA 1
ATOM 2403 C C . ALA A 1 306 ? 9.773 -29.547 -27.141 1 86.69 306 ALA A C 1
ATOM 2405 O O . ALA A 1 306 ? 9.156 -30.281 -26.344 1 86.69 306 ALA A O 1
ATOM 2406 N N . GLU A 1 307 ? 9.727 -28.219 -27.234 1 91.75 307 GLU A N 1
ATOM 2407 C CA . GLU A 1 307 ? 8.922 -27.5 -26.25 1 91.75 307 GLU A CA 1
ATOM 2408 C C . GLU A 1 307 ? 7.465 -27.391 -26.703 1 91.75 307 GLU A C 1
ATOM 2410 O O . GLU A 1 307 ? 7.191 -27.172 -27.891 1 91.75 307 GLU A O 1
ATOM 2415 N N . HIS A 1 308 ? 6.559 -27.688 -25.828 1 92.69 308 HIS A N 1
ATOM 2416 C CA . HIS A 1 308 ? 5.145 -27.406 -26.031 1 92.69 308 HIS A CA 1
ATOM 2417 C C . HIS A 1 308 ? 4.539 -26.688 -24.844 1 92.69 308 HIS A C 1
ATOM 2419 O O . HIS A 1 308 ? 5.148 -26.625 -23.766 1 92.69 308 HIS A O 1
ATOM 2425 N N . ARG A 1 309 ? 3.395 -26.078 -25.156 1 94.31 309 ARG A N 1
ATOM 2426 C CA . ARG A 1 309 ? 2.857 -25.281 -24.047 1 94.31 309 ARG A CA 1
ATOM 2427 C C . ARG A 1 309 ? 1.333 -25.344 -24.031 1 94.31 309 ARG A C 1
ATOM 2429 O O . ARG A 1 309 ? 0.708 -25.781 -24.984 1 94.31 309 ARG A O 1
ATOM 2436 N N . THR A 1 310 ? 0.874 -25.078 -22.844 1 93.44 310 THR A N 1
ATOM 2437 C CA . THR A 1 310 ? -0.548 -24.812 -22.672 1 93.44 310 THR A CA 1
ATOM 2438 C C . THR A 1 310 ? -0.787 -23.328 -22.422 1 93.44 310 THR A C 1
ATOM 2440 O O . THR A 1 310 ? -0.258 -22.75 -21.453 1 93.44 310 THR A O 1
ATOM 2443 N N . LEU A 1 311 ? -1.509 -22.734 -23.328 1 96.88 311 LEU A N 1
ATOM 2444 C CA . LEU A 1 311 ? -1.829 -21.312 -23.188 1 96.88 311 LEU A CA 1
ATOM 2445 C C . LEU A 1 311 ? -3.129 -21.125 -22.406 1 96.88 311 LEU A C 1
ATOM 2447 O O . LEU A 1 311 ? -4.113 -21.828 -22.656 1 96.88 311 LEU A O 1
ATOM 2451 N N . ILE A 1 312 ? -3.076 -20.203 -21.453 1 96.19 312 ILE A N 1
ATOM 2452 C CA . ILE A 1 312 ? -4.262 -19.938 -20.641 1 96.19 312 ILE A CA 1
ATOM 2453 C C . ILE A 1 312 ? -4.602 -18.453 -20.719 1 96.19 312 ILE A C 1
ATOM 2455 O O . ILE A 1 312 ? -3.758 -17.594 -20.422 1 96.19 312 ILE A O 1
ATOM 2459 N N . LYS A 1 313 ? -5.711 -18.141 -21.203 1 96.88 313 LYS A N 1
ATOM 2460 C CA . LYS A 1 313 ? -6.293 -16.812 -21.016 1 96.88 313 LYS A CA 1
ATOM 2461 C C . LYS A 1 313 ? -7.141 -16.766 -19.75 1 96.88 313 LYS A C 1
ATOM 2463 O O . LYS A 1 313 ? -8.25 -17.297 -19.719 1 96.88 313 LYS A O 1
ATOM 2468 N N . ALA A 1 314 ? -6.664 -16.109 -18.781 1 97.56 314 ALA A N 1
ATOM 2469 C CA . ALA A 1 314 ? -7.277 -16.125 -17.453 1 97.56 314 ALA A CA 1
ATOM 2470 C C . ALA A 1 314 ? -8.141 -14.883 -17.234 1 97.56 314 ALA A C 1
ATOM 2472 O O . ALA A 1 314 ? -7.688 -13.758 -17.469 1 97.56 314 ALA A O 1
ATOM 2473 N N . TYR A 1 315 ? -9.406 -15.117 -16.922 1 97.31 315 TYR A N 1
ATOM 2474 C CA . TYR A 1 315 ? -10.297 -14.078 -16.422 1 97.31 315 TYR A CA 1
ATOM 2475 C C . TYR A 1 315 ? -10.445 -14.164 -14.906 1 97.31 315 TYR A C 1
ATOM 2477 O O . TYR A 1 315 ? -10.445 -15.258 -14.344 1 97.31 315 TYR A O 1
ATOM 2485 N N . GLY A 1 316 ? -10.523 -13.047 -14.305 1 97.88 316 GLY A N 1
ATOM 2486 C CA . GLY A 1 316 ? -10.664 -13.109 -12.859 1 97.88 316 GLY A CA 1
ATOM 2487 C C . GLY A 1 316 ? -10.875 -11.75 -12.227 1 97.88 316 GLY A C 1
ATOM 2488 O O . GLY A 1 316 ? -11.078 -10.758 -12.922 1 97.88 316 GLY A O 1
ATOM 2489 N N . ILE A 1 317 ? -10.906 -11.812 -10.93 1 98 317 ILE A N 1
ATOM 2490 C CA . ILE A 1 317 ? -11.109 -10.609 -10.133 1 98 317 ILE A CA 1
ATOM 2491 C C . ILE A 1 317 ? -9.836 -10.273 -9.359 1 98 317 ILE A C 1
ATOM 2493 O O . ILE A 1 317 ? -9.32 -11.117 -8.617 1 98 317 ILE A O 1
ATOM 2497 N N . ARG A 1 318 ? -9.336 -9.117 -9.633 1 97.88 318 ARG A N 1
ATOM 2498 C CA . ARG A 1 318 ? -8.211 -8.625 -8.836 1 97.88 318 ARG A CA 1
ATOM 2499 C C . ARG A 1 318 ? -8.703 -7.805 -7.648 1 97.88 318 ARG A C 1
ATOM 2501 O O . ARG A 1 318 ? -9.5 -6.879 -7.812 1 97.88 318 ARG A O 1
ATOM 2508 N N . PHE A 1 319 ? -8.32 -8.172 -6.492 1 98.06 319 PHE A N 1
ATOM 2509 C CA . PHE A 1 319 ? -8.648 -7.438 -5.277 1 98.06 319 PHE A CA 1
ATOM 2510 C C . PHE A 1 319 ? -7.5 -6.531 -4.859 1 98.06 319 PHE A C 1
ATOM 2512 O O . PHE A 1 319 ? -6.422 -7.012 -4.504 1 98.06 319 PHE A O 1
ATOM 2519 N N . ASP A 1 320 ? -7.734 -5.301 -4.941 1 97.38 320 ASP A N 1
ATOM 2520 C CA . ASP A 1 320 ? -6.758 -4.316 -4.492 1 97.38 320 ASP A CA 1
ATOM 2521 C C . ASP A 1 320 ? -7.043 -3.873 -3.061 1 97.38 320 ASP A C 1
ATOM 2523 O O . ASP A 1 320 ? -8.172 -3.506 -2.732 1 97.38 320 ASP A O 1
ATOM 2527 N N . ILE A 1 321 ? -6.027 -3.943 -2.234 1 97.88 321 ILE A N 1
ATOM 2528 C CA . ILE A 1 321 ? -6.168 -3.488 -0.856 1 97.88 321 ILE A CA 1
ATOM 2529 C C . ILE A 1 321 ? -5.676 -2.049 -0.732 1 97.88 321 ILE A C 1
ATOM 2531 O O . ILE A 1 321 ? -4.5 -1.767 -0.987 1 97.88 321 ILE A O 1
ATOM 2535 N N . ILE A 1 322 ? -6.547 -1.179 -0.385 1 97.31 322 ILE A N 1
ATOM 2536 C CA . ILE A 1 322 ? -6.234 0.239 -0.254 1 97.31 322 ILE A CA 1
ATOM 2537 C C . ILE A 1 322 ? -6.336 0.658 1.211 1 97.31 322 ILE A C 1
ATOM 2539 O O . ILE A 1 322 ? -7.418 0.598 1.805 1 97.31 322 ILE A O 1
ATOM 2543 N N . VAL A 1 323 ? -5.242 1.066 1.754 1 97 323 VAL A N 1
ATOM 2544 C CA . VAL A 1 323 ? -5.215 1.47 3.156 1 97 323 VAL A CA 1
ATOM 2545 C C . VAL A 1 323 ? -5.098 2.988 3.256 1 97 323 VAL A C 1
ATOM 2547 O O . VAL A 1 323 ? -4.25 3.598 2.594 1 97 323 VAL A O 1
ATOM 2550 N N . PHE A 1 324 ? -5.934 3.549 3.934 1 94.88 324 PHE A N 1
ATOM 2551 C CA . PHE A 1 324 ? -5.852 4.988 4.16 1 94.88 324 PHE A CA 1
ATOM 2552 C C . PHE A 1 324 ? -6.266 5.336 5.582 1 94.88 324 PHE A C 1
ATOM 2554 O O . PHE A 1 324 ? -6.754 4.477 6.32 1 94.88 324 PHE A O 1
ATOM 2561 N N . GLY A 1 325 ? -5.914 6.555 5.957 1 95.19 325 GLY A N 1
ATOM 2562 C CA . GLY A 1 325 ? -6.215 7.035 7.297 1 95.19 325 GLY A CA 1
ATOM 2563 C C . GLY A 1 325 ? -5.227 8.07 7.801 1 95.19 325 GLY A C 1
ATOM 2564 O O . GLY A 1 325 ? -4.137 8.211 7.242 1 95.19 325 GLY A O 1
ATOM 2565 N N . LYS A 1 326 ? -5.695 8.805 8.781 1 95.81 326 LYS A N 1
ATOM 2566 C CA . LYS A 1 326 ? -4.867 9.797 9.461 1 95.81 326 LYS A CA 1
ATOM 2567 C C . LYS A 1 326 ? -4.945 9.625 10.977 1 95.81 326 LYS A C 1
ATOM 2569 O O . LYS A 1 326 ? -5.965 9.18 11.508 1 95.81 326 LYS A O 1
ATOM 2574 N N . ALA A 1 327 ? -3.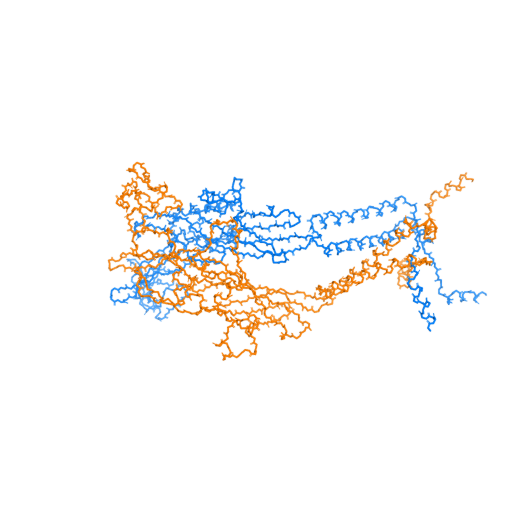863 9.906 11.578 1 97.44 327 ALA A N 1
ATOM 2575 C CA . ALA A 1 327 ? -3.83 9.922 13.039 1 97.44 327 ALA A CA 1
ATOM 2576 C C . ALA A 1 327 ? -3.58 11.336 13.562 1 97.44 327 ALA A C 1
ATOM 2578 O O . ALA A 1 327 ? -2.756 12.07 13.016 1 97.44 327 ALA A O 1
ATOM 2579 N N . GLY A 1 328 ? -4.383 11.695 14.547 1 96.62 328 GLY A N 1
ATOM 2580 C CA . GLY A 1 328 ? -4.223 13 15.156 1 96.62 328 GLY A CA 1
ATOM 2581 C C . GLY A 1 328 ? -3.846 12.93 16.625 1 96.62 328 GLY A C 1
ATOM 2582 O O . GLY A 1 328 ? -4.32 12.055 17.344 1 96.62 328 GLY A O 1
ATOM 2583 N N . LYS A 1 329 ? -3.021 13.812 17.047 1 96.88 329 LYS A N 1
ATOM 2584 C CA . LYS A 1 329 ? -2.617 13.961 18.438 1 96.88 329 LYS A CA 1
ATOM 2585 C C . LYS A 1 329 ? -2.459 15.43 18.812 1 96.88 329 LYS A C 1
ATOM 2587 O O . LYS A 1 329 ? -2.021 16.234 17.984 1 96.88 329 LYS A O 1
ATOM 2592 N N . PHE A 1 330 ? -2.77 15.719 20.031 1 95.62 330 PHE A N 1
ATOM 2593 C CA . PHE A 1 330 ? -2.693 17.094 20.484 1 95.62 330 PHE A CA 1
ATOM 2594 C C . PHE A 1 330 ? -1.279 17.641 20.344 1 95.62 330 PHE A C 1
ATOM 2596 O O . PHE A 1 330 ? -0.306 16.953 20.656 1 95.62 330 PHE A O 1
ATOM 2603 N N . ASP A 1 331 ? -1.334 18.797 19.797 1 90.31 331 ASP A N 1
ATOM 2604 C CA . ASP A 1 331 ? -0.086 19.547 19.672 1 90.31 331 ASP A CA 1
ATOM 2605 C C . ASP A 1 331 ? -0.309 21.031 19.953 1 90.31 331 ASP A C 1
ATOM 2607 O O . ASP A 1 331 ? -1.312 21.609 19.516 1 90.31 331 ASP A O 1
ATOM 2611 N N . ILE A 1 332 ? 0.575 21.672 20.578 1 81.12 332 ILE A N 1
ATOM 2612 C CA . ILE A 1 332 ? 0.425 23.047 21.031 1 81.12 332 ILE A CA 1
ATOM 2613 C C . ILE A 1 332 ? 0.566 24 19.828 1 81.12 332 ILE A C 1
ATOM 2615 O O . ILE A 1 332 ? -0.054 25.062 19.797 1 81.12 332 ILE A O 1
ATOM 2619 N N . ILE A 1 333 ? 1.269 23.547 18.844 1 75.06 333 ILE A N 1
ATOM 2620 C CA . ILE A 1 333 ? 1.585 24.453 17.75 1 75.06 333 ILE A CA 1
ATOM 2621 C C . ILE A 1 333 ? 0.33 24.719 16.922 1 75.06 333 ILE A C 1
ATOM 2623 O O . ILE A 1 333 ? -0.114 25.859 16.797 1 75.06 333 ILE A O 1
ATOM 2627 N N . PRO A 1 334 ? -0.227 23.641 16.391 1 83.38 334 PRO A N 1
ATOM 2628 C CA . PRO A 1 334 ? -1.452 23.938 15.648 1 83.38 334 PRO A CA 1
ATOM 2629 C C . PRO A 1 334 ? -2.533 24.578 16.516 1 83.38 334 PRO A C 1
ATOM 2631 O O . PRO A 1 334 ? -3.318 25.391 16.016 1 83.38 334 PRO A O 1
ATOM 2634 N N . THR A 1 335 ? -2.562 24.375 17.719 1 84.12 335 THR A N 1
ATOM 2635 C CA . THR A 1 335 ? -3.523 24.984 18.625 1 84.12 335 THR A CA 1
ATOM 2636 C C . THR A 1 335 ? -3.316 26.5 18.688 1 84.12 335 THR A C 1
ATOM 2638 O O . THR A 1 335 ? -4.266 27.266 18.516 1 84.12 335 THR A O 1
ATOM 2641 N N . MET A 1 336 ? -2.127 26.938 18.875 1 76.62 336 MET A N 1
ATOM 2642 C CA . MET A 1 336 ? -1.814 28.359 19.016 1 76.62 336 MET A CA 1
ATOM 2643 C C . MET A 1 336 ? -2.006 29.094 17.688 1 76.62 336 MET A C 1
ATOM 2645 O O . MET A 1 336 ? -2.428 30.25 17.672 1 76.62 336 MET A O 1
ATOM 2649 N N . ILE A 1 337 ? -1.641 28.375 16.641 1 76.25 337 ILE A N 1
ATOM 2650 C CA . ILE A 1 337 ? -1.828 28.984 15.336 1 76.25 337 ILE A CA 1
ATOM 2651 C C . ILE A 1 337 ? -3.311 29.266 15.102 1 76.25 337 ILE A C 1
ATOM 2653 O O . ILE A 1 337 ? -3.686 30.344 14.664 1 76.25 337 ILE A O 1
ATOM 2657 N N . ASN A 1 338 ? -4.109 28.359 15.477 1 83 338 ASN A N 1
ATOM 2658 C CA . ASN A 1 338 ? -5.539 28.516 15.234 1 83 338 ASN A CA 1
ATOM 2659 C C . ASN A 1 338 ? -6.164 29.516 16.203 1 83 338 ASN A C 1
ATOM 2661 O O . ASN A 1 338 ? -7.102 30.234 15.844 1 83 338 ASN A O 1
ATOM 2665 N N . ILE A 1 339 ? -5.684 29.547 17.406 1 80.56 339 ILE A N 1
ATOM 2666 C CA . ILE A 1 339 ? -6.133 30.562 18.344 1 80.56 339 ILE A CA 1
ATOM 2667 C C . ILE A 1 339 ? -5.75 31.953 17.844 1 80.56 339 ILE A C 1
ATOM 2669 O O . ILE A 1 339 ? -6.57 32.875 17.844 1 80.56 339 ILE A O 1
ATOM 2673 N N . GLY A 1 340 ? -4.539 32.094 17.406 1 77 340 GLY A N 1
ATOM 2674 C CA . GLY A 1 340 ? -4.094 33.344 16.844 1 77 340 GLY A CA 1
ATOM 2675 C C . GLY A 1 340 ? -4.926 33.812 15.664 1 77 340 GLY A C 1
ATOM 2676 O O . GLY A 1 340 ? -5.27 35 15.555 1 77 340 GLY A O 1
ATOM 2677 N N . SER A 1 341 ? -5.168 32.844 14.773 1 80.88 341 SER A N 1
ATOM 2678 C CA . SER A 1 341 ? -6 33.156 13.617 1 80.88 341 SER A CA 1
ATOM 2679 C C . SER A 1 341 ? -7.391 33.625 14.047 1 80.88 341 SER A C 1
ATOM 2681 O O . SER A 1 341 ? -7.969 34.531 13.438 1 80.88 341 SER A O 1
ATOM 2683 N N . GLY A 1 342 ? -7.914 33 14.977 1 83.19 342 GLY A N 1
ATOM 2684 C CA . GLY A 1 342 ? -9.203 33.406 15.516 1 83.19 342 GLY A CA 1
ATOM 2685 C C . GLY A 1 342 ? -9.18 34.812 16.109 1 83.19 342 GLY A C 1
ATOM 2686 O O . GLY A 1 342 ? -10.094 35.594 15.859 1 83.19 342 GLY A O 1
ATOM 2687 N N . LEU A 1 343 ? -8.133 35.125 16.797 1 80.12 343 LEU A N 1
ATOM 2688 C CA . LEU A 1 343 ? -7.984 36.438 17.391 1 80.12 343 LEU A CA 1
ATOM 2689 C C . LEU A 1 343 ? -7.824 37.5 16.312 1 80.12 343 LEU A C 1
ATOM 2691 O O . LEU A 1 343 ? -8.336 38.625 16.438 1 80.12 343 LEU A O 1
ATOM 2695 N N . ALA A 1 344 ? -7.102 37.094 15.305 1 79.75 344 ALA A N 1
ATOM 2696 C CA . ALA A 1 344 ? -6.957 38.031 14.188 1 79.75 344 ALA A CA 1
ATOM 2697 C C . ALA A 1 344 ? -8.305 38.312 13.539 1 79.75 344 ALA A C 1
ATOM 2699 O O . ALA A 1 344 ? -8.578 39.469 13.156 1 79.75 344 ALA A O 1
ATOM 2700 N N . LEU A 1 345 ? -9.047 37.344 13.469 1 83.25 345 LEU A N 1
ATOM 2701 C CA . LEU A 1 345 ? -10.375 37.5 12.891 1 83.25 345 LEU A CA 1
ATOM 2702 C C . LEU A 1 345 ? -11.227 38.438 13.766 1 83.25 345 LEU A C 1
ATOM 2704 O O . LEU A 1 345 ? -12.008 39.25 13.25 1 83.25 345 LEU A O 1
ATOM 2708 N N . LEU A 1 346 ? -11.133 38.312 15.039 1 84.25 346 LEU A N 1
ATOM 2709 C CA . LEU A 1 346 ? -11.859 39.188 15.953 1 84.25 346 LEU A CA 1
ATOM 2710 C C . LEU A 1 346 ? -11.383 40.625 15.828 1 84.25 346 LEU A C 1
ATOM 2712 O O . LEU A 1 346 ? -12.18 41.562 15.938 1 84.25 346 LEU A O 1
ATOM 2716 N N . GLY A 1 347 ? -10.102 40.75 15.555 1 80.62 347 GLY A N 1
ATOM 2717 C CA . GLY A 1 347 ? -9.555 42.062 15.32 1 80.62 347 GLY A CA 1
ATOM 2718 C C . GLY A 1 347 ? -10.109 42.719 14.07 1 80.62 347 GLY A C 1
ATOM 2719 O O . GLY A 1 347 ? -10.461 43.906 14.086 1 80.62 347 GLY A O 1
ATOM 2720 N N . VAL A 1 348 ? -10.188 41.938 13.117 1 81.38 348 VAL A N 1
ATOM 2721 C CA . VAL A 1 348 ? -10.727 42.438 11.867 1 81.38 348 VAL A CA 1
ATOM 2722 C C . VAL A 1 348 ? -12.195 42.812 12.039 1 81.38 348 VAL A C 1
ATOM 2724 O O . VAL A 1 348 ? -12.672 43.781 11.469 1 81.38 348 VAL A O 1
ATOM 2727 N N . ALA A 1 349 ? -12.859 42.062 12.812 1 85 349 ALA A N 1
ATOM 2728 C CA . ALA A 1 349 ? -14.273 42.344 13.078 1 85 349 ALA A CA 1
ATOM 2729 C C . ALA A 1 349 ? -14.453 43.688 13.773 1 85 349 ALA A C 1
ATOM 2731 O O . ALA A 1 349 ? -15.422 44.406 13.5 1 85 349 ALA A O 1
ATOM 2732 N N . THR A 1 350 ? -13.562 44.031 14.656 1 81.62 350 THR A N 1
ATOM 2733 C CA . THR A 1 350 ? -13.625 45.281 15.359 1 81.62 350 THR A CA 1
ATOM 2734 C C . THR A 1 350 ? -13.469 46.469 14.383 1 81.62 350 THR A C 1
ATOM 2736 O O . THR A 1 350 ? -14.164 47.469 14.492 1 81.62 350 THR A O 1
ATOM 2739 N N . VAL A 1 351 ? -12.617 46.281 13.469 1 80.88 351 VAL A N 1
ATOM 2740 C CA . VAL A 1 351 ? -12.398 47.312 12.469 1 80.88 351 VAL A CA 1
ATOM 2741 C C . VAL A 1 351 ? -13.641 47.438 11.594 1 80.88 351 VAL A C 1
ATOM 2743 O O . VAL A 1 351 ? -14.062 48.562 11.266 1 80.88 351 VAL A O 1
ATOM 2746 N N . LEU A 1 352 ? -14.156 46.375 11.305 1 83.69 352 LEU A N 1
ATOM 2747 C CA . LEU A 1 352 ? -15.344 46.406 10.461 1 83.69 352 LEU A CA 1
ATOM 2748 C C . LEU A 1 352 ? -16.516 47.031 11.195 1 83.69 352 LEU A C 1
ATOM 2750 O O . LEU A 1 352 ? -17.266 47.812 10.609 1 83.69 352 LEU A O 1
ATOM 2754 N N . CYS A 1 353 ? -16.688 46.719 12.422 1 83.56 353 CYS A N 1
ATOM 2755 C CA . CYS A 1 353 ? -17.766 47.344 13.203 1 83.56 353 CYS A CA 1
ATOM 2756 C C . CYS A 1 353 ? -17.578 48.844 13.336 1 83.56 353 CYS A C 1
ATOM 2758 O O . CYS A 1 353 ? -18.547 49.594 13.328 1 83.56 353 CYS A O 1
ATOM 2760 N N . ASP A 1 354 ? -16.359 49.219 13.484 1 83.12 354 ASP A N 1
ATOM 2761 C CA . ASP A 1 354 ? -16.062 50.656 13.531 1 83.12 354 ASP A CA 1
ATOM 2762 C C . ASP A 1 354 ? -16.469 51.344 12.234 1 83.12 354 ASP A C 1
ATOM 2764 O O . ASP A 1 354 ? -17.047 52.438 12.266 1 83.12 354 ASP A O 1
ATOM 2768 N N . VAL A 1 355 ? -16.203 50.688 11.188 1 82.94 355 VAL A N 1
ATOM 2769 C CA . VAL A 1 355 ? -16.562 51.281 9.898 1 82.94 355 VAL A CA 1
ATOM 2770 C C . VAL A 1 355 ? -18.078 51.375 9.773 1 82.94 355 VAL A C 1
ATOM 2772 O O . VAL A 1 355 ? -18.594 52.375 9.273 1 82.94 355 VAL A O 1
ATOM 2775 N N . ILE A 1 356 ? -18.703 50.469 10.281 1 84.31 356 ILE A N 1
ATOM 2776 C CA . ILE A 1 356 ? -20.156 50.469 10.195 1 84.31 356 ILE A CA 1
ATOM 2777 C C . ILE A 1 356 ? -20.734 51.562 11.086 1 84.31 356 ILE A C 1
ATOM 2779 O O . ILE A 1 356 ? -21.609 52.312 10.664 1 84.31 356 ILE A O 1
ATOM 2783 N N . VAL A 1 357 ? -20.234 51.812 12.266 1 83.06 357 VAL A N 1
ATOM 2784 C CA . VAL A 1 357 ? -20.734 52.781 13.227 1 83.06 357 VAL A CA 1
ATOM 2785 C C . VAL A 1 357 ? -20.438 54.188 12.734 1 83.06 357 VAL A C 1
ATOM 2787 O O . VAL A 1 357 ? -21.25 55.094 12.875 1 83.06 357 VAL A O 1
ATOM 2790 N N . LEU A 1 358 ? -19.328 54.344 12.047 1 82.69 358 LEU A N 1
ATOM 2791 C CA . LEU A 1 358 ? -18.875 55.688 11.68 1 82.69 358 LEU A CA 1
ATOM 2792 C C . LEU A 1 358 ? -19.406 56.094 10.32 1 82.69 358 LEU A C 1
ATOM 2794 O O . LEU A 1 358 ? -19.547 57.281 10.031 1 82.69 358 LEU A O 1
ATOM 2798 N N . TYR A 1 359 ? -19.828 55.062 9.508 1 81.62 359 TYR A N 1
ATOM 2799 C CA . TYR A 1 359 ? -20.156 55.469 8.141 1 81.62 359 TYR A CA 1
ATOM 2800 C C . TYR A 1 359 ? -21.547 54.969 7.75 1 81.62 359 TYR A C 1
ATOM 2802 O O . TYR A 1 359 ? -22.141 55.469 6.785 1 81.62 359 TYR A O 1
ATOM 2810 N N . CYS A 1 360 ? -22.078 54.094 8.469 1 82 360 CYS A N 1
ATOM 2811 C CA . CYS A 1 360 ? -23.312 53.5 7.988 1 82 360 CYS A CA 1
ATOM 2812 C C . CYS A 1 360 ? -24.469 53.812 8.938 1 82 360 CYS A C 1
ATOM 2814 O O . CYS A 1 360 ? -25.625 53.906 8.523 1 82 360 CYS A O 1
ATOM 2816 N N . MET A 1 361 ? -24.203 54.062 10.203 1 81.62 361 MET A N 1
ATOM 2817 C CA . MET A 1 361 ? -25.281 54.219 11.18 1 81.62 361 MET A CA 1
ATOM 2818 C C . MET A 1 361 ? -25.844 55.656 11.109 1 81.62 361 MET A C 1
ATOM 2820 O O . MET A 1 361 ? -25.219 56.562 10.555 1 81.62 361 MET A O 1
ATOM 2824 N N . LYS A 1 362 ? -27.031 55.875 11.617 1 81.12 362 LYS A N 1
ATOM 2825 C CA . LYS A 1 362 ? -27.75 57.125 11.57 1 81.12 362 LYS A CA 1
ATOM 2826 C C . LYS A 1 362 ? -27 58.219 12.32 1 81.12 362 LYS A C 1
ATOM 2828 O O . LYS A 1 362 ? -26.922 59.375 11.859 1 81.12 362 LYS A O 1
ATOM 2833 N N . LYS A 1 363 ? -26.391 57.906 13.352 1 82 363 LYS A N 1
ATOM 2834 C CA . LYS A 1 363 ? -25.672 58.906 14.156 1 82 363 LYS A CA 1
ATOM 2835 C C . LYS A 1 363 ? -24.172 58.875 13.867 1 82 363 LYS A C 1
ATOM 2837 O O . LYS A 1 363 ? -23.359 59.062 14.766 1 82 363 LYS A O 1
ATOM 2842 N N . LYS A 1 364 ? -23.828 58.625 12.664 1 81.44 364 LYS A N 1
ATOM 2843 C CA . LYS A 1 364 ? -22.438 58.406 12.266 1 81.44 364 LYS A CA 1
ATOM 2844 C C . LYS A 1 364 ? -21.625 59.688 12.484 1 81.44 364 LYS A C 1
ATOM 2846 O O . LYS A 1 364 ? -20.453 59.594 12.898 1 81.44 364 LYS A O 1
ATOM 2851 N N . TYR A 1 365 ? -22.266 60.844 12.281 1 81.44 365 TYR A N 1
ATOM 2852 C CA . TYR A 1 365 ? -21.516 62.094 12.414 1 81.44 365 TYR A CA 1
ATOM 2853 C C . TYR A 1 365 ? -21.203 62.406 13.875 1 81.44 365 TYR A C 1
ATOM 2855 O O . TYR A 1 365 ? -20.109 62.875 14.203 1 81.44 365 TYR A O 1
ATOM 2863 N N . TYR A 1 366 ? -22.172 62.062 14.711 1 81.25 366 TYR A N 1
ATOM 2864 C CA . TYR A 1 366 ? -21.969 62.219 16.141 1 81.25 366 TYR A CA 1
ATOM 2865 C C . TYR A 1 366 ? -20.844 61.312 16.656 1 81.25 366 TYR A C 1
ATOM 2867 O O . TYR A 1 366 ? -19.969 61.781 17.391 1 81.25 366 TYR A O 1
ATOM 2875 N N . TYR A 1 367 ? -20.812 60.219 16.25 1 82.31 367 TYR A N 1
ATOM 2876 C CA . TYR A 1 367 ? -19.812 59.25 16.719 1 82.31 367 TYR A CA 1
ATOM 2877 C C . TYR A 1 367 ? -18.438 59.594 16.156 1 82.31 367 TYR A C 1
ATOM 2879 O O . TYR A 1 367 ? -17.422 59.438 16.828 1 82.31 367 TYR A O 1
ATOM 2887 N N . ARG A 1 368 ? -18.391 60.094 15 1 81.69 368 ARG A N 1
ATOM 2888 C CA . ARG A 1 368 ? -17.141 60.5 14.383 1 81.69 368 ARG A CA 1
ATOM 2889 C C . ARG A 1 368 ? -16.5 61.656 15.133 1 81.69 368 ARG A C 1
ATOM 2891 O O . ARG A 1 368 ? -15.281 61.688 15.305 1 81.69 368 ARG A O 1
ATOM 2898 N N . GLU A 1 369 ? -17.297 62.5 15.578 1 80.75 369 GLU A N 1
ATOM 2899 C CA . GLU A 1 369 ? -16.797 63.656 16.312 1 80.75 369 GLU A CA 1
ATOM 2900 C C . GLU A 1 369 ? -16.219 63.219 17.672 1 80.75 369 GLU A C 1
ATOM 2902 O O . GLU A 1 369 ? -15.258 63.844 18.141 1 80.75 369 GLU A O 1
ATOM 2907 N N . LYS A 1 370 ? -16.797 62.281 18.203 1 80.81 370 LYS A N 1
ATOM 2908 C CA . LYS A 1 370 ? -16.344 61.844 19.516 1 80.81 370 LYS A CA 1
ATOM 2909 C C . LYS A 1 370 ? -15.125 60.906 19.406 1 80.81 370 LYS A C 1
ATOM 2911 O O . LYS A 1 370 ? -14.289 60.875 20.312 1 80.81 370 LYS A O 1
ATOM 2916 N N . LYS A 1 371 ? -15.008 60.375 18.312 1 80.94 371 LYS A N 1
ATOM 2917 C CA . LYS A 1 371 ? -13.922 59.406 18.141 1 80.94 371 LYS A CA 1
ATOM 2918 C C . LYS A 1 371 ? -12.656 60.094 17.641 1 80.94 371 LYS A C 1
ATOM 2920 O O . LYS A 1 371 ? -11.547 59.781 18.078 1 80.94 371 LYS A O 1
ATOM 2925 N N . TYR A 1 372 ? -12.875 61.094 16.703 1 77.94 372 TYR A N 1
ATOM 2926 C CA . TYR A 1 372 ? -11.719 61.688 16.047 1 77.94 372 TYR A CA 1
ATOM 2927 C C . TYR A 1 372 ? -11.375 63.031 16.641 1 77.94 372 TYR A C 1
ATOM 2929 O O . TYR A 1 372 ? -12.266 63.812 16.984 1 77.94 372 TYR A O 1
ATOM 2937 N N . LYS A 1 373 ? -10.102 63.062 16.922 1 77.19 373 LYS A N 1
ATOM 2938 C CA . LYS A 1 373 ? -9.555 64.375 17.219 1 77.19 373 LYS A CA 1
ATOM 2939 C C . LYS A 1 373 ? -8.773 64.938 16.031 1 77.19 373 LYS A C 1
ATOM 2941 O O . LYS A 1 373 ? -7.781 64.375 15.609 1 77.19 373 LYS A O 1
ATOM 2946 N N . TYR A 1 374 ? -9.289 66 15.383 1 72.25 374 TYR A N 1
ATOM 2947 C CA . TYR A 1 374 ? -8.68 66.562 14.188 1 72.25 374 TYR A CA 1
ATOM 2948 C C . TYR A 1 374 ? -7.527 67.5 14.555 1 72.25 374 TYR A C 1
ATOM 2950 O O . TYR A 1 374 ? -7.648 68.312 15.461 1 72.25 374 TYR A O 1
ATOM 2958 N N . VAL A 1 375 ? -6.289 67.188 14.016 1 74.38 375 VAL A N 1
ATOM 2959 C CA . VAL A 1 375 ? -5.133 68.062 14.211 1 74.38 375 VAL A CA 1
ATOM 2960 C C . VAL A 1 375 ? -4.703 68.625 12.867 1 74.38 375 VAL A C 1
ATOM 2962 O O . VAL A 1 375 ? -4.449 67.875 11.914 1 74.38 375 VAL A O 1
ATOM 2965 N N . GLU A 1 376 ? -5.074 69.875 12.703 1 68.62 376 GLU A N 1
ATOM 2966 C CA . GLU A 1 376 ? -4.691 70.562 11.469 1 68.62 376 GLU A CA 1
ATOM 2967 C C . GLU A 1 376 ? -3.174 70.688 11.359 1 68.62 376 GLU A C 1
ATOM 2969 O O . GLU A 1 376 ? -2.473 70.688 12.375 1 68.62 376 GLU A O 1
ATOM 2974 N N . ASP A 1 377 ? -2.725 70.5 10.078 1 66.12 377 ASP A N 1
ATOM 2975 C CA . ASP A 1 377 ? -1.296 70.688 9.844 1 66.12 377 ASP A CA 1
ATOM 2976 C C . ASP A 1 377 ? -0.845 72.062 10.297 1 66.12 377 ASP A C 1
ATOM 2978 O O . ASP A 1 377 ? -1.597 73 10.188 1 66.12 377 ASP A O 1
ATOM 2982 N N . TYR A 1 378 ? 0.005 72.062 11.25 1 61.94 378 TYR A N 1
ATOM 2983 C CA . TYR A 1 378 ? 0.532 73.312 11.797 1 61.94 378 TYR A CA 1
ATOM 2984 C C . TYR A 1 378 ? 0.577 74.438 10.727 1 61.94 378 TYR A C 1
ATOM 2986 O O . TYR A 1 378 ? 0.3 75.562 11.016 1 61.94 378 TYR A O 1
ATOM 2994 N N . GLU A 1 379 ? 0.917 74.125 9.617 1 56.38 379 GLU A N 1
ATOM 2995 C CA . GLU A 1 379 ? 1.116 75.188 8.641 1 56.38 379 GLU A CA 1
ATOM 2996 C C . GLU A 1 379 ? -0.215 75.75 8.195 1 56.38 379 GLU A C 1
ATOM 2998 O O . GLU A 1 379 ? -0.295 76.938 7.906 1 56.38 379 GLU A O 1
ATOM 3003 N N . GLN A 1 380 ? -1.169 75.062 8.164 1 54.75 380 GLN A N 1
ATOM 3004 C CA . GLN A 1 380 ? -2.43 75.625 7.703 1 54.75 380 GLN A CA 1
ATOM 3005 C C . GLN A 1 380 ? -3.125 76.375 8.828 1 54.75 380 GLN A C 1
ATOM 3007 O O . GLN A 1 380 ? -3.887 77.312 8.57 1 54.75 380 GLN A O 1
ATOM 3012 N N . GLY A 1 381 ? -3.018 76 10.023 1 51.25 381 GLY A N 1
ATOM 3013 C CA . GLY A 1 381 ? -3.559 76.812 11.117 1 51.25 381 GLY A CA 1
ATOM 3014 C C . GLY A 1 381 ? -2.873 78.188 11.281 1 51.25 381 GLY A C 1
ATOM 3015 O O . GLY A 1 381 ? -3.508 79.125 11.656 1 51.25 381 GLY A O 1
ATOM 3016 N N . LEU A 1 382 ? -1.552 78.188 11.172 1 50.78 382 LEU A N 1
ATOM 3017 C CA . LEU A 1 382 ? -0.871 79.438 11.242 1 50.78 382 LEU A CA 1
ATOM 3018 C C . LEU A 1 382 ? -1.25 80.312 10.062 1 50.78 382 LEU A C 1
ATOM 3020 O O . LEU A 1 382 ? -1.198 81.562 10.156 1 50.78 382 LEU A O 1
ATOM 3024 N N . ALA A 1 383 ? -1.546 79.75 9.016 1 51.81 383 ALA A N 1
ATOM 3025 C CA . ALA A 1 383 ? -1.858 80.625 7.879 1 51.81 383 ALA A CA 1
ATOM 3026 C C . ALA A 1 383 ? -3.211 81.312 8.062 1 51.81 383 ALA A C 1
ATOM 3028 O O . ALA A 1 383 ? -3.4 82.438 7.645 1 51.81 383 ALA A O 1
ATOM 3029 N N . GLY A 1 384 ? -4.121 80.688 8.734 1 49.78 384 GLY A N 1
ATOM 3030 C CA . GLY A 1 384 ? -5.379 81.375 8.945 1 49.78 384 GLY A CA 1
ATOM 3031 C C . GLY A 1 384 ? -5.281 82.5 9.977 1 49.78 384 GLY A C 1
ATOM 3032 O O . GLY A 1 384 ? -6.066 83.438 9.953 1 49.78 384 GLY A O 1
ATOM 3033 N N . GLU A 1 385 ? -4.453 82.25 10.992 1 49.84 385 GLU A N 1
ATOM 3034 C CA . GLU A 1 385 ? -4.352 83.375 11.938 1 49.84 385 GLU A CA 1
ATOM 3035 C C . GLU A 1 385 ? -3.596 84.562 11.32 1 49.84 385 GLU A C 1
ATOM 3037 O O . GLU A 1 385 ? -3.826 85.688 11.695 1 49.84 385 GLU A O 1
ATOM 3042 N N . MET A 1 386 ? -2.701 84.25 10.484 1 47.88 386 MET A N 1
ATOM 3043 C CA . MET A 1 386 ? -1.98 85.375 9.969 1 47.88 386 MET A CA 1
ATOM 3044 C C . MET A 1 386 ? -2.811 86.125 8.922 1 47.88 386 MET A C 1
ATOM 3046 O O . MET A 1 386 ? -2.521 87.25 8.586 1 47.88 386 MET A O 1
ATOM 3050 N N . ASP A 1 387 ? -3.729 85.5 8.25 1 43.12 387 ASP A N 1
ATOM 3051 C CA . ASP A 1 387 ? -4.465 86.25 7.25 1 43.12 387 ASP A CA 1
ATOM 3052 C C . ASP A 1 387 ? -5.594 87.062 7.895 1 43.12 387 ASP A C 1
ATOM 3054 O O . ASP A 1 387 ? -6.34 87.75 7.203 1 43.12 387 ASP A O 1
ATOM 3058 N N . GLN A 1 388 ? -5.902 86.875 9.289 1 34.28 388 GLN A N 1
ATOM 3059 C CA . GLN A 1 388 ? -6.77 87.938 9.867 1 34.28 388 GLN A CA 1
ATOM 3060 C C . GLN A 1 388 ? -5.949 89 10.539 1 34.28 388 GLN A C 1
ATOM 3062 O O . GLN A 1 388 ? -4.945 88.75 11.195 1 34.28 388 GLN A O 1
ATOM 3067 N N . MET B 1 1 ? -21.625 64.5 -6.207 1 53.31 1 MET B N 1
ATOM 3068 C CA . MET B 1 1 ? -20.281 64.25 -6.703 1 53.31 1 MET B CA 1
ATOM 3069 C C . MET B 1 1 ? -19.234 64.938 -5.801 1 53.31 1 MET B C 1
ATOM 3071 O O . MET B 1 1 ? -18.188 64.312 -5.523 1 53.31 1 MET B O 1
ATOM 3075 N N . ALA B 1 2 ? -19.516 66.062 -5.398 1 63.38 2 ALA B N 1
ATOM 3076 C CA . ALA B 1 2 ? -18.578 66.812 -4.555 1 63.38 2 ALA B CA 1
ATOM 3077 C C . ALA B 1 2 ? -18.438 66.125 -3.186 1 63.38 2 ALA B C 1
ATOM 3079 O O . ALA B 1 2 ? -17.328 66.062 -2.641 1 63.38 2 ALA B O 1
ATOM 3080 N N . GLY B 1 3 ? -19.516 65.688 -2.758 1 59 3 GLY B N 1
ATOM 3081 C CA . GLY B 1 3 ? -19.516 65 -1.47 1 59 3 GLY B CA 1
ATOM 3082 C C . GLY B 1 3 ? -18.719 63.719 -1.473 1 59 3 GLY B C 1
ATOM 3083 O O . GLY B 1 3 ? -17.953 63.469 -0.545 1 59 3 GLY B O 1
ATOM 3084 N N . CYS B 1 4 ? -18.891 63 -2.572 1 65.25 4 CYS B N 1
ATOM 3085 C CA . CYS B 1 4 ? -18.141 61.75 -2.717 1 65.25 4 CYS B CA 1
ATOM 3086 C C . CYS B 1 4 ? -16.656 62 -2.855 1 65.25 4 CYS B C 1
ATOM 3088 O O . CYS B 1 4 ? -15.836 61.281 -2.303 1 65.25 4 CYS B O 1
ATOM 3090 N N . CYS B 1 5 ? -16.344 63.062 -3.586 1 68.19 5 CYS B N 1
ATOM 3091 C CA . CYS B 1 5 ? -14.953 63.438 -3.801 1 68.19 5 CYS B CA 1
ATOM 3092 C C . CYS B 1 5 ? -14.289 63.844 -2.496 1 68.19 5 CYS B C 1
ATOM 3094 O O . CYS B 1 5 ? -13.117 63.531 -2.264 1 68.19 5 CYS B O 1
ATOM 3096 N N . ALA B 1 6 ? -15.016 64.5 -1.689 1 65.56 6 ALA B N 1
ATOM 3097 C CA . ALA B 1 6 ? -14.469 64.938 -0.409 1 65.56 6 ALA B CA 1
ATOM 3098 C C . ALA B 1 6 ? -14.188 63.781 0.499 1 65.56 6 ALA B C 1
ATOM 3100 O O . ALA B 1 6 ? -13.148 63.719 1.161 1 65.56 6 ALA B O 1
ATOM 3101 N N . VAL B 1 7 ? -15.094 63 0.416 1 66.62 7 VAL B N 1
ATOM 3102 C CA . VAL B 1 7 ? -14.93 61.781 1.225 1 66.62 7 VAL B CA 1
ATOM 3103 C C . VAL B 1 7 ? -13.758 60.969 0.696 1 66.62 7 VAL B C 1
ATOM 3105 O O . VAL B 1 7 ? -12.953 60.438 1.475 1 66.62 7 VAL B O 1
ATOM 3108 N N . LEU B 1 8 ? -13.625 60.938 -0.577 1 74.69 8 LEU B N 1
ATOM 3109 C CA . LEU B 1 8 ? -12.508 60.219 -1.191 1 74.69 8 LEU B CA 1
ATOM 3110 C C . LEU B 1 8 ? -11.188 60.906 -0.904 1 74.69 8 LEU B C 1
ATOM 3112 O O . LEU B 1 8 ? -10.164 60.281 -0.677 1 74.69 8 LEU B O 1
ATOM 3116 N N . ALA B 1 9 ? -11.273 62.188 -1.008 1 72.81 9 ALA B N 1
ATOM 3117 C CA . ALA B 1 9 ? -10.07 62.969 -0.704 1 72.81 9 ALA B CA 1
ATOM 3118 C C . ALA B 1 9 ? -9.648 62.75 0.75 1 72.81 9 ALA B C 1
ATOM 3120 O O . ALA B 1 9 ? -8.469 62.594 1.044 1 72.81 9 ALA B O 1
ATOM 3121 N N . ALA B 1 10 ? -10.562 62.812 1.591 1 65.19 10 ALA B N 1
ATOM 3122 C CA . ALA B 1 10 ? -10.25 62.594 3 1 65.19 10 ALA B CA 1
ATOM 3123 C C . ALA B 1 10 ? -9.688 61.188 3.221 1 65.19 10 ALA B C 1
ATOM 3125 O O . ALA B 1 10 ? -8.734 61 3.979 1 65.19 10 ALA B O 1
ATOM 3126 N N . PHE B 1 11 ? -10.195 60.406 2.486 1 68.12 11 PHE B N 1
ATOM 3127 C CA . PHE B 1 11 ? -9.75 59.031 2.598 1 68.12 11 PHE B CA 1
ATOM 3128 C C . PHE B 1 11 ? -8.336 58.875 2.064 1 68.12 11 PHE B C 1
ATOM 3130 O O . PHE B 1 11 ? -7.531 58.125 2.635 1 68.12 11 PHE B O 1
ATOM 3137 N N . LEU B 1 12 ? -8.031 59.594 1.064 1 75.31 12 LEU B N 1
ATOM 3138 C CA . LEU B 1 12 ? -6.742 59.469 0.397 1 75.31 12 LEU B CA 1
ATOM 3139 C C . LEU B 1 12 ? -5.664 60.25 1.119 1 75.31 12 LEU B C 1
ATOM 3141 O O . LEU B 1 12 ? -4.504 59.844 1.171 1 75.31 12 LEU B O 1
ATOM 3145 N N . PHE B 1 13 ? -6.105 61.344 1.865 1 72.38 13 PHE B N 1
ATOM 3146 C CA . PHE B 1 13 ? -5.059 62.219 2.342 1 72.38 13 PHE B CA 1
ATOM 3147 C C . PHE B 1 13 ? -5.078 62.312 3.863 1 72.38 13 PHE B C 1
ATOM 3149 O O . PHE B 1 13 ? -4.258 63.031 4.457 1 72.38 13 PHE B O 1
ATOM 3156 N N . GLU B 1 14 ? -5.988 61.719 4.449 1 69.38 14 GLU B N 1
ATOM 3157 C CA . GLU B 1 14 ? -6.043 61.719 5.91 1 69.38 14 GLU B CA 1
ATOM 3158 C C . GLU B 1 14 ? -5.543 60.406 6.48 1 69.38 14 GLU B C 1
ATOM 3160 O O . GLU B 1 14 ? -5.691 59.344 5.855 1 69.38 14 GLU B O 1
ATOM 3165 N N . TYR B 1 15 ? -4.727 60.5 7.562 1 72.38 15 TYR B N 1
ATOM 3166 C CA . TYR B 1 15 ? -4.215 59.344 8.266 1 72.38 15 TYR B CA 1
ATOM 3167 C C . TYR B 1 15 ? -4.766 59.281 9.688 1 72.38 15 TYR B C 1
ATOM 3169 O O . TYR B 1 15 ? -4.652 60.25 10.445 1 72.38 15 TYR B O 1
ATOM 3177 N N . ASP B 1 16 ? -5.484 58.25 9.938 1 70.44 16 ASP B N 1
ATOM 3178 C CA . ASP B 1 16 ? -6.059 58.031 11.266 1 70.44 16 ASP B CA 1
ATOM 3179 C C . ASP B 1 16 ? -5.156 57.156 12.133 1 70.44 16 ASP B C 1
ATOM 3181 O O . ASP B 1 16 ? -4.613 56.156 11.664 1 70.44 16 ASP B O 1
ATOM 3185 N N . THR B 1 17 ? -4.789 57.781 13.383 1 69.38 17 THR B N 1
ATOM 3186 C CA . THR B 1 17 ? -4.016 57 14.352 1 69.38 17 THR B CA 1
ATOM 3187 C C . THR B 1 17 ? -4.668 57.031 15.727 1 69.38 17 THR B C 1
ATOM 3189 O O . THR B 1 17 ? -5.27 58.062 16.094 1 69.38 17 THR B O 1
ATOM 3192 N N . PRO B 1 18 ? -4.793 55.938 16.422 1 74.88 18 PRO B N 1
ATOM 3193 C CA . PRO B 1 18 ? -5.406 55.938 17.75 1 74.88 18 PRO B CA 1
ATOM 3194 C C . PRO B 1 18 ? -4.625 56.75 18.781 1 74.88 18 PRO B C 1
ATOM 3196 O O . PRO B 1 18 ? -3.395 56.812 18.719 1 74.88 18 PRO B O 1
ATOM 3199 N N . ARG B 1 19 ? -5.355 57.438 19.578 1 79.5 19 ARG B N 1
ATOM 3200 C CA . ARG B 1 19 ? -4.73 58.094 20.719 1 79.5 19 ARG B CA 1
ATOM 3201 C C . ARG B 1 19 ? -4.25 57.094 21.75 1 79.5 19 ARG B C 1
ATOM 3203 O O . ARG B 1 19 ? -4.945 56.125 22.031 1 79.5 19 ARG B O 1
ATOM 3210 N N . ILE B 1 20 ? -3.018 57.25 22.25 1 82 20 ILE B N 1
ATOM 3211 C CA . ILE B 1 20 ? -2.402 56.25 23.109 1 82 20 ILE B CA 1
ATOM 3212 C C . ILE B 1 20 ? -2.258 56.781 24.531 1 82 20 ILE B C 1
ATOM 3214 O O . ILE B 1 20 ? -1.927 57.938 24.719 1 82 20 ILE B O 1
ATOM 3218 N N . VAL B 1 21 ? -2.709 56 25.484 1 82.56 21 VAL B N 1
ATOM 3219 C CA . VAL B 1 21 ? -2.445 56.281 26.891 1 82.56 21 VAL B CA 1
ATOM 3220 C C . VAL B 1 21 ? -1.184 55.531 27.328 1 82.56 21 VAL B C 1
ATOM 3222 O O . VAL B 1 21 ? -1.069 54.312 27.141 1 82.56 21 VAL B O 1
ATOM 3225 N N . LEU B 1 22 ? -0.224 56.312 27.891 1 83.69 22 LEU B N 1
ATOM 3226 C CA . LEU B 1 22 ? 1.038 55.719 28.328 1 83.69 22 LEU B CA 1
ATOM 3227 C C . LEU B 1 22 ? 1 55.438 29.828 1 83.69 22 LEU B C 1
ATOM 3229 O O . LEU B 1 22 ? 0.861 56.344 30.641 1 83.69 22 LEU B O 1
ATOM 3233 N N . ILE B 1 23 ? 1.029 54.156 30.109 1 81.88 23 ILE B N 1
ATOM 3234 C CA . ILE B 1 23 ? 1.081 53.75 31.516 1 81.88 23 ILE B CA 1
ATOM 3235 C C . ILE B 1 23 ? 2.533 53.531 31.922 1 81.88 23 ILE B C 1
ATOM 3237 O O . ILE B 1 23 ? 3.199 52.625 31.406 1 81.88 23 ILE B O 1
ATOM 3241 N N . ARG B 1 24 ? 2.975 54.312 32.844 1 83.19 24 ARG B N 1
ATOM 3242 C CA . ARG B 1 24 ? 4.352 54.219 33.312 1 83.19 24 ARG B CA 1
ATOM 3243 C C . ARG B 1 24 ? 4.434 53.375 34.594 1 83.19 24 ARG B C 1
ATOM 3245 O O . ARG B 1 24 ? 4.465 53.906 35.688 1 83.19 24 ARG B O 1
ATOM 3252 N N . SER B 1 25 ? 4.223 52.156 34.469 1 83.06 25 SER B N 1
ATOM 3253 C CA . SER B 1 25 ? 4.359 51.188 35.562 1 83.06 25 SER B CA 1
ATOM 3254 C C . SER B 1 25 ? 5.398 50.125 35.219 1 83.06 25 SER B C 1
ATOM 3256 O O . SER B 1 25 ? 5.324 49.5 34.156 1 83.06 25 SER B O 1
ATOM 3258 N N . ARG B 1 26 ? 6.312 49.969 36.094 1 84.44 26 ARG B N 1
ATOM 3259 C CA . ARG B 1 26 ? 7.387 49.031 35.875 1 84.44 26 ARG B CA 1
ATOM 3260 C C . ARG B 1 26 ? 6.836 47.594 35.781 1 84.44 26 ARG B C 1
ATOM 3262 O O . ARG B 1 26 ? 7.293 46.781 34.969 1 84.44 26 ARG B O 1
ATOM 3269 N N . LYS B 1 27 ? 5.84 47.406 36.625 1 85.06 27 LYS B N 1
ATOM 3270 C CA . LYS B 1 27 ? 5.281 46.031 36.688 1 85.06 27 LYS B CA 1
ATOM 3271 C C . LYS B 1 27 ? 4.531 45.719 35.406 1 85.06 27 LYS B C 1
ATOM 3273 O O . LYS B 1 27 ? 4.719 44.625 34.812 1 85.06 27 LYS B O 1
ATOM 3278 N N . VAL B 1 28 ? 3.764 46.625 34.906 1 83.81 28 VAL B N 1
ATOM 3279 C CA . VAL B 1 28 ? 2.957 46.375 33.719 1 83.81 28 VAL B CA 1
ATOM 3280 C C . VAL B 1 28 ? 3.855 46.344 32.5 1 83.81 28 VAL B C 1
ATOM 3282 O O . VAL B 1 28 ? 3.654 45.531 31.594 1 83.81 28 VAL B O 1
ATOM 3285 N N . GLY B 1 29 ? 4.781 47.25 32.469 1 85.69 29 GLY B N 1
ATOM 3286 C CA . GLY B 1 29 ? 5.711 47.281 31.344 1 85.69 29 GLY B CA 1
ATOM 3287 C C . GLY B 1 29 ? 6.535 46 31.203 1 85.69 29 GLY B C 1
ATOM 3288 O O . GLY B 1 29 ? 6.695 45.469 30.109 1 85.69 29 GLY B O 1
ATOM 3289 N N . LEU B 1 30 ? 6.977 45.5 32.312 1 88.19 30 LEU B N 1
ATOM 3290 C CA . LEU B 1 30 ? 7.793 44.312 32.312 1 88.19 30 LEU B CA 1
ATOM 3291 C C . LEU B 1 30 ? 6.961 43.094 31.922 1 88.19 30 LEU B C 1
ATOM 3293 O O . LEU B 1 30 ? 7.453 42.188 31.25 1 88.19 30 LEU B O 1
ATOM 3297 N N . MET B 1 31 ? 5.766 43.031 32.375 1 86.31 31 MET B N 1
ATOM 3298 C CA . MET B 1 31 ? 4.879 41.938 32.031 1 86.31 31 MET B CA 1
ATOM 3299 C C . MET B 1 31 ? 4.582 41.906 30.547 1 86.31 31 MET B C 1
ATOM 3301 O O . MET B 1 31 ? 4.613 40.844 29.906 1 86.31 31 MET B O 1
ATOM 3305 N N . ASN B 1 32 ? 4.34 43.062 29.969 1 86.44 32 ASN B N 1
ATOM 3306 C CA . ASN B 1 32 ? 4.062 43.156 28.547 1 86.44 32 ASN B CA 1
ATOM 3307 C C . ASN B 1 32 ? 5.273 42.75 27.703 1 86.44 32 ASN B C 1
ATOM 3309 O O . ASN B 1 32 ? 5.133 42.062 26.703 1 86.44 32 ASN B O 1
ATOM 3313 N N . ARG B 1 33 ? 6.391 43.219 28.188 1 89.44 33 ARG B N 1
ATOM 3314 C CA . ARG B 1 33 ? 7.605 42.875 27.438 1 89.44 33 ARG B CA 1
ATOM 3315 C C . ARG B 1 33 ? 7.926 41.406 27.547 1 89.44 33 ARG B C 1
ATOM 3317 O O . ARG B 1 33 ? 8.453 40.812 26.594 1 89.44 33 ARG B O 1
ATOM 3324 N N . ALA B 1 34 ? 7.617 40.875 28.672 1 90.69 34 ALA B N 1
ATOM 3325 C CA . ALA B 1 34 ? 7.859 39.438 28.844 1 90.69 34 ALA B CA 1
ATOM 3326 C C . ALA B 1 34 ? 6.984 38.625 27.906 1 90.69 34 ALA B C 1
ATOM 3328 O O . ALA B 1 34 ? 7.453 37.656 27.297 1 90.69 34 ALA B O 1
ATOM 3329 N N . VAL B 1 35 ? 5.742 39 27.719 1 87.5 35 VAL B N 1
ATOM 3330 C CA . VAL B 1 35 ? 4.82 38.281 26.844 1 87.5 35 VAL B CA 1
ATOM 3331 C C . VAL B 1 35 ? 5.266 38.469 25.391 1 87.5 35 VAL B C 1
ATOM 3333 O O . VAL B 1 35 ? 5.23 37.5 24.609 1 87.5 35 VAL B O 1
ATOM 3336 N N . GLN B 1 36 ? 5.684 39.688 25 1 88.25 36 GLN B N 1
ATOM 3337 C CA . GLN B 1 36 ? 6.145 39.938 23.641 1 88.25 36 GLN B CA 1
ATOM 3338 C C . GLN B 1 36 ? 7.387 39.125 23.312 1 88.25 36 GLN B C 1
ATOM 3340 O O . GLN B 1 36 ? 7.512 38.594 22.219 1 88.25 36 GLN B O 1
ATOM 3345 N N . LEU B 1 37 ? 8.258 39.031 24.297 1 91.69 37 LEU B N 1
ATOM 3346 C CA . LEU B 1 37 ? 9.492 38.281 24.094 1 91.69 37 LEU B CA 1
ATOM 3347 C C . LEU B 1 37 ? 9.195 36.781 23.938 1 91.69 37 LEU B C 1
ATOM 3349 O O . LEU B 1 37 ? 9.867 36.094 23.172 1 91.69 37 LEU B O 1
ATOM 3353 N N . LEU B 1 38 ? 8.266 36.344 24.75 1 90.81 38 LEU B N 1
ATOM 3354 C CA . LEU B 1 38 ? 7.871 34.938 24.656 1 90.81 38 LEU B CA 1
ATOM 3355 C C . LEU B 1 38 ? 7.289 34.625 23.281 1 90.81 38 LEU B C 1
ATOM 3357 O O . LEU B 1 38 ? 7.566 33.594 22.703 1 90.81 38 LEU B O 1
ATOM 3361 N N . ILE B 1 39 ? 6.48 35.469 22.75 1 86.81 39 ILE B N 1
ATOM 3362 C CA . ILE B 1 39 ? 5.871 35.281 21.438 1 86.81 39 ILE B CA 1
ATOM 3363 C C . ILE B 1 39 ? 6.945 35.312 20.359 1 86.81 39 ILE B C 1
ATOM 3365 O O . ILE B 1 39 ? 6.938 34.5 19.438 1 86.81 39 ILE B O 1
ATOM 3369 N N . LEU B 1 40 ? 7.797 36.312 20.469 1 90.56 40 LEU B N 1
ATOM 3370 C CA . LEU B 1 40 ? 8.867 36.406 19.484 1 90.56 40 LEU B CA 1
ATOM 3371 C C . LEU B 1 40 ? 9.75 35.156 19.5 1 90.56 40 LEU B C 1
ATOM 3373 O O . LEU B 1 40 ? 10.195 34.719 18.438 1 90.56 40 LEU B O 1
ATOM 3377 N N . ALA B 1 41 ? 10.055 34.688 20.703 1 92.88 41 ALA B N 1
ATOM 3378 C CA . ALA B 1 41 ? 10.844 33.469 20.828 1 92.88 41 ALA B CA 1
ATOM 3379 C C . ALA B 1 41 ? 10.125 32.281 20.172 1 92.88 41 ALA B C 1
ATOM 3381 O O . ALA B 1 41 ? 10.766 31.438 19.547 1 92.88 41 ALA B O 1
ATOM 3382 N N . TYR B 1 42 ? 8.906 32.25 20.281 1 86.81 42 TYR B N 1
ATOM 3383 C CA . TYR B 1 42 ? 8.117 31.172 19.672 1 86.81 42 TYR B CA 1
ATOM 3384 C C . TYR B 1 42 ? 8.117 31.297 18.156 1 86.81 42 TYR B C 1
ATOM 3386 O O . TYR B 1 42 ? 8.359 30.312 17.453 1 86.81 42 TYR B O 1
ATOM 3394 N N . VAL B 1 43 ? 7.785 32.469 17.641 1 85.69 43 VAL B N 1
ATOM 3395 C CA . VAL B 1 43 ? 7.66 32.688 16.203 1 85.69 43 VAL B CA 1
ATOM 3396 C C . VAL B 1 43 ? 9.016 32.469 15.531 1 85.69 43 VAL B C 1
ATOM 3398 O O . VAL B 1 43 ? 9.117 31.719 14.547 1 85.69 43 VAL B O 1
ATOM 3401 N N . ILE B 1 44 ? 9.992 33.094 16.016 1 91.25 44 ILE B N 1
ATOM 3402 C CA . ILE B 1 44 ? 11.312 33.031 15.391 1 91.25 44 ILE B CA 1
ATOM 3403 C C . ILE B 1 44 ? 11.938 31.656 15.688 1 91.25 44 ILE B C 1
ATOM 3405 O O . ILE B 1 44 ? 12.406 30.969 14.781 1 91.25 44 ILE B O 1
ATOM 3409 N N . GLY B 1 45 ? 12.031 31.328 16.938 1 91.69 45 GLY B N 1
ATOM 3410 C CA . GLY B 1 45 ? 12.703 30.094 17.344 1 91.69 45 GLY B CA 1
ATOM 3411 C C . GLY B 1 45 ? 12.008 28.844 16.844 1 91.69 45 GLY B C 1
ATOM 3412 O O . GLY B 1 45 ? 12.641 27.969 16.25 1 91.69 45 GLY B O 1
ATOM 3413 N N . TRP B 1 46 ? 10.766 28.75 17.062 1 86.81 46 TRP B N 1
ATOM 3414 C CA . TRP B 1 46 ? 10.062 27.516 16.75 1 86.81 46 TRP B CA 1
ATOM 3415 C C . TRP B 1 46 ? 9.555 27.531 15.305 1 86.81 46 TRP B C 1
ATOM 3417 O O . TRP B 1 46 ? 9.906 26.656 14.508 1 86.81 46 TRP B O 1
ATOM 3427 N N . VAL B 1 47 ? 8.75 28.516 14.883 1 85.44 47 VAL B N 1
ATOM 3428 C CA . VAL B 1 47 ? 8.078 28.531 13.594 1 85.44 47 VAL B CA 1
ATOM 3429 C C . VAL B 1 47 ? 9.109 28.672 12.477 1 85.44 47 VAL B C 1
ATOM 3431 O O . VAL B 1 47 ? 9.102 27.891 11.516 1 85.44 47 VAL B O 1
ATOM 3434 N N . PHE B 1 48 ? 10.047 29.547 12.562 1 90.31 48 PHE B N 1
ATOM 3435 C CA . PHE B 1 48 ? 10.953 29.844 11.453 1 90.31 48 PHE B CA 1
ATOM 3436 C C . PHE B 1 48 ? 12.188 28.953 11.523 1 90.31 48 PHE B C 1
ATOM 3438 O O . PHE B 1 48 ? 12.672 28.484 10.492 1 90.31 48 PHE B O 1
ATOM 3445 N N . VAL B 1 49 ? 12.672 28.703 12.688 1 90.69 49 VAL B N 1
ATOM 3446 C CA . VAL B 1 49 ? 13.938 27.969 12.781 1 90.69 49 VAL B CA 1
ATOM 3447 C C . VAL B 1 49 ? 13.656 26.469 12.859 1 90.69 49 VAL B C 1
ATOM 3449 O O . VAL B 1 49 ? 14.203 25.688 12.07 1 90.69 49 VAL B O 1
ATOM 3452 N N . TRP B 1 50 ? 12.828 26.094 13.781 1 87.94 50 TRP B N 1
ATOM 3453 C CA . TRP B 1 50 ? 12.609 24.672 13.992 1 87.94 50 TRP B CA 1
ATOM 3454 C C . TRP B 1 50 ? 11.711 24.094 12.906 1 87.94 50 TRP B C 1
ATOM 3456 O O . TRP B 1 50 ? 12.023 23.047 12.328 1 87.94 50 TRP B O 1
ATOM 3466 N N . GLU B 1 51 ? 10.641 24.781 12.508 1 86.62 51 GLU B N 1
ATOM 3467 C CA . GLU B 1 51 ? 9.688 24.281 11.531 1 86.62 51 GLU B CA 1
ATOM 3468 C C . GLU B 1 51 ? 10.023 24.766 10.125 1 86.62 51 GLU B C 1
ATOM 3470 O O . GLU B 1 51 ? 9.438 24.312 9.141 1 86.62 51 GLU B O 1
ATOM 3475 N N . LYS B 1 52 ? 10.898 25.688 10.016 1 90.56 52 LYS B N 1
ATOM 3476 C CA . LYS B 1 52 ? 11.281 26.281 8.742 1 90.56 52 LYS B CA 1
ATOM 3477 C C . LYS B 1 52 ? 10.07 26.828 7.992 1 90.56 52 LYS B C 1
ATOM 3479 O O . LYS B 1 52 ? 9.875 26.516 6.816 1 90.56 52 LYS B O 1
ATOM 3484 N N . GLY B 1 53 ? 9.305 27.531 8.664 1 89.81 53 GLY B N 1
ATOM 3485 C CA . GLY B 1 53 ? 8.055 28.078 8.148 1 89.81 53 GLY B CA 1
ATOM 3486 C C . GLY B 1 53 ? 8.25 29.047 7.012 1 89.81 53 GLY B C 1
ATOM 3487 O O . GLY B 1 53 ? 7.281 29.5 6.395 1 89.81 53 GLY B O 1
ATOM 3488 N N . TYR B 1 54 ? 9.469 29.328 6.68 1 93.12 54 TYR B N 1
ATOM 3489 C CA . TYR B 1 54 ? 9.773 30.234 5.578 1 93.12 54 TYR B CA 1
ATOM 3490 C C . TYR B 1 54 ? 9.898 29.484 4.262 1 93.12 54 TYR B C 1
ATOM 3492 O O . TYR B 1 54 ? 10.086 30.078 3.203 1 93.12 54 TYR B O 1
ATOM 3500 N N . GLN B 1 55 ? 9.711 28.203 4.312 1 95.69 55 GLN B N 1
ATOM 3501 C CA . GLN B 1 55 ? 9.914 27.391 3.115 1 95.69 55 GLN B CA 1
ATOM 3502 C C . GLN B 1 55 ? 8.594 26.844 2.594 1 95.69 55 GLN B C 1
ATOM 3504 O O . GLN B 1 55 ? 7.676 26.578 3.371 1 95.69 55 GLN B O 1
ATOM 3509 N N . GLU B 1 56 ? 8.602 26.734 1.244 1 95.38 56 GLU B N 1
ATOM 3510 C CA . GLU B 1 56 ? 7.594 25.906 0.594 1 95.38 56 GLU B CA 1
ATOM 3511 C C . GLU B 1 56 ? 8.062 24.453 0.489 1 95.38 56 GLU B C 1
ATOM 3513 O O . GLU B 1 56 ? 9.234 24.188 0.213 1 95.38 56 GLU B O 1
ATOM 3518 N N . MET B 1 57 ? 7.117 23.609 0.771 1 94.88 57 MET B N 1
ATOM 3519 C CA . MET B 1 57 ? 7.508 22.203 0.838 1 94.88 57 MET B CA 1
ATOM 3520 C C . MET B 1 57 ? 7.008 21.438 -0.385 1 94.88 57 MET B C 1
ATOM 3522 O O . MET B 1 57 ? 5.996 21.812 -0.983 1 94.88 57 MET B O 1
ATOM 3526 N N . ASP B 1 58 ? 7.773 20.5 -0.804 1 95.75 58 ASP B N 1
ATOM 3527 C CA . ASP B 1 58 ? 7.438 19.578 -1.888 1 95.75 58 ASP B CA 1
ATOM 3528 C C . ASP B 1 58 ? 7.52 18.125 -1.421 1 95.75 58 ASP B C 1
ATOM 3530 O O . ASP B 1 58 ? 8.289 17.797 -0.513 1 95.75 58 ASP B O 1
ATOM 3534 N N . SER B 1 59 ? 6.602 17.312 -1.972 1 94.5 59 SER B N 1
ATOM 3535 C CA . SER B 1 59 ? 6.617 15.898 -1.637 1 94.5 59 SER B CA 1
ATOM 3536 C C . SER B 1 59 ? 7.375 15.086 -2.686 1 94.5 59 SER B C 1
ATOM 3538 O O . SER B 1 59 ? 7.375 15.438 -3.867 1 94.5 59 SER B O 1
ATOM 3540 N N . VAL B 1 60 ? 7.84 13.992 -2.303 1 95.56 60 VAL B N 1
ATOM 3541 C CA . VAL B 1 60 ? 8.781 13.227 -3.123 1 95.56 60 VAL B CA 1
ATOM 3542 C C . VAL B 1 60 ? 8.016 12.266 -4.027 1 95.56 60 VAL B C 1
ATOM 3544 O O . VAL B 1 60 ? 7.012 11.68 -3.609 1 95.56 60 VAL B O 1
ATOM 3547 N N . VAL B 1 61 ? 8.445 12.188 -5.305 1 95.56 61 VAL B N 1
ATOM 3548 C CA . VAL B 1 61 ? 8.094 11.125 -6.242 1 95.56 61 VAL B CA 1
ATOM 3549 C C . VAL B 1 61 ? 9.289 10.203 -6.449 1 95.56 61 VAL B C 1
ATOM 3551 O O . VAL B 1 61 ? 10.406 10.664 -6.699 1 95.56 61 VAL B O 1
ATOM 3554 N N . SER B 1 62 ? 9.031 8.883 -6.301 1 95.56 62 SER B N 1
ATOM 3555 C CA . SER B 1 62 ? 10.188 7.992 -6.27 1 95.56 62 SER B CA 1
ATOM 3556 C C . SER B 1 62 ? 10.008 6.812 -7.219 1 95.56 62 SER B C 1
ATOM 3558 O O . SER B 1 62 ? 8.875 6.465 -7.574 1 95.56 62 SER B O 1
ATOM 3560 N N . SER B 1 63 ? 11.086 6.305 -7.773 1 95.94 63 SER B N 1
ATOM 3561 C CA . SER B 1 63 ? 11.203 5.047 -8.5 1 95.94 63 SER B CA 1
ATOM 3562 C C . SER B 1 63 ? 12.289 4.156 -7.895 1 95.94 63 SER B C 1
ATOM 3564 O O . SER B 1 63 ? 13.398 4.617 -7.625 1 95.94 63 SER B O 1
ATOM 3566 N N . VAL B 1 64 ? 11.898 2.906 -7.688 1 96.56 64 VAL B N 1
ATOM 3567 C CA . VAL B 1 64 ? 12.828 2.006 -7.023 1 96.56 64 VAL B CA 1
ATOM 3568 C C . VAL B 1 64 ? 12.984 0.724 -7.84 1 96.56 64 VAL B C 1
ATOM 3570 O O . VAL B 1 64 ? 12 0.201 -8.375 1 96.56 64 VAL B O 1
ATOM 3573 N N . THR B 1 65 ? 14.188 0.246 -7.996 1 96.19 65 THR B N 1
ATOM 3574 C CA . THR B 1 65 ? 14.492 -1.073 -8.539 1 96.19 65 THR B CA 1
ATOM 3575 C C . THR B 1 65 ? 15.438 -1.834 -7.609 1 96.19 65 THR B C 1
ATOM 3577 O O . THR B 1 65 ? 16.266 -1.229 -6.93 1 96.19 65 THR B O 1
ATOM 3580 N N . THR B 1 66 ? 15.227 -3.109 -7.523 1 96.81 66 THR B N 1
ATOM 3581 C CA . THR B 1 66 ? 16.047 -3.928 -6.641 1 96.81 66 THR B CA 1
ATOM 3582 C 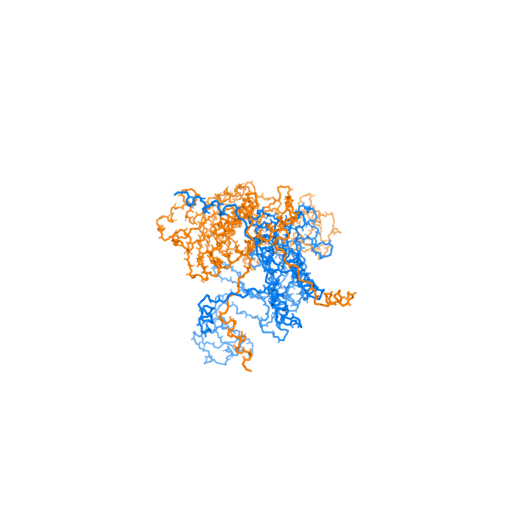C . THR B 1 66 ? 16.641 -5.113 -7.395 1 96.81 66 THR B C 1
ATOM 3584 O O . THR B 1 66 ? 16.062 -5.578 -8.383 1 96.81 66 THR B O 1
ATOM 3587 N N . LYS B 1 67 ? 17.781 -5.496 -7 1 95.94 67 LYS B N 1
ATOM 3588 C CA . LYS B 1 67 ? 18.469 -6.672 -7.527 1 95.94 67 LYS B CA 1
ATOM 3589 C C . LYS B 1 67 ? 19.125 -7.48 -6.406 1 95.94 67 LYS B C 1
ATOM 3591 O O . LYS B 1 67 ? 19.938 -6.957 -5.648 1 95.94 67 LYS B O 1
ATOM 3596 N N . ALA B 1 68 ? 18.734 -8.773 -6.324 1 97.38 68 ALA B N 1
ATOM 3597 C CA . ALA B 1 68 ? 19.297 -9.648 -5.301 1 97.38 68 ALA B CA 1
ATOM 3598 C C . ALA B 1 68 ? 20.438 -10.492 -5.863 1 97.38 68 ALA B C 1
ATOM 3600 O O . ALA B 1 68 ? 20.469 -10.797 -7.059 1 97.38 68 ALA B O 1
ATOM 3601 N N . LYS B 1 69 ? 21.453 -10.789 -5.016 1 96.94 69 LYS B N 1
ATOM 3602 C CA . LYS B 1 69 ? 22.547 -11.672 -5.359 1 96.94 69 LYS B CA 1
ATOM 3603 C C . LYS B 1 69 ? 22.844 -12.656 -4.227 1 96.94 69 LYS B C 1
ATOM 3605 O O . LYS B 1 69 ? 22.719 -12.305 -3.049 1 96.94 69 LYS B O 1
ATOM 3610 N N . GLY B 1 70 ? 23.141 -13.859 -4.555 1 97.12 70 GLY B N 1
ATOM 3611 C CA . GLY B 1 70 ? 23.469 -14.906 -3.604 1 97.12 70 GLY B CA 1
ATOM 3612 C C . GLY B 1 70 ? 23.141 -16.297 -4.109 1 97.12 70 GLY B C 1
ATOM 3613 O O . GLY B 1 70 ? 22.266 -16.469 -4.961 1 97.12 70 GLY B O 1
ATOM 3614 N N . VAL B 1 71 ? 23.953 -17.234 -3.703 1 96.94 71 VAL B N 1
ATOM 3615 C CA . VAL B 1 71 ? 23.75 -18.641 -4.043 1 96.94 71 VAL B CA 1
ATOM 3616 C C . VAL B 1 71 ? 23.938 -19.516 -2.803 1 96.94 71 VAL B C 1
ATOM 3618 O O . VAL B 1 71 ? 24.703 -19.156 -1.897 1 96.94 71 VAL B O 1
ATOM 3621 N N . THR B 1 72 ? 23.156 -20.516 -2.74 1 95.62 72 THR B N 1
ATOM 3622 C CA . THR B 1 72 ? 23.328 -21.422 -1.617 1 95.62 72 THR B CA 1
ATOM 3623 C C . THR B 1 72 ? 23.094 -22.875 -2.049 1 95.62 72 THR B C 1
ATOM 3625 O O . THR B 1 72 ? 22.547 -23.109 -3.129 1 95.62 72 THR B O 1
ATOM 3628 N N . LEU B 1 73 ? 23.641 -23.75 -1.268 1 94.44 73 LEU B N 1
ATOM 3629 C CA . LEU B 1 73 ? 23.562 -25.172 -1.525 1 94.44 73 LEU B CA 1
ATOM 3630 C C . LEU B 1 73 ? 22.828 -25.891 -0.389 1 94.44 73 LEU B C 1
ATOM 3632 O O . LEU B 1 73 ? 23.062 -25.578 0.785 1 94.44 73 LEU B O 1
ATOM 3636 N N . THR B 1 74 ? 21.844 -26.672 -0.78 1 92.44 74 THR B N 1
ATOM 3637 C CA . THR B 1 74 ? 21.172 -27.531 0.193 1 92.44 74 THR B CA 1
ATOM 3638 C C . THR B 1 74 ? 21.344 -29 -0.178 1 92.44 74 THR B C 1
ATOM 3640 O O . THR B 1 74 ? 21.562 -29.328 -1.348 1 92.44 74 THR B O 1
ATOM 3643 N N . ASN B 1 75 ? 21.438 -29.828 0.853 1 90.56 75 ASN B N 1
ATOM 3644 C CA . ASN B 1 75 ? 21.547 -31.281 0.668 1 90.56 75 ASN B CA 1
ATOM 3645 C C . ASN B 1 75 ? 20.656 -32.031 1.657 1 90.56 75 ASN B C 1
ATOM 3647 O O . ASN B 1 75 ? 21.094 -32.312 2.777 1 90.56 75 ASN B O 1
ATOM 3651 N N . THR B 1 76 ? 19.438 -32.281 1.273 1 85.94 76 THR B N 1
ATOM 3652 C CA . THR B 1 76 ? 18.5 -33 2.135 1 85.94 76 THR B CA 1
ATOM 3653 C C . THR B 1 76 ? 18.141 -34.344 1.529 1 85.94 76 THR B C 1
ATOM 3655 O O . THR B 1 76 ? 18.406 -34.594 0.354 1 85.94 76 THR B O 1
ATOM 3658 N N . SER B 1 77 ? 17.609 -35.156 2.361 1 84.44 77 SER B N 1
ATOM 3659 C CA . SER B 1 77 ? 17.203 -36.469 1.899 1 84.44 77 SER B CA 1
ATOM 3660 C C . SER B 1 77 ? 16.047 -36.375 0.915 1 84.44 77 SER B C 1
ATOM 3662 O O . SER B 1 77 ? 15.945 -37.188 -0.018 1 84.44 77 SER B O 1
ATOM 3664 N N . GLN B 1 78 ? 15.242 -35.344 1.054 1 80.38 78 GLN B N 1
ATOM 3665 C CA . GLN B 1 78 ? 14.039 -35.219 0.232 1 80.38 78 GLN B CA 1
ATOM 3666 C C . GLN B 1 78 ? 14.375 -34.625 -1.129 1 80.38 78 GLN B C 1
ATOM 3668 O O . GLN B 1 78 ? 13.898 -35.094 -2.16 1 80.38 78 GLN B O 1
ATOM 3673 N N . LEU B 1 79 ? 15.188 -33.594 -1.215 1 85.75 79 LEU B N 1
ATOM 3674 C CA . LEU B 1 79 ? 15.422 -32.844 -2.451 1 85.75 79 LEU B CA 1
ATOM 3675 C C . LEU B 1 79 ? 16.797 -33.188 -3.02 1 85.75 79 LEU B C 1
ATOM 3677 O O . LEU B 1 79 ? 17.078 -32.875 -4.184 1 85.75 79 LEU B O 1
ATOM 3681 N N . GLY B 1 80 ? 17.625 -33.844 -2.203 1 87.62 80 GLY B N 1
ATOM 3682 C CA . GLY B 1 80 ? 18.984 -34.125 -2.643 1 87.62 80 GLY B CA 1
ATOM 3683 C C . GLY B 1 80 ? 19.844 -32.875 -2.717 1 87.62 80 GLY B C 1
ATOM 3684 O O . GLY B 1 80 ? 19.547 -31.859 -2.084 1 87.62 80 GLY B O 1
ATOM 3685 N N . TYR B 1 81 ? 20.953 -33.062 -3.379 1 91.38 81 TYR B N 1
ATOM 3686 C CA . TYR B 1 81 ? 21.922 -32 -3.617 1 91.38 81 TYR B CA 1
ATOM 3687 C C . TYR B 1 81 ? 21.359 -30.984 -4.609 1 91.38 81 TYR B C 1
ATOM 3689 O O . TYR B 1 81 ? 21.125 -31.312 -5.773 1 91.38 81 TYR B O 1
ATOM 3697 N N . ARG B 1 82 ? 21.141 -29.719 -4.047 1 93.62 82 ARG B N 1
ATOM 3698 C CA . ARG B 1 82 ? 20.484 -28.734 -4.902 1 93.62 82 ARG B CA 1
ATOM 3699 C C . ARG B 1 82 ? 21.078 -27.344 -4.703 1 93.62 82 ARG B C 1
ATOM 3701 O O . ARG B 1 82 ? 21.359 -26.938 -3.57 1 93.62 82 ARG B O 1
ATOM 3708 N N . ILE B 1 83 ? 21.281 -26.688 -5.859 1 95.19 83 ILE B N 1
ATOM 3709 C CA . ILE B 1 83 ? 21.75 -25.312 -5.848 1 95.19 83 ILE B CA 1
ATOM 3710 C C . ILE B 1 83 ? 20.562 -24.359 -5.992 1 95.19 83 ILE B C 1
ATOM 3712 O O . ILE B 1 83 ? 19.656 -24.609 -6.785 1 95.19 83 ILE B O 1
ATOM 3716 N N . TRP B 1 84 ? 20.562 -23.359 -5.141 1 96.06 84 TRP B N 1
ATOM 3717 C CA . TRP B 1 84 ? 19.531 -22.312 -5.219 1 96.06 84 TRP B CA 1
ATOM 3718 C C . TRP B 1 84 ? 20.156 -20.969 -5.602 1 96.06 84 TRP B C 1
ATOM 3720 O O . TRP B 1 84 ? 21.078 -20.5 -4.945 1 96.06 84 TRP B O 1
ATOM 3730 N N . ASP B 1 85 ? 19.656 -20.391 -6.684 1 97.06 85 ASP B N 1
ATOM 3731 C CA . ASP B 1 85 ? 20.109 -19.062 -7.082 1 97.06 85 ASP B CA 1
ATOM 3732 C C . ASP B 1 85 ? 18.953 -18.078 -7.141 1 97.06 85 ASP B C 1
ATOM 3734 O O . ASP B 1 85 ? 17.844 -18.391 -6.691 1 97.06 85 ASP B O 1
ATOM 3738 N N . VAL B 1 86 ? 19.172 -16.891 -7.676 1 96.62 86 VAL B N 1
ATOM 3739 C CA . VAL B 1 86 ? 18.25 -15.773 -7.625 1 96.62 86 VAL B CA 1
ATOM 3740 C C . VAL B 1 86 ? 16.953 -16.156 -8.336 1 96.62 86 VAL B C 1
ATOM 3742 O O . VAL B 1 86 ? 15.859 -15.758 -7.906 1 96.62 86 VAL B O 1
ATOM 3745 N N . ALA B 1 87 ? 16.984 -16.891 -9.359 1 95.62 87 ALA B N 1
ATOM 3746 C CA . ALA B 1 87 ? 15.797 -17.281 -10.133 1 95.62 87 ALA B CA 1
ATOM 3747 C C . ALA B 1 87 ? 14.922 -18.25 -9.352 1 95.62 87 ALA B C 1
ATOM 3749 O O . ALA B 1 87 ? 13.742 -18.422 -9.656 1 95.62 87 ALA B O 1
ATOM 3750 N N . ASP B 1 88 ? 15.523 -18.906 -8.336 1 95.62 88 ASP B N 1
ATOM 3751 C CA . ASP B 1 88 ? 14.797 -19.906 -7.562 1 95.62 88 ASP B CA 1
ATOM 3752 C C . ASP B 1 88 ? 14.094 -19.266 -6.363 1 95.62 88 ASP B C 1
ATOM 3754 O O . ASP B 1 88 ? 12.969 -19.641 -6.035 1 95.62 88 ASP B O 1
ATOM 3758 N N . TYR B 1 89 ? 14.828 -18.297 -5.742 1 96.81 89 TYR B N 1
ATOM 3759 C CA . TYR B 1 89 ? 14.312 -17.922 -4.434 1 96.81 89 TYR B CA 1
ATOM 3760 C C . TYR B 1 89 ? 13.672 -16.531 -4.484 1 96.81 89 TYR B C 1
ATOM 3762 O O . TYR B 1 89 ? 13.016 -16.109 -3.529 1 96.81 89 TYR B O 1
ATOM 3770 N N . VAL B 1 90 ? 13.852 -15.789 -5.539 1 97 90 VAL B N 1
ATOM 3771 C CA . VAL B 1 90 ? 13.141 -14.516 -5.695 1 97 90 VAL B CA 1
ATOM 3772 C C . VAL B 1 90 ? 11.82 -14.75 -6.422 1 97 90 VAL B C 1
ATOM 3774 O O . VAL B 1 90 ? 11.812 -15.125 -7.598 1 97 90 VAL B O 1
ATOM 3777 N N . ILE B 1 91 ? 10.68 -14.555 -5.688 1 94.88 91 ILE B N 1
ATOM 3778 C CA . ILE B 1 91 ? 9.359 -14.836 -6.238 1 94.88 91 ILE B CA 1
ATOM 3779 C C . ILE B 1 91 ? 8.398 -13.711 -5.879 1 94.88 91 ILE B C 1
ATOM 3781 O O . ILE B 1 91 ? 8.156 -13.445 -4.699 1 94.88 91 ILE B O 1
ATOM 3785 N N . PRO B 1 92 ? 7.73 -13.078 -6.852 1 93.56 92 PRO B N 1
ATOM 3786 C CA . PRO B 1 92 ? 8 -13.219 -8.281 1 93.56 92 PRO B CA 1
ATOM 3787 C C . PRO B 1 92 ? 9.352 -12.633 -8.695 1 93.56 92 PRO B C 1
ATOM 3789 O O . PRO B 1 92 ? 10.062 -12.078 -7.855 1 93.56 92 PRO B O 1
ATOM 3792 N N . ALA B 1 93 ? 9.68 -12.742 -9.984 1 92.19 93 ALA B N 1
ATOM 3793 C CA . ALA B 1 93 ? 11 -12.336 -10.469 1 92.19 93 ALA B CA 1
ATOM 3794 C C . ALA B 1 93 ? 11.18 -10.828 -10.344 1 92.19 93 ALA B C 1
ATOM 3796 O O . ALA B 1 93 ? 12.312 -10.344 -10.227 1 92.19 93 ALA B O 1
ATOM 3797 N N . GLN B 1 94 ? 10.062 -10.117 -10.406 1 89.62 94 GLN B N 1
ATOM 3798 C CA . GLN B 1 94 ? 10.117 -8.672 -10.234 1 89.62 94 GLN B CA 1
ATOM 3799 C C . GLN B 1 94 ? 8.812 -8.148 -9.633 1 89.62 94 GLN B C 1
ATOM 3801 O O . GLN B 1 94 ? 7.738 -8.695 -9.883 1 89.62 94 GLN B O 1
ATOM 3806 N N . GLU B 1 95 ? 8.992 -7.219 -8.773 1 90.25 95 GLU B N 1
ATOM 3807 C CA . GLU B 1 95 ? 7.859 -6.539 -8.156 1 90.25 95 GLU B CA 1
ATOM 3808 C C . GLU B 1 95 ? 8.164 -5.07 -7.895 1 90.25 95 GLU B C 1
ATOM 3810 O O . GLU B 1 95 ? 9.328 -4.691 -7.738 1 90.25 95 GLU B O 1
ATOM 3815 N N . GLU B 1 96 ? 7.062 -4.305 -7.906 1 88.88 96 GLU B N 1
ATOM 3816 C CA . GLU B 1 96 ? 7.25 -2.877 -7.668 1 88.88 96 GLU B CA 1
ATOM 3817 C C . GLU B 1 96 ? 7.488 -2.592 -6.188 1 88.88 96 GLU B C 1
ATOM 3819 O O . GLU B 1 96 ? 6.711 -3.021 -5.332 1 88.88 96 GLU B O 1
ATOM 3824 N N . ASN B 1 97 ? 8.539 -1.939 -5.848 1 91.81 97 ASN B N 1
ATOM 3825 C CA . ASN B 1 97 ? 8.906 -1.412 -4.535 1 91.81 97 ASN B CA 1
ATOM 3826 C C . ASN B 1 97 ? 9.023 -2.523 -3.498 1 91.81 97 ASN B C 1
ATOM 3828 O O . ASN B 1 97 ? 8.844 -2.285 -2.303 1 91.81 97 ASN B O 1
ATOM 3832 N N . SER B 1 98 ? 9.141 -3.729 -3.963 1 94.69 98 SER B N 1
ATOM 3833 C CA . SER B 1 98 ? 9.273 -4.84 -3.027 1 94.69 98 SER B CA 1
ATOM 3834 C C . SER B 1 98 ? 10 -6.02 -3.668 1 94.69 98 SER B C 1
ATOM 3836 O O . SER B 1 98 ? 10.102 -6.102 -4.895 1 94.69 98 SER B O 1
ATOM 3838 N N . ILE B 1 99 ? 10.531 -6.816 -2.867 1 96.62 99 ILE B N 1
ATOM 3839 C CA . ILE B 1 99 ? 11.18 -8.047 -3.309 1 96.62 99 ILE B CA 1
ATOM 3840 C C . ILE B 1 99 ? 11.016 -9.125 -2.238 1 96.62 99 ILE B C 1
ATOM 3842 O O . ILE B 1 99 ? 11.234 -8.875 -1.053 1 96.62 99 ILE B O 1
ATOM 3846 N N . PHE B 1 100 ? 10.547 -10.258 -2.67 1 97 100 PHE B N 1
ATOM 3847 C CA . PHE B 1 100 ? 10.414 -11.406 -1.781 1 97 100 PHE B CA 1
ATOM 3848 C C . PHE B 1 100 ? 11.57 -12.375 -1.975 1 97 100 PHE B C 1
ATOM 3850 O O . PHE B 1 100 ? 11.875 -12.766 -3.102 1 97 100 PHE B O 1
ATOM 3857 N N . ILE B 1 101 ? 12.18 -12.742 -0.87 1 97.94 101 ILE B N 1
ATOM 3858 C CA . ILE B 1 101 ? 13.266 -13.719 -0.881 1 97.94 101 ILE B CA 1
ATOM 3859 C C . ILE B 1 101 ? 12.859 -14.945 -0.071 1 97.94 101 ILE B C 1
ATOM 3861 O O . ILE B 1 101 ? 12.633 -14.852 1.137 1 97.94 101 ILE B O 1
ATOM 3865 N N . MET B 1 102 ? 12.797 -16.062 -0.7 1 98.12 102 MET B N 1
ATOM 3866 C CA . MET B 1 102 ? 12.445 -17.312 -0.042 1 98.12 102 MET B CA 1
ATOM 3867 C C . MET B 1 102 ? 13.555 -17.781 0.888 1 98.12 102 MET B C 1
ATOM 3869 O O . MET B 1 102 ? 14.719 -17.859 0.483 1 98.12 102 MET B O 1
ATOM 3873 N N . THR B 1 103 ? 13.227 -18.062 2.121 1 98.12 103 THR B N 1
ATOM 3874 C CA . THR B 1 103 ? 14.219 -18.484 3.1 1 98.12 103 THR B CA 1
ATOM 3875 C C . THR B 1 103 ? 13.938 -19.906 3.58 1 98.12 103 THR B C 1
ATOM 3877 O O . THR B 1 103 ? 14.805 -20.562 4.172 1 98.12 103 THR B O 1
ATOM 3880 N N . ASN B 1 104 ? 12.719 -20.328 3.412 1 97.25 104 ASN B N 1
ATOM 3881 C CA . ASN B 1 104 ? 12.266 -21.656 3.84 1 97.25 104 ASN B CA 1
ATOM 3882 C C . ASN B 1 104 ? 11.18 -22.203 2.918 1 97.25 104 ASN B C 1
ATOM 3884 O O . ASN B 1 104 ? 10.57 -21.453 2.152 1 97.25 104 ASN B O 1
ATOM 3888 N N . LEU B 1 105 ? 11.07 -23.562 2.908 1 96.19 105 LEU B N 1
ATOM 3889 C CA . LEU B 1 105 ? 10.055 -24.094 2.006 1 96.19 105 LEU B CA 1
ATOM 3890 C C . LEU B 1 105 ? 9.633 -25.5 2.428 1 96.19 105 LEU B C 1
ATOM 3892 O O . LEU B 1 105 ? 10.398 -26.203 3.092 1 96.19 105 LEU B O 1
ATOM 3896 N N . ILE B 1 106 ? 8.422 -25.828 2.199 1 95.5 106 ILE B N 1
ATOM 3897 C CA . ILE B 1 106 ? 7.867 -27.172 2.219 1 95.5 106 ILE B CA 1
ATOM 3898 C C . ILE B 1 106 ? 7.512 -27.609 0.797 1 95.5 106 ILE B C 1
ATOM 3900 O O . ILE B 1 106 ? 6.797 -26.891 0.087 1 95.5 106 ILE B O 1
ATOM 3904 N N . VAL B 1 107 ? 8.062 -28.766 0.393 1 94.81 107 VAL B N 1
ATOM 3905 C CA . VAL B 1 107 ? 7.871 -29.219 -0.983 1 94.81 107 VAL B CA 1
ATOM 3906 C C . VAL B 1 107 ? 7.039 -30.5 -1.001 1 94.81 107 VAL B C 1
ATOM 3908 O O . VAL B 1 107 ? 7.273 -31.406 -0.206 1 94.81 107 VAL B O 1
ATOM 3911 N N . THR B 1 108 ? 5.996 -30.547 -1.759 1 95.75 108 THR B N 1
ATOM 3912 C CA . THR B 1 108 ? 5.227 -31.75 -2.066 1 95.75 108 THR B CA 1
ATOM 3913 C C . THR B 1 108 ? 5.434 -32.156 -3.521 1 95.75 108 THR B C 1
ATOM 3915 O O . THR B 1 108 ? 4.871 -31.562 -4.434 1 95.75 108 THR B O 1
ATOM 3918 N N . MET B 1 109 ? 6.137 -33.219 -3.721 1 94.25 109 MET B N 1
ATOM 3919 C CA . MET B 1 109 ? 6.59 -33.625 -5.055 1 94.25 109 MET B CA 1
ATOM 3920 C C . MET B 1 109 ? 5.559 -34.5 -5.738 1 94.25 109 MET B C 1
ATOM 3922 O O . MET B 1 109 ? 4.812 -35.219 -5.074 1 94.25 109 MET B O 1
ATOM 3926 N N . ASN B 1 110 ? 5.531 -34.375 -7.023 1 93.25 110 ASN B N 1
ATOM 3927 C CA . ASN B 1 110 ? 4.859 -35.312 -7.934 1 93.25 110 ASN B CA 1
ATOM 3928 C C . ASN B 1 110 ? 3.375 -35.438 -7.602 1 93.25 110 ASN B C 1
ATOM 3930 O O . ASN B 1 110 ? 2.855 -36.562 -7.484 1 93.25 110 ASN B O 1
ATOM 3934 N N . GLN B 1 111 ? 2.793 -34.344 -7.379 1 96.31 111 GLN B N 1
ATOM 3935 C CA . GLN B 1 111 ? 1.347 -34.375 -7.191 1 96.31 111 GLN B CA 1
ATOM 3936 C C . GLN B 1 111 ? 0.625 -34.625 -8.516 1 96.31 111 GLN B C 1
ATOM 3938 O O . GLN B 1 111 ? 1.026 -34.094 -9.555 1 96.31 111 GLN B O 1
ATOM 3943 N N . THR B 1 112 ? -0.381 -35.438 -8.492 1 95.38 112 THR B N 1
ATOM 3944 C CA . THR B 1 112 ? -1.259 -35.688 -9.625 1 95.38 112 THR B CA 1
ATOM 3945 C C . THR B 1 112 ? -2.725 -35.594 -9.219 1 95.38 112 THR B C 1
ATOM 3947 O O . THR B 1 112 ? -3.051 -35.688 -8.031 1 95.38 112 THR B O 1
ATOM 3950 N N . GLN B 1 113 ? -3.562 -35.344 -10.234 1 94.25 113 GLN B N 1
ATOM 3951 C CA . GLN B 1 113 ? -5 -35.344 -9.977 1 94.25 113 GLN B CA 1
ATOM 3952 C C . GLN B 1 113 ? -5.496 -36.75 -9.633 1 94.25 113 GLN B C 1
ATOM 3954 O O . GLN B 1 113 ? -5.223 -37.719 -10.352 1 94.25 113 GLN B O 1
ATOM 3959 N N . GLY B 1 114 ? -6.086 -36.844 -8.508 1 94.25 114 GLY B N 1
ATOM 3960 C CA . GLY B 1 114 ? -6.574 -38.156 -8.125 1 94.25 114 GLY B CA 1
ATOM 3961 C C . GLY B 1 114 ? -7.27 -38.156 -6.781 1 94.25 114 GLY B C 1
ATOM 3962 O O . GLY B 1 114 ? -7.801 -37.156 -6.34 1 94.25 114 GLY B O 1
ATOM 3963 N N . LEU B 1 115 ? -7.434 -39.375 -6.258 1 96.5 115 LEU B N 1
ATOM 3964 C CA . LEU B 1 115 ? -8.07 -39.594 -4.961 1 96.5 115 LEU B CA 1
ATOM 3965 C C . LEU B 1 115 ? -7.047 -39.969 -3.904 1 96.5 115 LEU B C 1
ATOM 3967 O O . LEU B 1 115 ? -6.176 -40.812 -4.16 1 96.5 115 LEU B O 1
ATOM 3971 N N . CYS B 1 116 ? -7.082 -39.281 -2.809 1 96.81 116 CYS B N 1
ATOM 3972 C CA . CYS B 1 116 ? -6.172 -39.594 -1.711 1 96.81 116 CYS B CA 1
ATOM 3973 C C . CYS B 1 116 ? -6.773 -39.188 -0.372 1 96.81 116 CYS B C 1
ATOM 3975 O O . CYS B 1 116 ? -7.773 -38.469 -0.329 1 96.81 116 CYS B O 1
ATOM 3977 N N . PRO B 1 117 ? -6.25 -39.812 0.729 1 96.44 117 PRO B N 1
ATOM 3978 C CA . PRO B 1 117 ? -6.762 -39.406 2.039 1 96.44 117 PRO B CA 1
ATOM 3979 C C . PRO B 1 117 ? -6.445 -37.969 2.375 1 96.44 117 PRO B C 1
ATOM 3981 O O . PRO B 1 117 ? -5.344 -37.469 2.084 1 96.44 117 PRO B O 1
ATOM 3984 N N . GLU B 1 118 ? -7.422 -37.281 2.918 1 95.12 118 GLU B N 1
ATOM 3985 C CA . GLU B 1 118 ? -7.211 -35.906 3.4 1 95.12 118 GLU B CA 1
ATOM 3986 C C . GLU B 1 118 ? -6.234 -35.906 4.574 1 95.12 118 GLU B C 1
ATOM 3988 O O . GLU B 1 118 ? -6.074 -36.906 5.277 1 95.12 118 GLU B O 1
ATOM 3993 N N . PHE B 1 119 ? -5.555 -34.781 4.699 1 92.62 119 PHE B N 1
ATOM 3994 C CA . PHE B 1 119 ? -4.664 -34.625 5.848 1 92.62 119 PHE B CA 1
ATOM 3995 C C . PHE B 1 119 ? -5.449 -34.688 7.152 1 92.62 119 PHE B C 1
ATOM 3997 O O . PHE B 1 119 ? -6.543 -34.125 7.254 1 92.62 119 PHE B O 1
ATOM 4004 N N . PRO B 1 120 ? -4.898 -35.406 8.117 1 91.06 120 PRO B N 1
ATOM 4005 C CA . PRO B 1 120 ? -5.652 -35.594 9.359 1 91.06 120 PRO B CA 1
ATOM 4006 C C . PRO B 1 120 ? -5.84 -34.312 10.148 1 91.06 120 PRO B C 1
ATOM 4008 O O . PRO B 1 120 ? -4.863 -33.625 10.469 1 91.06 120 PRO B O 1
ATOM 4011 N N . ASP B 1 121 ? -6.984 -34 10.328 1 86.06 121 ASP B N 1
ATOM 4012 C CA . ASP B 1 121 ? -7.391 -32.906 11.219 1 86.06 121 ASP B CA 1
ATOM 4013 C C . ASP B 1 121 ? -8.711 -33.25 11.914 1 86.06 121 ASP B C 1
ATOM 4015 O O . ASP B 1 121 ? -9.281 -34.312 11.695 1 86.06 121 ASP B O 1
ATOM 4019 N N . LYS B 1 122 ? -9.117 -32.281 12.883 1 83 122 LYS B N 1
ATOM 4020 C CA . LYS B 1 122 ? -10.328 -32.562 13.664 1 83 122 LYS B CA 1
ATOM 4021 C C . LYS B 1 122 ? -11.523 -32.781 12.75 1 83 122 LYS B C 1
ATOM 4023 O O . LYS B 1 122 ? -12.43 -33.562 13.086 1 83 122 LYS B O 1
ATOM 4028 N N . ARG B 1 123 ? -11.555 -32.406 11.594 1 82.56 123 ARG B N 1
ATOM 4029 C CA . ARG B 1 123 ? -12.703 -32.469 10.695 1 82.56 123 ARG B CA 1
ATOM 4030 C C . ARG B 1 123 ? -12.586 -33.625 9.727 1 82.56 123 ARG B C 1
ATOM 4032 O O . ARG B 1 123 ? -13.578 -34.031 9.125 1 82.56 123 ARG B O 1
ATOM 4039 N N . SER B 1 124 ? -11.32 -34.031 9.461 1 91 124 SER B N 1
ATOM 4040 C CA . SER B 1 124 ? -11.109 -35.031 8.391 1 91 124 SER B CA 1
ATOM 4041 C C . SER B 1 124 ? -11 -36.438 8.953 1 91 124 SER B C 1
ATOM 4043 O O . SER B 1 124 ? -11.156 -37.406 8.211 1 91 124 SER B O 1
ATOM 4045 N N . ILE B 1 125 ? -10.734 -36.594 10.227 1 94.94 125 ILE B N 1
ATOM 4046 C CA . ILE B 1 125 ? -10.602 -37.906 10.844 1 94.94 125 ILE B CA 1
ATOM 4047 C C . ILE B 1 125 ? -11.953 -38.625 10.844 1 94.94 125 ILE B C 1
ATOM 4049 O O . ILE B 1 125 ? -12.984 -38 11.125 1 94.94 125 ILE B O 1
ATOM 4053 N N . CYS B 1 126 ? -11.883 -39.906 10.469 1 96.06 126 CYS B N 1
ATOM 4054 C CA . CYS B 1 126 ? -13.141 -40.625 10.344 1 96.06 126 CYS B CA 1
ATOM 4055 C C . CYS B 1 126 ? -12.984 -42.062 10.844 1 96.06 126 CYS B C 1
ATOM 4057 O O . CYS B 1 126 ? -11.859 -42.562 11.008 1 96.06 126 CYS B O 1
ATOM 4059 N N . GLU B 1 127 ? -14.125 -42.594 11.195 1 95.31 127 GLU B N 1
ATOM 4060 C CA . GLU B 1 127 ? -14.156 -44 11.609 1 95.31 127 GLU B CA 1
ATOM 4061 C C . GLU B 1 127 ? -14.867 -44.844 10.562 1 95.31 127 GLU B C 1
ATOM 4063 O O . GLU B 1 127 ? -14.57 -46.031 10.438 1 95.31 127 GLU B O 1
ATOM 4068 N N . SER B 1 128 ? -15.797 -44.219 9.875 1 95.25 128 SER B N 1
ATOM 4069 C CA . SER B 1 128 ? -16.562 -44.875 8.836 1 95.25 128 SER B CA 1
ATOM 4070 C C . SER B 1 128 ? -16.953 -43.906 7.723 1 95.25 128 SER B C 1
ATOM 4072 O O . SER B 1 128 ? -16.781 -42.688 7.863 1 95.25 128 SER B O 1
ATOM 4074 N N . ASP B 1 129 ? -17.5 -44.406 6.645 1 96.06 129 ASP B N 1
ATOM 4075 C CA . ASP B 1 129 ? -17.906 -43.594 5.508 1 96.06 129 ASP B CA 1
ATOM 4076 C C . ASP B 1 129 ? -19 -42.625 5.91 1 96.06 129 ASP B C 1
ATOM 4078 O O . ASP B 1 129 ? -19.156 -41.562 5.285 1 96.06 129 ASP B O 1
ATOM 4082 N N . ALA B 1 130 ? -19.703 -42.938 6.961 1 94.31 130 ALA B N 1
ATOM 4083 C CA . ALA B 1 130 ? -20.797 -42.062 7.41 1 94.31 130 ALA B CA 1
ATOM 4084 C C . ALA B 1 130 ? -20.281 -40.719 7.922 1 94.31 130 ALA B C 1
ATOM 4086 O O . ALA B 1 130 ? -21.016 -39.75 7.945 1 94.31 130 ALA B O 1
ATOM 4087 N N . ASN B 1 131 ? -19 -40.719 8.266 1 94.94 131 ASN B N 1
ATOM 4088 C CA . ASN B 1 131 ? -18.375 -39.5 8.773 1 94.94 131 ASN B CA 1
ATOM 4089 C C . ASN B 1 131 ? -17.953 -38.562 7.641 1 94.94 131 ASN B C 1
ATOM 4091 O O . ASN B 1 131 ? -17.531 -37.438 7.883 1 94.94 131 ASN B O 1
ATOM 4095 N N . CYS B 1 132 ? -18.016 -39.062 6.43 1 95.38 132 CYS B N 1
ATOM 4096 C CA . CYS B 1 132 ? -17.547 -38.281 5.281 1 95.38 132 CYS B CA 1
ATOM 4097 C C . CYS B 1 132 ? -18.703 -37.938 4.352 1 95.38 132 CYS B C 1
ATOM 4099 O O . CYS B 1 132 ? -19.453 -38.812 3.926 1 95.38 132 CYS B O 1
ATOM 4101 N N . THR B 1 133 ? -18.891 -36.688 4.086 1 94.12 133 THR B N 1
ATOM 4102 C CA . THR B 1 133 ? -19.984 -36.25 3.232 1 94.12 133 THR B CA 1
ATOM 4103 C C . THR B 1 133 ? -19.5 -36.062 1.794 1 94.12 133 THR B C 1
ATOM 4105 O O . THR B 1 133 ? -18.594 -35.281 1.53 1 94.12 133 THR B O 1
ATOM 4108 N N . THR B 1 134 ? -20.172 -36.719 0.886 1 93.75 134 THR B N 1
ATOM 4109 C CA . THR B 1 134 ? -19.828 -36.656 -0.527 1 93.75 134 THR B CA 1
ATOM 4110 C C . THR B 1 134 ? -20.031 -35.25 -1.07 1 93.75 134 THR B C 1
ATOM 4112 O O . THR B 1 134 ? -21.078 -34.625 -0.816 1 93.75 134 THR B O 1
ATOM 4115 N N . GLY B 1 135 ? -19.016 -34.688 -1.753 1 90.81 135 GLY B N 1
ATOM 4116 C CA . GLY B 1 135 ? -19.141 -33.406 -2.42 1 90.81 135 GLY B CA 1
ATOM 4117 C C . GLY B 1 135 ? -18.844 -32.25 -1.507 1 90.81 135 GLY B C 1
ATOM 4118 O O . GLY B 1 135 ? -18.938 -31.078 -1.929 1 90.81 135 GLY B O 1
ATOM 4119 N N . SER B 1 136 ? -18.531 -32.594 -0.364 1 88.12 136 SER B N 1
ATOM 4120 C CA . SER B 1 136 ? -18.266 -31.516 0.602 1 88.12 136 SER B CA 1
ATOM 4121 C C . SER B 1 136 ? -16.859 -30.969 0.454 1 88.12 136 SER B C 1
ATOM 4123 O O . SER B 1 136 ? -15.93 -31.719 0.124 1 88.12 136 SER B O 1
ATOM 4125 N N . SER B 1 137 ? -16.781 -29.656 0.498 1 87.44 137 SER B N 1
ATOM 4126 C CA . SER B 1 137 ? -15.492 -29 0.504 1 87.44 137 SER B CA 1
ATOM 4127 C C . SER B 1 137 ? -15.492 -27.797 1.445 1 87.44 137 SER B C 1
ATOM 4129 O O . SER B 1 137 ? -16.359 -26.922 1.344 1 87.44 137 SER B O 1
ATOM 4131 N N . GLY B 1 138 ? -14.641 -27.859 2.43 1 80.69 138 GLY B N 1
ATOM 4132 C CA . GLY B 1 138 ? -14.516 -26.734 3.346 1 80.69 138 GLY B CA 1
ATOM 4133 C C . GLY B 1 138 ? -13.383 -25.797 2.984 1 80.69 138 GLY B C 1
ATOM 4134 O O . GLY B 1 138 ? -12.602 -26.062 2.072 1 80.69 138 GLY B O 1
ATOM 4135 N N . THR B 1 139 ? -13.305 -24.719 3.668 1 79.12 139 THR B N 1
ATOM 4136 C CA . THR B 1 139 ? -12.297 -23.688 3.445 1 79.12 139 THR B CA 1
ATOM 4137 C C . THR B 1 139 ? -10.891 -24.25 3.684 1 79.12 139 THR B C 1
ATOM 4139 O O . THR B 1 139 ? -9.93 -23.797 3.061 1 79.12 139 THR B O 1
ATOM 4142 N N . TYR B 1 140 ? -10.797 -25.25 4.508 1 80.31 140 TYR B N 1
ATOM 4143 C CA . TYR B 1 140 ? -9.484 -25.781 4.863 1 80.31 140 TYR B CA 1
ATOM 4144 C C . TYR B 1 140 ? -9.227 -27.109 4.168 1 80.31 140 TYR B C 1
ATOM 4146 O O . TYR B 1 140 ? -8.195 -27.734 4.395 1 80.31 140 TYR B O 1
ATOM 4154 N N . SER B 1 141 ? -10.156 -27.469 3.357 1 88 141 SER B N 1
ATOM 4155 C CA . SER B 1 141 ? -10.016 -28.766 2.693 1 88 141 SER B CA 1
ATOM 4156 C C . SER B 1 141 ? -9.047 -28.672 1.516 1 88 141 SER B C 1
ATOM 4158 O O . SER B 1 141 ? -8.953 -27.641 0.857 1 88 141 SER B O 1
ATOM 4160 N N . SER B 1 142 ? -8.375 -29.734 1.313 1 91.88 142 SER B N 1
ATOM 4161 C CA . SER B 1 142 ? -7.43 -29.797 0.202 1 91.88 142 SER B CA 1
ATOM 4162 C C . SER B 1 142 ? -8.117 -30.25 -1.079 1 91.88 142 SER B C 1
ATOM 4164 O O . SER B 1 142 ? -7.508 -30.25 -2.15 1 91.88 142 SER B O 1
ATOM 4166 N N . GLY B 1 143 ? -9.336 -30.625 -0.939 1 94.25 143 GLY B N 1
ATOM 4167 C CA . GLY B 1 143 ? -10.078 -31.141 -2.082 1 94.25 143 GLY B CA 1
ATOM 4168 C C . GLY B 1 143 ? -11.562 -31.328 -1.797 1 94.25 143 GLY B C 1
ATOM 4169 O O . GLY B 1 143 ? -12.125 -30.656 -0.931 1 94.25 143 GLY B O 1
ATOM 4170 N N . VAL B 1 144 ? -12.125 -32.094 -2.635 1 94.44 144 VAL B N 1
ATOM 4171 C CA . VAL B 1 144 ? -13.555 -32.375 -2.494 1 94.44 144 VAL B CA 1
ATOM 4172 C C . VAL B 1 144 ? -13.75 -33.812 -2.01 1 94.44 144 VAL B C 1
ATOM 4174 O O . VAL B 1 144 ? -13.219 -34.75 -2.602 1 94.44 144 VAL B O 1
ATOM 4177 N N . SER B 1 145 ? -14.57 -33.969 -1.017 1 95.25 145 SER B N 1
ATOM 4178 C CA . SER B 1 145 ? -14.766 -35.281 -0.381 1 95.25 145 SER B CA 1
ATOM 4179 C C . SER B 1 145 ? -15.523 -36.219 -1.294 1 95.25 145 SER B C 1
ATOM 4181 O O . SER B 1 145 ? -16.484 -35.812 -1.957 1 95.25 145 SER B O 1
ATOM 4183 N N . THR B 1 146 ? -15.109 -37.5 -1.324 1 95.69 146 THR B N 1
ATOM 4184 C CA . THR B 1 146 ? -15.781 -38.5 -2.133 1 95.69 146 THR B CA 1
ATOM 4185 C C . THR B 1 146 ? -16.844 -39.25 -1.313 1 95.69 146 THR B C 1
ATOM 4187 O O . THR B 1 146 ? -17.672 -39.969 -1.868 1 95.69 146 THR B O 1
ATOM 4190 N N . GLY B 1 147 ? -16.734 -39.094 0.022 1 96.25 147 GLY B N 1
ATOM 4191 C CA . GLY B 1 147 ? -17.672 -39.75 0.901 1 96.25 147 GLY B CA 1
ATOM 4192 C C . GLY B 1 147 ? -17.125 -41.062 1.486 1 96.25 147 GLY B C 1
ATOM 4193 O O . GLY B 1 147 ? -17.797 -41.719 2.268 1 96.25 147 GLY B O 1
ATOM 4194 N N . ARG B 1 148 ? -15.93 -41.406 1.182 1 97.25 148 ARG B N 1
ATOM 4195 C CA . ARG B 1 148 ? -15.328 -42.625 1.662 1 97.25 148 ARG B CA 1
ATOM 4196 C C . ARG B 1 148 ? -14.32 -42.375 2.775 1 97.25 148 ARG B C 1
ATOM 4198 O O . ARG B 1 148 ? -13.625 -41.344 2.754 1 97.25 148 ARG B O 1
ATOM 4205 N N . CYS B 1 149 ? -14.305 -43.25 3.758 1 97.62 149 CYS B N 1
ATOM 4206 C CA . CYS B 1 149 ? -13.305 -43.219 4.82 1 97.62 149 CYS B CA 1
ATOM 4207 C C . CYS B 1 149 ? -12.164 -44.188 4.52 1 97.62 149 CYS B C 1
ATOM 4209 O O . CYS B 1 149 ? -12.375 -45.406 4.457 1 97.62 149 CYS B O 1
ATOM 4211 N N . VAL B 1 150 ? -10.992 -43.688 4.27 1 97.62 150 VAL B N 1
ATOM 4212 C CA . VAL B 1 150 ? -9.875 -44.531 3.82 1 97.62 150 VAL B CA 1
ATOM 4213 C C . VAL B 1 150 ? -8.703 -44.375 4.789 1 97.62 150 VAL B C 1
ATOM 4215 O O . VAL B 1 150 ? -8.617 -43.406 5.527 1 97.62 150 VAL B O 1
ATOM 4218 N N . PRO B 1 151 ? -7.789 -45.344 4.863 1 96.38 151 PRO B N 1
ATOM 4219 C CA . PRO B 1 151 ? -6.633 -45.281 5.758 1 96.38 151 PRO B CA 1
ATOM 4220 C C . PRO B 1 151 ? -5.633 -44.188 5.332 1 96.38 151 PRO B C 1
ATOM 4222 O O . PRO B 1 151 ? -5.223 -44.156 4.168 1 96.38 151 PRO B O 1
ATOM 4225 N N . PHE B 1 152 ? -5.371 -43.312 6.145 1 95.5 152 PHE B N 1
ATOM 4226 C CA . PHE B 1 152 ? -4.289 -42.375 5.93 1 95.5 152 PHE B CA 1
ATOM 4227 C C . PHE B 1 152 ? -2.938 -43 6.234 1 95.5 152 PHE B C 1
ATOM 4229 O O . PHE B 1 152 ? -1.994 -42.875 5.453 1 95.5 152 PHE B O 1
ATOM 4236 N N . ASN B 1 153 ? -2.865 -43.594 7.352 1 92.5 153 ASN B N 1
ATOM 4237 C CA . ASN B 1 153 ? -1.731 -44.438 7.746 1 92.5 153 ASN B CA 1
ATOM 4238 C C . ASN B 1 153 ? -2.188 -45.719 8.438 1 92.5 153 ASN B C 1
ATOM 4240 O O . ASN B 1 153 ? -3.352 -46.094 8.328 1 92.5 153 ASN B O 1
ATOM 4244 N N . LYS B 1 154 ? -1.297 -46.375 9.125 1 91.69 154 LYS B N 1
ATOM 4245 C CA . LYS B 1 154 ? -1.596 -47.688 9.727 1 91.69 154 LYS 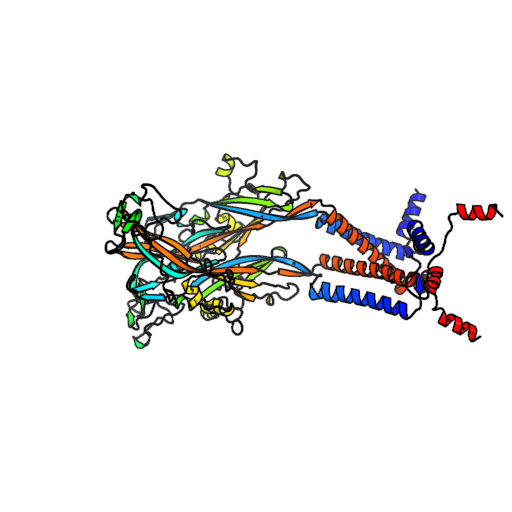B CA 1
ATOM 4246 C C . LYS B 1 154 ? -2.584 -47.531 10.875 1 91.69 154 LYS B C 1
ATOM 4248 O O . LYS B 1 154 ? -3.342 -48.469 11.172 1 91.69 154 LYS B O 1
ATOM 4253 N N . THR B 1 155 ? -2.67 -46.344 11.453 1 91.44 155 THR B N 1
ATOM 4254 C CA . THR B 1 155 ? -3.41 -46.219 12.703 1 91.44 155 THR B CA 1
ATOM 4255 C C . THR B 1 155 ? -4.598 -45.281 12.539 1 91.44 155 THR B C 1
ATOM 4257 O O . THR B 1 155 ? -5.473 -45.219 13.406 1 91.44 155 THR B O 1
ATOM 4260 N N . MET B 1 156 ? -4.543 -44.469 11.531 1 93.94 156 MET B N 1
ATOM 4261 C CA . MET B 1 156 ? -5.562 -43.406 11.445 1 93.94 156 MET B CA 1
ATOM 4262 C C . MET B 1 156 ? -6.211 -43.406 10.062 1 93.94 156 MET B C 1
ATOM 4264 O O . MET B 1 156 ? -5.551 -43.688 9.062 1 93.94 156 MET B O 1
ATOM 4268 N N . LYS B 1 157 ? -7.59 -43.156 10.109 1 96.88 157 LYS B N 1
ATOM 4269 C CA . LYS B 1 157 ? -8.336 -43 8.867 1 96.88 157 LYS B CA 1
ATOM 4270 C C . LYS B 1 157 ? -8.836 -41.594 8.68 1 96.88 157 LYS B C 1
ATOM 4272 O O . LYS B 1 157 ? -9.117 -40.875 9.664 1 96.88 157 LYS B O 1
ATOM 4277 N N . THR B 1 158 ? -8.828 -41.125 7.422 1 97.19 158 THR B N 1
ATOM 4278 C CA . THR B 1 158 ? -9.383 -39.844 7.09 1 97.19 158 THR B CA 1
ATOM 4279 C C . THR B 1 158 ? -10.281 -39.906 5.855 1 97.19 158 THR B C 1
ATOM 4281 O O . THR B 1 158 ? -10.305 -40.938 5.176 1 97.19 158 THR B O 1
ATOM 4284 N N . CYS B 1 159 ? -11.039 -38.906 5.664 1 96.5 159 CYS B N 1
ATOM 4285 C CA . CYS B 1 159 ? -11.945 -38.875 4.523 1 96.5 159 CYS B CA 1
ATOM 4286 C C . CYS B 1 159 ? -11.172 -38.75 3.215 1 96.5 159 CYS B C 1
ATOM 4288 O O . CYS B 1 159 ? -10.195 -38 3.129 1 96.5 159 CYS B O 1
ATOM 4290 N N . GLU B 1 160 ? -11.602 -39.562 2.258 1 97.19 160 GLU B N 1
ATOM 4291 C CA . GLU B 1 160 ? -11.016 -39.469 0.925 1 97.19 160 GLU B CA 1
ATOM 4292 C C . GLU B 1 160 ? -11.438 -38.219 0.198 1 97.19 160 GLU B C 1
ATOM 4294 O O . GLU B 1 160 ? -12.602 -37.812 0.261 1 97.19 160 GLU B O 1
ATOM 4299 N N . VAL B 1 161 ? -10.5 -37.625 -0.44 1 96.25 161 VAL B N 1
ATOM 4300 C CA . VAL B 1 161 ? -10.812 -36.406 -1.189 1 96.25 161 VAL B CA 1
ATOM 4301 C C . VAL B 1 161 ? -10.266 -36.531 -2.611 1 96.25 161 VAL B C 1
ATOM 4303 O O . VAL B 1 161 ? -9.258 -37.188 -2.844 1 96.25 161 VAL B O 1
ATOM 4306 N N . ALA B 1 162 ? -10.977 -35.969 -3.541 1 96.06 162 ALA B N 1
ATOM 4307 C CA . ALA B 1 162 ? -10.414 -35.656 -4.855 1 96.06 162 ALA B CA 1
ATOM 4308 C C . ALA B 1 162 ? -9.555 -34.406 -4.812 1 96.06 162 ALA B C 1
ATOM 4310 O O . ALA B 1 162 ? -10.055 -33.312 -4.512 1 96.06 162 ALA B O 1
ATOM 4311 N N . ALA B 1 163 ? -8.273 -34.531 -5.023 1 96.56 163 ALA B N 1
ATOM 4312 C CA . ALA B 1 163 ? -7.336 -33.438 -4.855 1 96.56 163 ALA B CA 1
ATOM 4313 C C . ALA B 1 163 ? -6.055 -33.656 -5.648 1 96.56 163 ALA B C 1
ATOM 4315 O O . ALA B 1 163 ? -5.969 -34.625 -6.418 1 96.56 163 ALA B O 1
ATOM 4316 N N . TRP B 1 164 ? -5.203 -32.625 -5.727 1 96.06 164 TRP B N 1
ATOM 4317 C CA . TRP B 1 164 ? -3.807 -32.906 -6.055 1 96.06 164 TRP B CA 1
ATOM 4318 C C . TRP B 1 164 ? -3.17 -33.812 -5.016 1 96.06 164 TRP B C 1
ATOM 4320 O O . TRP B 1 164 ? -3.016 -33.438 -3.855 1 96.06 164 TRP B O 1
ATOM 4330 N N . CYS B 1 165 ? -2.898 -35.031 -5.449 1 96.25 165 CYS B N 1
ATOM 4331 C CA . CYS B 1 165 ? -2.418 -36.031 -4.52 1 96.25 165 CYS B CA 1
ATOM 4332 C C . CYS B 1 165 ? -0.932 -36.312 -4.73 1 96.25 165 CYS B C 1
ATOM 4334 O O . CYS B 1 165 ? -0.473 -36.438 -5.871 1 96.25 165 CYS B O 1
ATOM 4336 N N . PRO B 1 166 ? -0.175 -36.562 -3.633 1 95.94 166 PRO B N 1
ATOM 4337 C CA . PRO B 1 166 ? -0.621 -36.531 -2.238 1 95.94 166 PRO B CA 1
ATOM 4338 C C . PRO B 1 166 ? -0.9 -35.094 -1.733 1 95.94 166 PRO B C 1
ATOM 4340 O O . PRO B 1 166 ? -0.4 -34.125 -2.303 1 95.94 166 PRO B O 1
ATOM 4343 N N . VAL B 1 167 ? -1.744 -35.031 -0.732 1 95.31 167 VAL B N 1
ATOM 4344 C CA . VAL B 1 167 ? -2.047 -33.719 -0.149 1 95.31 167 VAL B CA 1
ATOM 4345 C C . VAL B 1 167 ? -0.83 -33.219 0.611 1 95.31 167 VAL B C 1
ATOM 4347 O O . VAL B 1 167 ? 0.006 -34 1.069 1 95.31 167 VAL B O 1
ATOM 4350 N N . GLU B 1 168 ? -0.755 -31.906 0.645 1 94.75 168 GLU B N 1
ATOM 4351 C CA . GLU B 1 168 ? 0.378 -31.266 1.307 1 94.75 168 GLU B CA 1
ATOM 4352 C C . GLU B 1 168 ? 0.389 -31.562 2.803 1 94.75 168 GLU B C 1
ATOM 4354 O O . GLU B 1 168 ? -0.66 -31.547 3.451 1 94.75 168 GLU B O 1
ATOM 4359 N N . ASN B 1 169 ? 1.506 -31.906 3.303 1 90.62 169 ASN B N 1
ATOM 4360 C CA . ASN B 1 169 ? 1.749 -31.984 4.738 1 90.62 169 ASN B CA 1
ATOM 4361 C C . ASN B 1 169 ? 2.59 -30.797 5.223 1 90.62 169 ASN B C 1
ATOM 4363 O O . ASN B 1 169 ? 3.816 -30.828 5.109 1 90.62 169 ASN B O 1
ATOM 4367 N N . ASP B 1 170 ? 1.939 -29.828 5.793 1 88.69 170 ASP B N 1
ATOM 4368 C CA . ASP B 1 170 ? 2.664 -28.625 6.184 1 88.69 170 ASP B CA 1
ATOM 4369 C C . ASP B 1 170 ? 2.707 -28.484 7.703 1 88.69 170 ASP B C 1
ATOM 4371 O O . ASP B 1 170 ? 2.799 -27.359 8.219 1 88.69 170 ASP B O 1
ATOM 4375 N N . GLU B 1 171 ? 2.656 -29.453 8.398 1 85.69 171 GLU B N 1
ATOM 4376 C CA . GLU B 1 171 ? 2.607 -29.422 9.859 1 85.69 171 GLU B CA 1
ATOM 4377 C C . GLU B 1 171 ? 3.941 -28.969 10.445 1 85.69 171 GLU B C 1
ATOM 4379 O O . GLU B 1 171 ? 3.973 -28.25 11.445 1 85.69 171 GLU B O 1
ATOM 4384 N N . GLU B 1 172 ? 4.953 -29.375 9.836 1 88.62 172 GLU B N 1
ATOM 4385 C CA . GLU B 1 172 ? 6.262 -29.031 10.391 1 88.62 172 GLU B CA 1
ATOM 4386 C C . GLU B 1 172 ? 7.051 -28.156 9.43 1 88.62 172 GLU B C 1
ATOM 4388 O O . GLU B 1 172 ? 7.395 -28.578 8.328 1 88.62 172 GLU B O 1
ATOM 4393 N N . VAL B 1 173 ? 7.312 -27.047 9.945 1 91.38 173 VAL B N 1
ATOM 4394 C CA . VAL B 1 173 ? 8.172 -26.125 9.195 1 91.38 173 VAL B CA 1
ATOM 4395 C C . VAL B 1 173 ? 9.633 -26.406 9.523 1 91.38 173 VAL B C 1
ATOM 4397 O O . VAL B 1 173 ? 10.008 -26.531 10.695 1 91.38 173 VAL B O 1
ATOM 4400 N N . PRO B 1 174 ? 10.422 -26.562 8.516 1 92.94 174 PRO B N 1
ATOM 4401 C CA . PRO B 1 174 ? 11.828 -26.859 8.781 1 92.94 174 PRO B CA 1
ATOM 4402 C C . PRO B 1 174 ? 12.492 -25.812 9.688 1 92.94 174 PRO B C 1
ATOM 4404 O O . PRO B 1 174 ? 12.312 -24.609 9.484 1 92.94 174 PRO B O 1
ATOM 4407 N N . LYS B 1 175 ? 13.188 -26.312 10.68 1 93.06 175 LYS B N 1
ATOM 4408 C CA . LYS B 1 175 ? 13.977 -25.516 11.617 1 93.06 175 LYS B CA 1
ATOM 4409 C C . LYS B 1 175 ? 15.336 -26.156 11.867 1 93.06 175 LYS B C 1
ATOM 4411 O O . LYS B 1 175 ? 15.422 -27.297 12.32 1 93.06 175 LYS B O 1
ATOM 4416 N N . PRO B 1 176 ? 16.453 -25.484 11.609 1 93.62 176 PRO B N 1
ATOM 4417 C CA . PRO B 1 176 ? 16.562 -24.141 11.039 1 93.62 176 PRO B CA 1
ATOM 4418 C C . PRO B 1 176 ? 16.031 -24.062 9.609 1 93.62 176 PRO B C 1
ATOM 4420 O O . PRO B 1 176 ? 15.719 -25.094 9 1 93.62 176 PRO B O 1
ATOM 4423 N N . ALA B 1 177 ? 15.883 -22.781 9.164 1 95.5 177 ALA B N 1
ATOM 4424 C CA . ALA B 1 177 ? 15.328 -22.547 7.832 1 95.5 177 ALA B CA 1
ATOM 4425 C C . ALA B 1 177 ? 16.156 -23.266 6.77 1 95.5 177 ALA B C 1
ATOM 4427 O O . ALA B 1 177 ? 17.391 -23.312 6.852 1 95.5 177 ALA B O 1
ATOM 4428 N N . PHE B 1 178 ? 15.469 -23.766 5.797 1 94 178 PHE B N 1
ATOM 4429 C CA . PHE B 1 178 ? 16.078 -24.547 4.723 1 94 178 PHE B CA 1
ATOM 4430 C C . PHE B 1 178 ? 17.156 -23.734 4.008 1 94 178 PHE B C 1
ATOM 4432 O O . PHE B 1 178 ? 18.203 -24.266 3.664 1 94 178 PHE B O 1
ATOM 4439 N N . LEU B 1 179 ? 16.938 -22.484 3.77 1 95.88 179 LEU B N 1
ATOM 4440 C CA . LEU B 1 179 ? 17.891 -21.578 3.141 1 95.88 179 LEU B CA 1
ATOM 4441 C C . LEU B 1 179 ? 18.438 -20.578 4.156 1 95.88 179 LEU B C 1
ATOM 4443 O O . LEU B 1 179 ? 18.406 -19.375 3.924 1 95.88 179 LEU B O 1
ATOM 4447 N N . LYS B 1 180 ? 18.969 -21.016 5.184 1 94.56 180 LYS B N 1
ATOM 4448 C CA . LYS B 1 180 ? 19.5 -20.188 6.254 1 94.56 180 LYS B CA 1
ATOM 4449 C C . LYS B 1 180 ? 20.656 -19.312 5.75 1 94.56 180 LYS B C 1
ATOM 4451 O O . LYS B 1 180 ? 20.891 -18.234 6.289 1 94.56 180 LYS B O 1
ATOM 4456 N N . ALA B 1 181 ? 21.312 -19.766 4.676 1 95.81 181 ALA B N 1
ATOM 4457 C CA . ALA B 1 181 ? 22.453 -19.031 4.125 1 95.81 181 ALA B CA 1
ATOM 4458 C C . ALA B 1 181 ? 22 -17.734 3.463 1 95.81 181 ALA B C 1
ATOM 4460 O O . ALA B 1 181 ? 22.812 -16.875 3.133 1 95.81 181 ALA B O 1
ATOM 4461 N N . ALA B 1 182 ? 20.703 -17.609 3.291 1 97.38 182 ALA B N 1
ATOM 4462 C CA . ALA B 1 182 ? 20.156 -16.406 2.676 1 97.38 182 ALA B CA 1
ATOM 4463 C C . ALA B 1 182 ? 20.562 -15.164 3.465 1 97.38 182 ALA B C 1
ATOM 4465 O O . ALA B 1 182 ? 20.531 -14.047 2.936 1 97.38 182 ALA B O 1
ATOM 4466 N N . GLU B 1 183 ? 20.891 -15.312 4.711 1 97.88 183 GLU B N 1
ATOM 4467 C CA . GLU B 1 183 ? 21.344 -14.219 5.574 1 97.88 183 GLU B CA 1
ATOM 4468 C C . GLU B 1 183 ? 22.516 -13.469 4.953 1 97.88 183 GLU B C 1
ATOM 4470 O O . GLU B 1 183 ? 22.688 -12.273 5.188 1 97.88 183 GLU B O 1
ATOM 4475 N N . ASN B 1 184 ? 23.25 -14.133 4.113 1 97.38 184 ASN B N 1
ATOM 4476 C CA . ASN B 1 184 ? 24.453 -13.555 3.535 1 97.38 184 ASN B CA 1
ATOM 4477 C C . ASN B 1 184 ? 24.203 -13 2.139 1 97.38 184 ASN B C 1
ATOM 4479 O O . ASN B 1 184 ? 25.094 -12.43 1.516 1 97.38 184 ASN B O 1
ATOM 4483 N N . PHE B 1 185 ? 23.031 -13.188 1.678 1 98.19 185 PHE B N 1
ATOM 4484 C CA . PHE B 1 185 ? 22.703 -12.609 0.377 1 98.19 185 PHE B CA 1
ATOM 4485 C C . PHE B 1 185 ? 22.75 -11.086 0.432 1 98.19 185 PHE B C 1
ATOM 4487 O O . PHE B 1 185 ? 22.719 -10.5 1.516 1 98.19 185 PHE B O 1
ATOM 4494 N N . THR B 1 186 ? 22.844 -10.484 -0.733 1 98.06 186 THR B N 1
ATOM 4495 C CA . THR B 1 186 ? 22.906 -9.023 -0.802 1 98.06 186 THR B CA 1
ATOM 4496 C C . THR B 1 186 ? 21.781 -8.477 -1.676 1 98.06 186 THR B C 1
ATOM 4498 O O . THR B 1 186 ? 21.25 -9.188 -2.529 1 98.06 186 THR B O 1
ATOM 4501 N N . LEU B 1 187 ? 21.406 -7.316 -1.413 1 98.12 187 LEU B N 1
ATOM 4502 C CA . LEU B 1 187 ? 20.344 -6.617 -2.123 1 98.12 187 LEU B CA 1
ATOM 4503 C C . LEU B 1 187 ? 20.812 -5.238 -2.576 1 98.12 187 LEU B C 1
ATOM 4505 O O . LEU B 1 187 ? 21.188 -4.406 -1.75 1 98.12 187 LEU B O 1
ATOM 4509 N N . LEU B 1 188 ? 20.906 -5.047 -3.842 1 97.81 188 LEU B N 1
ATOM 4510 C CA . LEU B 1 188 ? 21.141 -3.725 -4.402 1 97.81 188 LEU B CA 1
ATOM 4511 C C . LEU B 1 188 ? 19.844 -2.949 -4.555 1 97.81 188 LEU B C 1
ATOM 4513 O O . LEU B 1 188 ? 18.891 -3.441 -5.164 1 97.81 188 LEU B O 1
ATOM 4517 N N . VAL B 1 189 ? 19.75 -1.812 -3.965 1 97.88 189 VAL B N 1
ATOM 4518 C CA . VAL B 1 189 ? 18.578 -0.952 -4.082 1 97.88 189 VAL B CA 1
ATOM 4519 C C . VAL B 1 189 ? 18.938 0.307 -4.871 1 97.88 189 VAL B C 1
ATOM 4521 O O . VAL B 1 189 ? 19.797 1.09 -4.445 1 97.88 189 VAL B O 1
ATOM 4524 N N . LYS B 1 190 ? 18.359 0.502 -6 1 97.31 190 LYS B N 1
ATOM 4525 C CA . LYS B 1 190 ? 18.484 1.724 -6.789 1 97.31 190 LYS B CA 1
ATOM 4526 C C . LYS B 1 190 ? 17.25 2.604 -6.648 1 97.31 190 LYS B C 1
ATOM 4528 O O . LYS B 1 190 ? 16.141 2.166 -6.945 1 97.31 190 LYS B O 1
ATOM 4533 N N . ASN B 1 191 ? 17.422 3.762 -6.18 1 97.94 191 ASN B N 1
ATOM 4534 C CA . ASN B 1 191 ? 16.328 4.68 -5.926 1 97.94 191 ASN B CA 1
ATOM 4535 C C . ASN B 1 191 ? 16.547 6.031 -6.598 1 97.94 191 ASN B C 1
ATOM 4537 O O . ASN B 1 191 ? 17.609 6.637 -6.438 1 97.94 191 ASN B O 1
ATOM 4541 N N . ASN B 1 192 ? 15.656 6.422 -7.445 1 97.56 192 ASN B N 1
ATOM 4542 C CA . ASN B 1 192 ? 15.617 7.754 -8.039 1 97.56 192 ASN B CA 1
ATOM 4543 C C . ASN B 1 192 ? 14.445 8.578 -7.5 1 97.56 192 ASN B C 1
ATOM 4545 O O . ASN B 1 192 ? 13.328 8.07 -7.375 1 97.56 192 ASN B O 1
ATOM 4549 N N . ILE B 1 193 ? 14.719 9.82 -7.16 1 97.56 193 ILE B N 1
ATOM 4550 C CA . ILE B 1 193 ? 13.656 10.656 -6.633 1 97.56 193 ILE B CA 1
ATOM 4551 C C . ILE B 1 193 ? 13.531 11.922 -7.477 1 97.56 193 ILE B C 1
ATOM 4553 O O . ILE B 1 193 ? 14.469 12.297 -8.188 1 97.56 193 ILE B O 1
ATOM 4557 N N . TRP B 1 194 ? 12.359 12.438 -7.465 1 97.44 194 TRP B N 1
ATOM 4558 C CA . TRP B 1 194 ? 12.039 13.68 -8.156 1 97.44 194 TRP B CA 1
ATOM 4559 C C . TRP B 1 194 ? 11.094 14.539 -7.324 1 97.44 194 TRP B C 1
ATOM 4561 O O . TRP B 1 194 ? 10.094 14.039 -6.801 1 97.44 194 TRP B O 1
ATOM 4571 N N . TYR B 1 195 ? 11.492 15.781 -7.023 1 97.44 195 TYR B N 1
ATOM 4572 C CA . TYR B 1 195 ? 10.609 16.781 -6.445 1 97.44 195 TYR B CA 1
ATOM 4573 C C . TYR B 1 195 ? 10.031 17.688 -7.531 1 97.44 195 TYR B C 1
ATOM 4575 O O . TYR B 1 195 ? 10.672 18.641 -7.973 1 97.44 195 TYR B O 1
ATOM 4583 N N . PRO B 1 196 ? 8.812 17.438 -7.91 1 97.12 196 PRO B N 1
ATOM 4584 C CA . PRO B 1 196 ? 8.25 18.078 -9.102 1 97.12 196 PRO B CA 1
ATOM 4585 C C . PRO B 1 196 ? 8.133 19.594 -8.953 1 97.12 196 PRO B C 1
ATOM 4587 O O . PRO B 1 196 ? 8.359 20.328 -9.914 1 97.12 196 PRO B O 1
ATOM 4590 N N . LYS B 1 197 ? 7.723 20.078 -7.855 1 95.31 197 LYS B N 1
ATOM 4591 C CA . LYS B 1 197 ? 7.523 21.5 -7.656 1 95.31 197 LYS B CA 1
ATOM 4592 C C . LYS B 1 197 ? 8.82 22.281 -7.906 1 95.31 197 LYS B C 1
ATOM 4594 O O . LYS B 1 197 ? 8.797 23.375 -8.461 1 95.31 197 LYS B O 1
ATOM 4599 N N . PHE B 1 198 ? 9.953 21.703 -7.531 1 96.62 198 PHE B N 1
ATOM 4600 C CA . PHE B 1 198 ? 11.234 22.406 -7.617 1 96.62 198 PHE B CA 1
ATOM 4601 C C . PHE B 1 198 ? 12.062 21.859 -8.773 1 96.62 198 PHE B C 1
ATOM 4603 O O . PHE B 1 198 ? 13.164 22.359 -9.039 1 96.62 198 PHE B O 1
ATOM 4610 N N . ASN B 1 199 ? 11.625 20.922 -9.438 1 96.12 199 ASN B N 1
ATOM 4611 C CA . ASN B 1 199 ? 12.328 20.25 -10.523 1 96.12 199 ASN B CA 1
ATOM 4612 C C . ASN B 1 199 ? 13.719 19.797 -10.094 1 96.12 199 ASN B C 1
ATOM 4614 O O . ASN B 1 199 ? 14.711 20.125 -10.742 1 96.12 199 ASN B O 1
ATOM 4618 N N . PHE B 1 200 ? 13.742 19.156 -9 1 97.31 200 PHE B N 1
ATOM 4619 C CA . PHE B 1 200 ? 14.969 18.656 -8.398 1 97.31 200 PHE B CA 1
ATOM 4620 C C . PHE B 1 200 ? 14.969 17.125 -8.383 1 97.31 200 PHE B C 1
ATOM 4622 O O . PHE B 1 200 ? 14 16.516 -7.945 1 97.31 200 PHE B O 1
ATOM 4629 N N . SER B 1 201 ? 16 16.516 -8.906 1 96.81 201 SER B N 1
ATOM 4630 C CA . SER B 1 201 ? 16.109 15.07 -8.961 1 96.81 201 SER B CA 1
ATOM 4631 C C . SER B 1 201 ? 17.422 14.586 -8.375 1 96.81 201 SER B C 1
ATOM 4633 O O . SER B 1 201 ? 18.438 15.289 -8.445 1 96.81 201 SER B O 1
ATOM 4635 N N . LYS B 1 202 ? 17.375 13.445 -7.789 1 96.62 202 LYS B N 1
ATOM 4636 C CA . LYS B 1 202 ? 18.562 12.82 -7.195 1 96.62 202 LYS B CA 1
ATOM 4637 C C . LYS B 1 202 ? 18.422 11.297 -7.195 1 96.62 202 LYS B C 1
ATOM 4639 O O . LYS B 1 202 ? 17.344 10.758 -7.426 1 96.62 202 LYS B O 1
ATOM 4644 N N . ARG B 1 203 ? 19.469 10.648 -7.09 1 96.56 203 ARG B N 1
ATOM 4645 C CA . ARG B 1 203 ? 19.484 9.195 -6.953 1 96.56 203 ARG B CA 1
ATOM 4646 C C . ARG B 1 203 ? 20.359 8.766 -5.777 1 96.56 203 ARG B C 1
ATOM 4648 O O . ARG B 1 203 ? 21.203 9.531 -5.32 1 96.56 203 ARG B O 1
ATOM 4655 N N . ASN B 1 204 ? 20.141 7.605 -5.277 1 97.19 204 ASN B N 1
ATOM 4656 C CA . ASN B 1 204 ? 20.844 7.168 -4.082 1 97.19 204 ASN B CA 1
ATOM 4657 C C . ASN B 1 204 ? 22.266 6.703 -4.414 1 97.19 204 ASN B C 1
ATOM 4659 O O . ASN B 1 204 ? 23.109 6.566 -3.521 1 97.19 204 ASN B O 1
ATOM 4663 N N . ILE B 1 205 ? 22.516 6.363 -5.668 1 96.06 205 ILE B N 1
ATOM 4664 C CA . ILE B 1 205 ? 23.891 6.164 -6.125 1 96.06 205 ILE B CA 1
ATOM 4665 C C . ILE B 1 205 ? 24.516 7.512 -6.469 1 96.06 205 ILE B C 1
ATOM 4667 O O . ILE B 1 205 ? 24.438 7.965 -7.613 1 96.06 205 ILE B O 1
ATOM 4671 N N . LEU B 1 206 ? 25.203 8.047 -5.516 1 94.25 206 LEU B N 1
ATOM 4672 C CA . LEU B 1 206 ? 25.688 9.414 -5.578 1 94.25 206 LEU B CA 1
ATOM 4673 C C . LEU B 1 206 ? 26.703 9.586 -6.707 1 94.25 206 LEU B C 1
ATOM 4675 O O . LEU B 1 206 ? 27.328 8.609 -7.137 1 94.25 206 LEU B O 1
ATOM 4679 N N . PRO B 1 207 ? 26.875 10.828 -7.148 1 91 207 PRO B N 1
ATOM 4680 C CA . PRO B 1 207 ? 27.75 11.086 -8.289 1 91 207 PRO B CA 1
ATOM 4681 C C . PRO B 1 207 ? 29.203 10.711 -8.016 1 91 207 PRO B C 1
ATOM 4683 O O . PRO B 1 207 ? 29.969 10.43 -8.953 1 91 207 PRO B O 1
ATOM 4686 N N . ASN B 1 208 ? 29.578 10.656 -6.801 1 90.38 208 ASN B N 1
ATOM 4687 C CA . ASN B 1 208 ? 30.969 10.367 -6.469 1 90.38 208 ASN B CA 1
ATOM 4688 C C . ASN B 1 208 ? 31.203 8.867 -6.348 1 90.38 208 ASN B C 1
ATOM 4690 O O . ASN B 1 208 ? 32.344 8.43 -6.148 1 90.38 208 ASN B O 1
ATOM 4694 N N . ILE B 1 209 ? 30.219 8.109 -6.504 1 90.44 209 ILE B N 1
ATOM 4695 C CA . ILE B 1 209 ? 30.359 6.664 -6.383 1 90.44 209 ILE B CA 1
ATOM 4696 C C . ILE B 1 209 ? 30.906 6.082 -7.68 1 90.44 209 ILE B C 1
ATOM 4698 O O . ILE B 1 209 ? 30.391 6.367 -8.766 1 90.44 209 ILE B O 1
ATOM 4702 N N . THR B 1 210 ? 31.969 5.336 -7.59 1 91.81 210 THR B N 1
ATOM 4703 C CA . THR B 1 210 ? 32.594 4.699 -8.742 1 91.81 210 THR B CA 1
ATOM 4704 C C . THR B 1 210 ? 32.156 3.25 -8.875 1 91.81 210 THR B C 1
ATOM 4706 O O . THR B 1 210 ? 31.594 2.678 -7.938 1 91.81 210 THR B O 1
ATOM 4709 N N . THR B 1 211 ? 32.406 2.697 -10.016 1 92.69 211 THR B N 1
ATOM 4710 C CA . THR B 1 211 ? 32.062 1.306 -10.273 1 92.69 211 THR B CA 1
ATOM 4711 C C . THR B 1 211 ? 32.812 0.368 -9.352 1 92.69 211 THR B C 1
ATOM 4713 O O . THR B 1 211 ? 32.281 -0.618 -8.859 1 92.69 211 THR B O 1
ATOM 4716 N N . THR B 1 212 ? 34.094 0.726 -9.156 1 92.69 212 THR B N 1
ATOM 4717 C CA . THR B 1 212 ? 34.938 -0.092 -8.297 1 92.69 212 THR B CA 1
ATOM 4718 C C . THR B 1 212 ? 34.375 -0.1 -6.867 1 92.69 212 THR B C 1
ATOM 4720 O O . THR B 1 212 ? 34.344 -1.148 -6.219 1 92.69 212 THR B O 1
ATOM 4723 N N . TYR B 1 213 ? 33.969 1.057 -6.426 1 93.38 213 TYR B N 1
ATOM 4724 C CA . TYR B 1 213 ? 33.406 1.156 -5.086 1 93.38 213 TYR B CA 1
ATOM 4725 C C . TYR B 1 213 ? 32.094 0.365 -4.988 1 93.38 213 TYR B C 1
ATOM 4727 O O . TYR B 1 213 ? 31.891 -0.374 -4.027 1 93.38 213 TYR B O 1
ATOM 4735 N N . LEU B 1 214 ? 31.281 0.428 -5.926 1 93.06 214 LEU B N 1
ATOM 4736 C CA . LEU B 1 214 ? 29.984 -0.226 -5.918 1 93.06 214 LEU B CA 1
ATOM 4737 C C . LEU B 1 214 ? 30.141 -1.743 -5.887 1 93.06 214 LEU B C 1
ATOM 4739 O O . LEU B 1 214 ? 29.312 -2.443 -5.289 1 93.06 214 LEU B O 1
ATOM 4743 N N . LYS B 1 215 ? 31.141 -2.238 -6.449 1 92.06 215 LYS B N 1
ATOM 4744 C CA . LYS B 1 215 ? 31.359 -3.68 -6.52 1 92.06 215 LYS B CA 1
ATOM 4745 C C . LYS B 1 215 ? 31.859 -4.223 -5.188 1 92.06 215 LYS B C 1
ATOM 4747 O O . LYS B 1 215 ? 31.703 -5.41 -4.891 1 92.06 215 LYS B O 1
ATOM 4752 N N . SER B 1 216 ? 32.406 -3.332 -4.367 1 92.88 216 SER B N 1
ATOM 4753 C CA . SER B 1 216 ? 33.031 -3.855 -3.166 1 92.88 216 SER B CA 1
ATOM 4754 C C . SER B 1 216 ? 32.344 -3.34 -1.903 1 92.88 216 SER B C 1
ATOM 4756 O O . SER B 1 216 ? 32.562 -3.875 -0.814 1 92.88 216 SER B O 1
ATOM 4758 N N . CYS B 1 217 ? 31.484 -2.443 -2.016 1 95.5 217 CYS B N 1
ATOM 4759 C CA . CYS B 1 217 ? 30.938 -1.815 -0.812 1 95.5 217 CYS B CA 1
ATOM 4760 C C . CYS B 1 217 ? 29.766 -2.605 -0.263 1 95.5 217 CYS B C 1
ATOM 4762 O O . CYS B 1 217 ? 29.125 -3.365 -0.995 1 95.5 217 CYS B O 1
ATOM 4764 N N . THR B 1 218 ? 29.516 -2.555 0.997 1 97 218 THR B N 1
ATOM 4765 C CA . THR B 1 218 ? 28.344 -3.025 1.729 1 97 218 THR B CA 1
ATOM 4766 C C . THR B 1 218 ? 27.875 -1.98 2.74 1 97 218 THR B C 1
ATOM 4768 O O . THR B 1 218 ? 28.688 -1.421 3.479 1 97 218 THR B O 1
ATOM 4771 N N . TYR B 1 219 ? 26.672 -1.771 2.725 1 97.94 219 TYR B N 1
ATOM 4772 C CA . TYR B 1 219 ? 26.125 -0.731 3.594 1 97.94 219 TYR B CA 1
ATOM 4773 C C . TYR B 1 219 ? 26.516 -0.981 5.047 1 97.94 219 TYR B C 1
ATOM 4775 O O . TYR B 1 219 ? 26.406 -2.107 5.539 1 97.94 219 TYR B O 1
ATOM 4783 N N . ASP B 1 220 ? 26.906 0.012 5.621 1 96.5 220 ASP B N 1
ATOM 4784 C CA . ASP B 1 220 ? 27.156 0.143 7.051 1 96.5 220 ASP B CA 1
ATOM 4785 C C . ASP B 1 220 ? 26.828 1.554 7.539 1 96.5 220 ASP B C 1
ATOM 4787 O O . ASP B 1 220 ? 27.281 2.539 6.953 1 96.5 220 ASP B O 1
ATOM 4791 N N . ALA B 1 221 ? 26.109 1.601 8.594 1 94.38 221 ALA B N 1
ATOM 4792 C CA . ALA B 1 221 ? 25.594 2.887 9.047 1 94.38 221 ALA B CA 1
ATOM 4793 C C . ALA B 1 221 ? 26.719 3.855 9.375 1 94.38 221 ALA B C 1
ATOM 4795 O O . ALA B 1 221 ? 26.562 5.07 9.242 1 94.38 221 ALA B O 1
ATOM 4796 N N . ILE B 1 222 ? 27.859 3.373 9.688 1 94.81 222 ILE B N 1
ATOM 4797 C CA . ILE B 1 222 ? 28.969 4.215 10.141 1 94.81 222 ILE B CA 1
ATOM 4798 C C . ILE B 1 222 ? 30.016 4.32 9.039 1 94.81 222 ILE B C 1
ATOM 4800 O O . ILE B 1 222 ? 30.359 5.418 8.594 1 94.81 222 ILE B O 1
ATOM 4804 N N . THR B 1 223 ? 30.438 3.223 8.492 1 94.94 223 THR B N 1
ATOM 4805 C CA . THR B 1 223 ? 31.594 3.191 7.602 1 94.94 223 THR B CA 1
ATOM 4806 C C . THR B 1 223 ? 31.188 3.475 6.164 1 94.94 223 THR B C 1
ATOM 4808 O O . THR B 1 223 ? 31.906 4.141 5.422 1 94.94 223 THR B O 1
ATOM 4811 N N . ASP B 1 224 ? 30.078 2.977 5.801 1 95.88 224 ASP B N 1
ATOM 4812 C CA . ASP B 1 224 ? 29.594 3.148 4.434 1 95.88 224 ASP B CA 1
ATOM 4813 C C . ASP B 1 224 ? 28.109 3.469 4.414 1 95.88 224 ASP B C 1
ATOM 4815 O O . ASP B 1 224 ? 27.312 2.723 3.838 1 95.88 224 ASP B O 1
ATOM 4819 N N . PRO B 1 225 ? 27.766 4.633 4.887 1 95.69 225 PRO B N 1
ATOM 4820 C CA . PRO B 1 225 ? 26.344 4.953 5.043 1 95.69 225 PRO B CA 1
ATOM 4821 C C . PRO B 1 225 ? 25.641 5.23 3.709 1 95.69 225 PRO B C 1
ATOM 4823 O O . PRO B 1 225 ? 24.422 5.266 3.643 1 95.69 225 PRO B O 1
ATOM 4826 N N . PHE B 1 226 ? 26.391 5.41 2.592 1 95.62 226 PHE B N 1
ATOM 4827 C CA . PHE B 1 226 ? 25.766 5.773 1.325 1 95.62 226 PHE B CA 1
ATOM 4828 C C . PHE B 1 226 ? 25.859 4.621 0.329 1 95.62 226 PHE B C 1
ATOM 4830 O O . PHE B 1 226 ? 25.484 4.773 -0.838 1 95.62 226 PHE B O 1
ATOM 4837 N N . CYS B 1 227 ? 26.375 3.475 0.72 1 96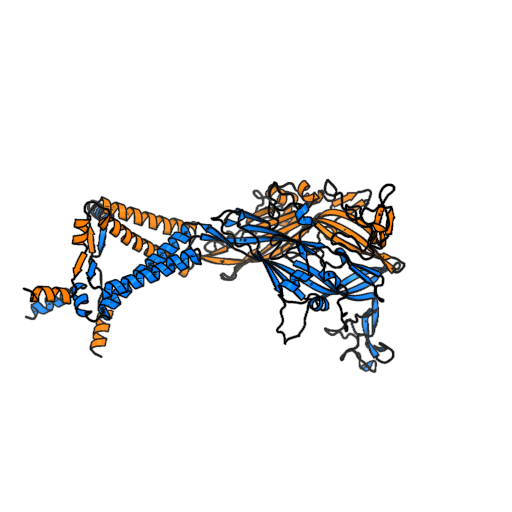.75 227 CYS B N 1
ATOM 4838 C CA . CYS B 1 227 ? 26.391 2.303 -0.148 1 96.75 227 CYS B CA 1
ATOM 4839 C C . CYS B 1 227 ? 24.969 1.767 -0.352 1 96.75 227 CYS B C 1
ATOM 4841 O O . CYS B 1 227 ? 24.234 1.551 0.615 1 96.75 227 CYS B O 1
ATOM 4843 N N . PRO B 1 228 ? 24.531 1.518 -1.587 1 97.31 228 PRO B N 1
ATOM 4844 C CA . PRO B 1 228 ? 23.172 1.048 -1.867 1 97.31 228 PRO B CA 1
ATOM 4845 C C . PRO B 1 228 ? 23.047 -0.474 -1.829 1 97.31 228 PRO B C 1
ATOM 4847 O O . PRO B 1 228 ? 22.016 -1.027 -2.219 1 97.31 228 PRO B O 1
ATOM 4850 N N . ILE B 1 229 ? 24.062 -1.233 -1.425 1 98.06 229 ILE B N 1
ATOM 4851 C CA . ILE B 1 229 ? 24.062 -2.691 -1.361 1 98.06 229 ILE B CA 1
ATOM 4852 C C . ILE B 1 229 ? 23.953 -3.143 0.094 1 98.06 229 ILE B C 1
ATOM 4854 O O . ILE B 1 229 ? 24.797 -2.791 0.92 1 98.06 229 ILE B O 1
ATOM 4858 N N . PHE B 1 230 ? 23.016 -3.92 0.385 1 98.5 230 PHE B N 1
ATOM 4859 C CA . PHE B 1 230 ? 22.719 -4.32 1.756 1 98.5 230 PHE B CA 1
ATOM 4860 C C . PHE B 1 230 ? 22.828 -5.832 1.916 1 98.5 230 PHE B C 1
ATOM 4862 O O . PHE B 1 230 ? 22.422 -6.59 1.037 1 98.5 230 PHE B O 1
ATOM 4869 N N . ARG B 1 231 ? 23.438 -6.215 2.965 1 98.25 231 ARG B N 1
ATOM 4870 C CA . ARG B 1 231 ? 23.359 -7.617 3.359 1 98.25 231 ARG B CA 1
ATOM 4871 C C . ARG B 1 231 ? 22.047 -7.914 4.086 1 98.25 231 ARG B C 1
ATOM 4873 O O . ARG B 1 231 ? 21.656 -7.188 5 1 98.25 231 ARG B O 1
ATOM 4880 N N . LEU B 1 232 ? 21.406 -9.031 3.756 1 98.44 232 LEU B N 1
ATOM 4881 C CA . LEU B 1 232 ? 20.078 -9.305 4.293 1 98.44 232 LEU B CA 1
ATOM 4882 C C . LEU B 1 232 ? 20.125 -9.484 5.805 1 98.44 232 LEU B C 1
ATOM 4884 O O . LEU B 1 232 ? 19.266 -8.953 6.523 1 98.44 232 LEU B O 1
ATOM 4888 N N . GLY B 1 233 ? 21.094 -10.188 6.242 1 98.12 233 GLY B N 1
ATOM 4889 C CA . GLY B 1 233 ? 21.234 -10.383 7.676 1 98.12 233 GLY B CA 1
ATOM 4890 C C . GLY B 1 233 ? 21.375 -9.078 8.445 1 98.12 233 GLY B C 1
ATOM 4891 O O . GLY B 1 233 ? 20.797 -8.93 9.523 1 98.12 233 GLY B O 1
ATOM 4892 N N . LYS B 1 234 ? 22.078 -8.164 7.914 1 97.31 234 LYS B N 1
ATOM 4893 C CA . LYS B 1 234 ? 22.328 -6.891 8.578 1 97.31 234 LYS B CA 1
ATOM 4894 C C . LYS B 1 234 ? 21.078 -6.027 8.602 1 97.31 234 LYS B C 1
ATOM 4896 O O . LYS B 1 234 ? 20.828 -5.301 9.57 1 97.31 234 LYS B O 1
ATOM 4901 N N . ILE B 1 235 ? 20.297 -6.078 7.527 1 97.56 235 ILE B N 1
ATOM 4902 C CA . ILE B 1 235 ? 19.031 -5.348 7.492 1 97.56 235 ILE B CA 1
ATOM 4903 C C . ILE B 1 235 ? 18.172 -5.746 8.688 1 97.56 235 ILE B C 1
ATOM 4905 O O . ILE B 1 235 ? 17.672 -4.883 9.414 1 97.56 235 ILE B O 1
ATOM 4909 N N . VAL B 1 236 ? 18.062 -7.012 8.875 1 97.44 236 VAL B N 1
ATOM 4910 C CA . VAL B 1 236 ? 17.219 -7.547 9.93 1 97.44 236 VAL B CA 1
ATOM 4911 C C . VAL B 1 236 ? 17.812 -7.227 11.297 1 97.44 236 VAL B C 1
ATOM 4913 O O . VAL B 1 236 ? 17.094 -6.871 12.234 1 97.44 236 VAL B O 1
ATOM 4916 N N . GLU B 1 237 ? 19.125 -7.266 11.391 1 97.25 237 GLU B N 1
ATOM 4917 C CA . GLU B 1 237 ? 19.828 -6.949 12.633 1 97.25 237 GLU B CA 1
ATOM 4918 C C . GLU B 1 237 ? 19.641 -5.484 13.016 1 97.25 237 GLU B C 1
ATOM 4920 O O . GLU B 1 237 ? 19.391 -5.172 14.18 1 97.25 237 GLU B O 1
ATOM 4925 N N . TYR B 1 238 ? 19.75 -4.602 12.023 1 96.44 238 TYR B N 1
ATOM 4926 C CA . TYR B 1 238 ? 19.562 -3.176 12.273 1 96.44 238 TYR B CA 1
ATOM 4927 C C . TYR B 1 238 ? 18.156 -2.891 12.789 1 96.44 238 TYR B C 1
ATOM 4929 O O . TYR B 1 238 ? 17.938 -1.909 13.5 1 96.44 238 TYR B O 1
ATOM 4937 N N . ALA B 1 239 ? 17.203 -3.721 12.461 1 95 239 ALA B N 1
ATOM 4938 C CA . ALA B 1 239 ? 15.836 -3.564 12.93 1 95 239 ALA B CA 1
ATOM 4939 C C . ALA B 1 239 ? 15.648 -4.211 14.297 1 95 239 ALA B C 1
ATOM 4941 O O . ALA B 1 239 ? 14.547 -4.172 14.867 1 95 239 ALA B O 1
ATOM 4942 N N . GLY B 1 240 ? 16.672 -4.852 14.844 1 94.44 240 GLY B N 1
ATOM 4943 C CA . GLY B 1 240 ? 16.641 -5.414 16.188 1 94.44 240 GLY B CA 1
ATOM 4944 C C . GLY B 1 240 ? 16.109 -6.832 16.219 1 94.44 240 GLY B C 1
ATOM 4945 O O . GLY B 1 240 ? 15.617 -7.289 17.266 1 94.44 240 GLY B O 1
ATOM 4946 N N . HIS B 1 241 ? 16.172 -7.531 15.133 1 94.31 241 HIS B N 1
ATOM 4947 C CA . HIS B 1 241 ? 15.641 -8.891 15.078 1 94.31 241 HIS B CA 1
ATOM 4948 C C . HIS B 1 241 ? 16.719 -9.883 14.641 1 94.31 241 HIS B C 1
ATOM 4950 O O . HIS B 1 241 ? 17.828 -9.484 14.289 1 94.31 241 HIS B O 1
ATOM 4956 N N . SER B 1 242 ? 16.375 -11.141 14.773 1 95.75 242 SER B N 1
ATOM 4957 C CA . SER B 1 242 ? 17.25 -12.211 14.32 1 95.75 242 SER B CA 1
ATOM 4958 C C . SER B 1 242 ? 16.828 -12.734 12.953 1 95.75 242 SER B C 1
ATOM 4960 O O . SER B 1 242 ? 15.688 -13.195 12.781 1 95.75 242 SER B O 1
ATOM 4962 N N . PHE B 1 243 ? 17.781 -12.727 12.055 1 97.06 243 PHE B N 1
ATOM 4963 C CA . PHE B 1 243 ? 17.469 -13.211 10.719 1 97.06 243 PHE B CA 1
ATOM 4964 C C . PHE B 1 243 ? 17.094 -14.688 10.75 1 97.06 243 PHE B C 1
ATOM 4966 O O . PHE B 1 243 ? 16.156 -15.109 10.07 1 97.06 243 PHE B O 1
ATOM 4973 N N . GLN B 1 244 ? 17.812 -15.445 11.484 1 97.31 244 GLN B N 1
ATOM 4974 C CA . GLN B 1 244 ? 17.594 -16.891 11.531 1 97.31 244 GLN B CA 1
ATOM 4975 C C . GLN B 1 244 ? 16.219 -17.219 12.094 1 97.31 244 GLN B C 1
ATOM 4977 O O . GLN B 1 244 ? 15.562 -18.156 11.633 1 97.31 244 GLN B O 1
ATOM 4982 N N . ASP B 1 245 ? 15.789 -16.453 13.023 1 94.12 245 ASP B N 1
ATOM 4983 C CA . ASP B 1 245 ? 14.453 -16.641 13.57 1 94.12 245 ASP B CA 1
ATOM 4984 C C . ASP B 1 245 ? 13.383 -16.25 12.555 1 94.12 245 ASP B C 1
ATOM 4986 O O . ASP B 1 245 ? 12.398 -16.969 12.367 1 94.12 245 ASP B O 1
ATOM 4990 N N . MET B 1 246 ? 13.586 -15.195 11.883 1 94.62 246 MET B N 1
ATOM 4991 C CA . MET B 1 246 ? 12.617 -14.703 10.914 1 94.62 246 MET B CA 1
ATOM 4992 C C . MET B 1 246 ? 12.562 -15.602 9.68 1 94.62 246 MET B C 1
ATOM 4994 O O . MET B 1 246 ? 11.516 -15.727 9.039 1 94.62 246 MET B O 1
ATOM 4998 N N . ALA B 1 247 ? 13.672 -16.188 9.391 1 97.44 247 ALA B N 1
ATOM 4999 C CA . ALA B 1 247 ? 13.797 -17 8.18 1 97.44 247 ALA B CA 1
ATOM 5000 C C . ALA B 1 247 ? 12.922 -18.234 8.25 1 97.44 247 ALA B C 1
ATOM 5002 O O . ALA B 1 247 ? 12.602 -18.844 7.227 1 97.44 247 ALA B O 1
ATOM 5003 N N . VAL B 1 248 ? 12.539 -18.672 9.422 1 96.31 248 VAL B N 1
ATOM 5004 C CA . VAL B 1 248 ? 11.789 -19.906 9.602 1 96.31 248 VAL B CA 1
ATOM 5005 C C . VAL B 1 248 ? 10.352 -19.703 9.133 1 96.31 248 VAL B C 1
ATOM 5007 O O . VAL B 1 248 ? 9.852 -20.469 8.305 1 96.31 248 VAL B O 1
ATOM 5010 N N . GLU B 1 249 ? 9.742 -18.609 9.555 1 93.75 249 GLU B N 1
ATOM 5011 C CA . GLU B 1 249 ? 8.328 -18.406 9.242 1 93.75 249 GLU B CA 1
ATOM 5012 C C . GLU B 1 249 ? 8.148 -17.234 8.281 1 93.75 249 GLU B C 1
ATOM 5014 O O . GLU B 1 249 ? 7.047 -17 7.777 1 93.75 249 GLU B O 1
ATOM 5019 N N . GLY B 1 250 ? 9.172 -16.562 8.094 1 95.06 250 GLY B N 1
ATOM 5020 C CA . GLY B 1 250 ? 9.086 -15.43 7.195 1 95.06 250 GLY B CA 1
ATOM 5021 C C . GLY B 1 250 ? 8.617 -14.156 7.879 1 95.06 250 GLY B C 1
ATOM 5022 O O . GLY B 1 250 ? 8.461 -14.133 9.102 1 95.06 250 GLY B O 1
ATOM 5023 N N . GLY B 1 251 ? 8.531 -13.133 7.086 1 94 251 GLY B N 1
ATOM 5024 C CA . GLY B 1 251 ? 8.102 -11.836 7.594 1 94 251 GLY B CA 1
ATOM 5025 C C . GLY B 1 251 ? 8.227 -10.727 6.57 1 94 251 GLY B C 1
ATOM 5026 O O . GLY B 1 251 ? 8.5 -10.977 5.398 1 94 251 GLY B O 1
ATOM 5027 N N . ILE B 1 252 ? 7.863 -9.562 7.062 1 94.75 252 ILE B N 1
ATOM 5028 C CA . ILE B 1 252 ? 7.941 -8.383 6.207 1 94.75 252 ILE B CA 1
ATOM 5029 C C . ILE B 1 252 ? 8.883 -7.355 6.828 1 94.75 252 ILE B C 1
ATOM 5031 O O . ILE B 1 252 ? 8.727 -6.988 7.996 1 94.75 252 ILE B O 1
ATOM 5035 N N . MET B 1 253 ? 9.852 -6.977 6.082 1 95.44 253 MET B N 1
ATOM 5036 C CA . MET B 1 253 ? 10.82 -5.965 6.5 1 95.44 253 MET B CA 1
ATOM 5037 C C . MET B 1 253 ? 10.688 -4.703 5.656 1 95.44 253 MET B C 1
ATOM 5039 O O . MET B 1 253 ? 10.445 -4.781 4.449 1 95.44 253 MET B O 1
ATOM 5043 N N . GLY B 1 254 ? 10.844 -3.604 6.285 1 95.5 254 GLY B N 1
ATOM 5044 C CA . GLY B 1 254 ? 10.852 -2.34 5.562 1 95.5 254 GLY B CA 1
ATOM 5045 C C . GLY B 1 254 ? 12.227 -1.711 5.48 1 95.5 254 GLY B C 1
ATOM 5046 O O . GLY B 1 254 ? 12.945 -1.625 6.48 1 95.5 254 GLY B O 1
ATOM 5047 N N . ILE B 1 255 ? 12.602 -1.404 4.316 1 97.31 255 ILE B N 1
ATOM 5048 C CA . ILE B 1 255 ? 13.758 -0.553 4.07 1 97.31 255 ILE B CA 1
ATOM 5049 C C . ILE B 1 255 ? 13.297 0.875 3.781 1 97.31 255 ILE B C 1
ATOM 5051 O O . ILE B 1 255 ? 12.734 1.149 2.721 1 97.31 255 ILE B O 1
ATOM 5055 N N . GLN B 1 256 ? 13.586 1.7 4.672 1 95.62 256 GLN B N 1
ATOM 5056 C CA . GLN B 1 256 ? 13.133 3.08 4.547 1 95.62 256 GLN B CA 1
ATOM 5057 C C . GLN B 1 256 ? 14.242 3.982 4.02 1 95.62 256 GLN B C 1
ATOM 5059 O O . GLN B 1 256 ? 15.375 3.926 4.5 1 95.62 256 GLN B O 1
ATOM 5064 N N . ILE B 1 257 ? 13.93 4.73 3.072 1 97.06 257 ILE B N 1
ATOM 5065 C CA . ILE B 1 257 ? 14.844 5.723 2.521 1 97.06 257 ILE B CA 1
ATOM 5066 C C . ILE B 1 257 ? 14.25 7.117 2.689 1 97.06 257 ILE B C 1
ATOM 5068 O O . ILE B 1 257 ? 13.227 7.441 2.09 1 97.06 257 ILE B O 1
ATOM 5072 N N . ASN B 1 258 ? 14.906 7.934 3.455 1 96.12 258 ASN B N 1
ATOM 5073 C CA . ASN B 1 258 ? 14.422 9.289 3.719 1 96.12 258 ASN B CA 1
ATOM 5074 C C . ASN B 1 258 ? 15.234 10.328 2.955 1 96.12 258 ASN B C 1
ATOM 5076 O O . ASN B 1 258 ? 16.469 10.383 3.082 1 96.12 258 ASN B O 1
ATOM 5080 N N . TRP B 1 259 ? 14.562 11.086 2.182 1 96.62 259 TRP B N 1
ATOM 5081 C CA . TRP B 1 259 ? 15.156 12.195 1.436 1 96.62 259 TRP B CA 1
ATOM 5082 C C . TRP B 1 259 ? 14.672 13.539 1.978 1 96.62 259 TRP B C 1
ATOM 5084 O O . TRP B 1 259 ? 13.75 14.141 1.426 1 96.62 259 TRP B O 1
ATOM 5094 N N . ALA B 1 260 ? 15.25 13.953 3.053 1 94.94 260 ALA B N 1
ATOM 5095 C CA . ALA B 1 260 ? 14.992 15.297 3.572 1 94.94 260 ALA B CA 1
ATOM 5096 C C . ALA B 1 260 ? 15.945 16.312 2.961 1 94.94 260 ALA B C 1
ATOM 5098 O O . ALA B 1 260 ? 17.109 16.391 3.354 1 94.94 260 ALA B O 1
ATOM 5099 N N . CYS B 1 261 ? 15.445 17.125 2.074 1 96.5 261 CYS B N 1
ATOM 5100 C CA . CYS B 1 261 ? 16.312 18 1.29 1 96.5 261 CYS B CA 1
ATOM 5101 C C . CYS B 1 261 ? 16 19.469 1.553 1 96.5 261 CYS B C 1
ATOM 5103 O O . CYS B 1 261 ? 14.867 19.906 1.375 1 96.5 261 CYS B O 1
ATOM 5105 N N . ASN B 1 262 ? 17.016 20.125 2.064 1 96.25 262 ASN B N 1
ATOM 5106 C CA . ASN B 1 262 ? 16.953 21.594 2.123 1 96.25 262 ASN B CA 1
ATOM 5107 C C . ASN B 1 262 ? 17.547 22.219 0.872 1 96.25 262 ASN B C 1
ATOM 5109 O O . ASN B 1 262 ? 18.766 22.375 0.77 1 96.25 262 ASN B O 1
ATOM 5113 N N . LEU B 1 263 ? 16.75 22.672 -0.004 1 96.69 263 LEU B N 1
ATOM 5114 C CA . LEU B 1 263 ? 17.203 23.125 -1.315 1 96.69 263 LEU B CA 1
ATOM 5115 C C . LEU B 1 263 ? 17.672 24.578 -1.255 1 96.69 263 LEU B C 1
ATOM 5117 O O . LEU B 1 263 ? 18.062 25.141 -2.275 1 96.69 263 LEU B O 1
ATOM 5121 N N . ASP B 1 264 ? 17.609 25.125 -0.075 1 95.69 264 ASP B N 1
ATOM 5122 C CA . ASP B 1 264 ? 18.25 26.422 0.13 1 95.69 264 ASP B CA 1
ATOM 5123 C C . ASP B 1 264 ? 19.766 26.25 0.287 1 95.69 264 ASP B C 1
ATOM 5125 O O . ASP B 1 264 ? 20.516 27.219 0.184 1 95.69 264 ASP B O 1
ATOM 5129 N N . ARG B 1 265 ? 20.156 25.094 0.527 1 94.69 265 ARG B N 1
ATOM 5130 C CA . ARG B 1 265 ? 21.562 24.734 0.641 1 94.69 265 ARG B CA 1
ATOM 5131 C C . ARG B 1 265 ? 22.031 23.984 -0.591 1 94.69 265 ARG B C 1
ATOM 5133 O O . ARG B 1 265 ? 21.297 23.844 -1.564 1 94.69 265 ARG B O 1
ATOM 5140 N N . ALA B 1 266 ? 23.281 23.594 -0.528 1 94.31 266 ALA B N 1
ATOM 5141 C CA . ALA B 1 266 ? 23.875 22.875 -1.661 1 94.31 266 ALA B CA 1
ATOM 5142 C C . ALA B 1 266 ? 23.172 21.531 -1.89 1 94.31 266 ALA B C 1
ATOM 5144 O O . ALA B 1 266 ? 22.828 20.844 -0.934 1 94.31 266 ALA B O 1
ATOM 5145 N N . ALA B 1 267 ? 23 21.188 -3.152 1 93.25 267 ALA B N 1
ATOM 5146 C CA . ALA B 1 267 ? 22.344 19.953 -3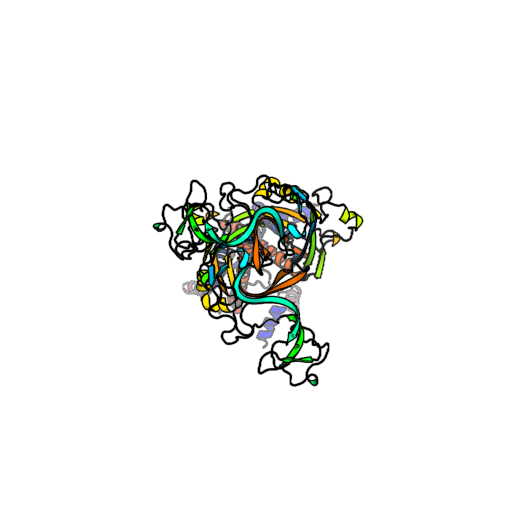.568 1 93.25 267 ALA B CA 1
ATOM 5147 C C . ALA B 1 267 ? 23.109 18.734 -3.059 1 93.25 267 ALA B C 1
ATOM 5149 O O . ALA B 1 267 ? 22.516 17.672 -2.842 1 93.25 267 ALA B O 1
ATOM 5150 N N . SER B 1 268 ? 24.344 18.922 -2.836 1 93.5 268 SER B N 1
ATOM 5151 C CA . SER B 1 268 ? 25.203 17.812 -2.408 1 93.5 268 SER B CA 1
ATOM 5152 C C . SER B 1 268 ? 24.875 17.391 -0.982 1 93.5 268 SER B C 1
ATOM 5154 O O . SER B 1 268 ? 25.219 16.281 -0.566 1 93.5 268 SER B O 1
ATOM 5156 N N . LEU B 1 269 ? 24.203 18.25 -0.292 1 95.06 269 LEU B N 1
ATOM 5157 C CA . LEU B 1 269 ? 23.875 17.953 1.102 1 95.06 269 LEU B CA 1
ATOM 5158 C C . LEU B 1 269 ? 22.609 17.125 1.204 1 95.06 269 LEU B C 1
ATOM 5160 O O . LEU B 1 269 ? 22.281 16.594 2.271 1 95.06 269 LEU B O 1
ATOM 5164 N N . CYS B 1 270 ? 21.875 17.078 0.128 1 96.12 270 CYS B N 1
ATOM 5165 C CA . CYS B 1 270 ? 20.703 16.203 0.099 1 96.12 270 CYS B CA 1
ATOM 5166 C C . CYS B 1 270 ? 21.141 14.75 -0.082 1 96.12 270 CYS B C 1
ATOM 5168 O O . CYS B 1 270 ? 21.5 14.336 -1.186 1 96.12 270 CYS B O 1
ATOM 5170 N N . LEU B 1 271 ? 21.156 14.039 0.978 1 96.56 271 LEU B N 1
ATOM 5171 C CA . LEU B 1 271 ? 21.656 12.672 0.989 1 96.56 271 LEU B CA 1
ATOM 5172 C C . LEU B 1 271 ? 20.594 11.711 1.516 1 96.56 271 LEU B C 1
ATOM 5174 O O . LEU B 1 271 ? 19.781 12.078 2.365 1 96.56 271 LEU B O 1
ATOM 5178 N N . PRO B 1 272 ? 20.578 10.492 0.962 1 96.62 272 PRO B N 1
ATOM 5179 C CA . PRO B 1 272 ? 19.625 9.5 1.46 1 96.62 272 PRO B CA 1
ATOM 5180 C C . PRO B 1 272 ? 19.984 8.969 2.844 1 96.62 272 PRO B C 1
ATOM 5182 O O . PRO B 1 272 ? 21.172 8.766 3.133 1 96.62 272 PRO B O 1
ATOM 5185 N N . LYS B 1 273 ? 19.047 8.852 3.625 1 96.94 273 LYS B N 1
ATOM 5186 C CA . LYS B 1 273 ? 19.219 8.219 4.93 1 96.94 273 LYS B CA 1
ATOM 5187 C C . LYS B 1 273 ? 18.422 6.918 5.02 1 96.94 273 LYS B C 1
ATOM 5189 O O . LYS B 1 273 ? 17.203 6.91 4.812 1 96.94 273 LYS B O 1
ATOM 5194 N N . TYR B 1 274 ? 19.109 5.832 5.387 1 97.75 274 TYR B N 1
ATOM 5195 C CA . TYR B 1 274 ? 18.484 4.523 5.43 1 97.75 274 TYR B CA 1
ATOM 5196 C C . TYR B 1 274 ? 18.109 4.137 6.859 1 97.75 274 TYR B C 1
ATOM 5198 O O . TYR B 1 274 ? 18.875 4.418 7.793 1 97.75 274 TYR B O 1
ATOM 5206 N N . SER B 1 275 ? 16.984 3.594 7.02 1 95.94 275 SER B N 1
ATOM 5207 C CA . SER B 1 275 ? 16.547 2.98 8.266 1 95.94 275 SER B CA 1
ATOM 5208 C C . SER B 1 275 ? 15.758 1.7 8.008 1 95.94 275 SER B C 1
ATOM 5210 O O . SER B 1 275 ? 15.258 1.484 6.906 1 95.94 275 SER B O 1
ATOM 5212 N N . PHE B 1 276 ? 15.766 0.839 9.031 1 96.56 276 PHE B N 1
ATOM 5213 C CA . PHE B 1 276 ? 15.172 -0.482 8.867 1 96.56 276 PHE B CA 1
ATOM 5214 C C . PHE B 1 276 ? 14.211 -0.789 10.008 1 96.56 276 PHE B C 1
ATOM 5216 O O . PHE B 1 276 ? 14.477 -0.456 11.164 1 96.56 276 PHE B O 1
ATOM 5223 N N . ARG B 1 277 ? 13.109 -1.401 9.57 1 93.5 277 ARG B N 1
ATOM 5224 C CA . ARG B 1 277 ? 12.117 -1.76 10.578 1 93.5 277 ARG B CA 1
ATOM 5225 C C . ARG B 1 277 ? 11.281 -2.955 10.117 1 93.5 277 ARG B C 1
ATOM 5227 O O . ARG B 1 277 ? 10.992 -3.098 8.93 1 93.5 277 ARG B O 1
ATOM 5234 N N . ARG B 1 278 ? 10.93 -3.756 11.055 1 93.06 278 ARG B N 1
ATOM 5235 C CA . ARG B 1 278 ? 9.992 -4.832 10.75 1 93.06 278 ARG B CA 1
ATOM 5236 C C . ARG B 1 278 ? 8.562 -4.301 10.656 1 93.06 278 ARG B C 1
ATOM 5238 O O . ARG B 1 278 ? 8.109 -3.561 11.531 1 93.06 278 ARG B O 1
ATOM 5245 N N . LEU B 1 279 ? 7.855 -4.621 9.664 1 89.94 279 LEU B N 1
ATOM 5246 C CA . LEU B 1 279 ? 6.543 -4.039 9.398 1 89.94 279 LEU B CA 1
ATOM 5247 C C . LEU B 1 279 ? 5.43 -4.961 9.883 1 89.94 279 LEU B C 1
ATOM 5249 O O . LEU B 1 279 ? 4.281 -4.531 10.016 1 89.94 279 LEU B O 1
ATOM 5253 N N . ASP B 1 280 ? 5.648 -6.156 10.047 1 87.38 280 ASP B N 1
ATOM 5254 C CA . ASP B 1 280 ? 4.602 -7.07 10.5 1 87.38 280 ASP B CA 1
ATOM 5255 C C . ASP B 1 280 ? 4.711 -7.344 11.992 1 87.38 280 ASP B C 1
ATOM 5257 O O . ASP B 1 280 ? 4.492 -8.469 12.445 1 87.38 280 ASP B O 1
ATOM 5261 N N . THR B 1 281 ? 5.074 -6.316 12.648 1 72.62 281 THR B N 1
ATOM 5262 C CA . THR B 1 281 ? 5.285 -6.48 14.078 1 72.62 281 THR B CA 1
ATOM 5263 C C . THR B 1 281 ? 3.982 -6.863 14.773 1 72.62 281 THR B C 1
ATOM 5265 O O . THR B 1 281 ? 2.906 -6.395 14.398 1 72.62 281 THR B O 1
ATOM 5268 N N . ARG B 1 282 ? 4.223 -7.863 15.562 1 65.56 282 ARG B N 1
ATOM 5269 C CA . ARG B 1 282 ? 3.146 -8.398 16.391 1 65.56 282 ARG B CA 1
ATOM 5270 C C . ARG B 1 282 ? 3.281 -7.922 17.828 1 65.56 282 ARG B C 1
ATOM 5272 O O . ARG B 1 282 ? 4.363 -7.52 18.266 1 65.56 282 ARG B O 1
ATOM 5279 N N . ASP B 1 283 ? 2.213 -7.691 18.297 1 63.88 283 ASP B N 1
ATOM 5280 C CA . ASP B 1 283 ? 2.254 -7.496 19.734 1 63.88 283 ASP B CA 1
ATOM 5281 C C . ASP B 1 283 ? 2.934 -8.672 20.438 1 63.88 283 ASP B C 1
ATOM 5283 O O . ASP B 1 283 ? 2.811 -9.812 19.984 1 63.88 283 ASP B O 1
ATOM 5287 N N . ILE B 1 284 ? 3.996 -8.469 21.109 1 59.47 284 ILE B N 1
ATOM 5288 C CA . ILE B 1 284 ? 4.828 -9.461 21.781 1 59.47 284 ILE B CA 1
ATOM 5289 C C . ILE B 1 284 ? 3.959 -10.617 22.266 1 59.47 284 ILE B C 1
ATOM 5291 O O . ILE B 1 284 ? 4.336 -11.781 22.125 1 59.47 284 ILE B O 1
ATOM 5295 N N . ASP B 1 285 ? 2.814 -10.305 22.734 1 62.25 285 ASP B N 1
ATOM 5296 C CA . ASP B 1 285 ? 2.027 -11.359 23.359 1 62.25 285 ASP B CA 1
ATOM 5297 C C . ASP B 1 285 ? 0.991 -11.922 22.391 1 62.25 285 ASP B C 1
ATOM 5299 O O . ASP B 1 285 ? 0.245 -12.844 22.734 1 62.25 285 ASP B O 1
ATOM 5303 N N . HIS B 1 286 ? 1.085 -11.445 21.203 1 66.19 286 HIS B N 1
ATOM 5304 C CA . HIS B 1 286 ? 0.012 -11.883 20.328 1 66.19 286 HIS B CA 1
ATOM 5305 C C . HIS B 1 286 ? 0.567 -12.586 19.094 1 66.19 286 HIS B C 1
ATOM 5307 O O . HIS B 1 286 ? 1.032 -11.93 18.156 1 66.19 286 HIS B O 1
ATOM 5313 N N . ASN B 1 287 ? 0.628 -13.891 19.219 1 70 287 ASN B N 1
ATOM 5314 C CA . ASN B 1 287 ? 1.227 -14.703 18.156 1 70 287 ASN B CA 1
ATOM 5315 C C . ASN B 1 287 ? 0.162 -15.328 17.266 1 70 287 ASN B C 1
ATOM 5317 O O . ASN B 1 287 ? 0.139 -16.547 17.078 1 70 287 ASN B O 1
ATOM 5321 N N . VAL B 1 288 ? -0.696 -14.477 16.797 1 77.81 288 VAL B N 1
ATOM 5322 C CA . VAL B 1 288 ? -1.701 -15.023 15.898 1 77.81 288 VAL B CA 1
ATOM 5323 C C . VAL B 1 288 ? -1.298 -14.758 14.453 1 77.81 288 VAL B C 1
ATOM 5325 O O . VAL B 1 288 ? -1.055 -13.609 14.07 1 77.81 288 VAL B O 1
ATOM 5328 N N . SER B 1 289 ? -1.081 -15.867 13.688 1 74.25 289 SER B N 1
ATOM 5329 C CA . SER B 1 289 ? -0.783 -15.844 12.266 1 74.25 289 SER B CA 1
ATOM 5330 C C . SER B 1 289 ? 0.526 -15.109 11.984 1 74.25 289 SER B C 1
ATOM 5332 O O . SER B 1 289 ? 0.551 -14.141 11.227 1 74.25 289 SER B O 1
ATOM 5334 N N . PRO B 1 290 ? 1.507 -15.672 12.539 1 80.56 290 PRO B N 1
ATOM 5335 C CA . PRO B 1 290 ? 2.803 -15.023 12.312 1 80.56 290 PRO B CA 1
ATOM 5336 C C . PRO B 1 290 ? 3.398 -15.367 10.945 1 80.56 290 PRO B C 1
ATOM 5338 O O . PRO B 1 290 ? 2.955 -16.312 10.297 1 80.56 290 PRO B O 1
ATOM 5341 N N . GLY B 1 291 ? 4.289 -14.508 10.5 1 87.69 291 GLY B N 1
ATOM 5342 C CA . GLY B 1 291 ? 5.117 -14.828 9.352 1 87.69 291 GLY B CA 1
ATOM 5343 C C . GLY B 1 291 ? 4.445 -14.523 8.023 1 87.69 291 GLY B C 1
ATOM 5344 O O . GLY B 1 291 ? 3.447 -13.805 7.98 1 87.69 291 GLY B O 1
ATOM 5345 N N . TYR B 1 292 ? 5.164 -14.898 7.051 1 93.19 292 TYR B N 1
ATOM 5346 C CA . TYR B 1 292 ? 4.691 -14.672 5.688 1 93.19 292 TYR B CA 1
ATOM 5347 C C . TYR B 1 292 ? 5.051 -15.852 4.785 1 93.19 292 TYR B C 1
ATOM 5349 O O . TYR B 1 292 ? 6.215 -16.25 4.699 1 93.19 292 TYR B O 1
ATOM 5357 N N . ASN B 1 293 ? 3.994 -16.391 4.176 1 95.31 293 ASN B N 1
ATOM 5358 C CA . ASN B 1 293 ? 4.176 -17.5 3.246 1 95.31 293 ASN B CA 1
ATOM 5359 C C . ASN B 1 293 ? 3.09 -17.516 2.176 1 95.31 293 ASN B C 1
ATOM 5361 O O . ASN B 1 293 ? 2.061 -16.844 2.318 1 95.31 293 ASN B O 1
ATOM 5365 N N . PHE B 1 294 ? 3.342 -18.172 1.109 1 94.75 294 PHE B N 1
ATOM 5366 C CA . PHE B 1 294 ? 2.377 -18.422 0.045 1 94.75 294 PHE B CA 1
ATOM 5367 C C . PHE B 1 294 ? 2.727 -19.688 -0.722 1 94.75 294 PHE B C 1
ATOM 5369 O O . PHE B 1 294 ? 3.789 -20.281 -0.511 1 94.75 294 PHE B O 1
ATOM 5376 N N . ARG B 1 295 ? 1.809 -20.141 -1.51 1 96.12 295 ARG B N 1
ATOM 5377 C CA . ARG B 1 295 ? 1.989 -21.375 -2.266 1 96.12 295 ARG B CA 1
ATOM 5378 C C . ARG B 1 295 ? 2.104 -21.094 -3.76 1 96.12 295 ARG B C 1
ATOM 5380 O O . ARG B 1 295 ? 1.441 -20.188 -4.277 1 96.12 295 ARG B O 1
ATOM 5387 N N . PHE B 1 296 ? 2.953 -21.812 -4.402 1 95.56 296 PHE B N 1
ATOM 5388 C CA . PHE B 1 296 ? 3.023 -21.844 -5.855 1 95.56 296 PHE B CA 1
ATOM 5389 C C . PHE B 1 296 ? 3.424 -23.234 -6.34 1 95.56 296 PHE B C 1
ATOM 5391 O O . PHE B 1 296 ? 3.83 -24.094 -5.543 1 95.56 296 PHE B O 1
ATOM 5398 N N . ALA B 1 297 ? 3.205 -23.5 -7.641 1 95.94 297 ALA B N 1
ATOM 5399 C CA . ALA B 1 297 ? 3.475 -24.844 -8.148 1 95.94 297 ALA B CA 1
ATOM 5400 C C . ALA B 1 297 ? 4.258 -24.781 -9.461 1 95.94 297 ALA B C 1
ATOM 5402 O O . ALA B 1 297 ? 4.176 -23.797 -10.195 1 95.94 297 ALA B O 1
ATOM 5403 N N . LYS B 1 298 ? 5.098 -25.781 -9.656 1 93.56 298 LYS B N 1
ATOM 5404 C CA . LYS B 1 298 ? 5.734 -26.062 -10.938 1 93.56 298 LYS B CA 1
ATOM 5405 C C . LYS B 1 298 ? 5.043 -27.219 -11.656 1 93.56 298 LYS B C 1
ATOM 5407 O O . LYS B 1 298 ? 4.891 -28.297 -11.086 1 93.56 298 LYS B O 1
ATOM 5412 N N . TYR B 1 299 ? 4.68 -27.047 -12.844 1 92.75 299 TYR B N 1
ATOM 5413 C CA . TYR B 1 299 ? 3.896 -28.047 -13.562 1 92.75 299 TYR B CA 1
ATOM 5414 C C . TYR B 1 299 ? 4.754 -28.781 -14.594 1 92.75 299 TYR B C 1
ATOM 5416 O O . TYR B 1 299 ? 5.605 -28.172 -15.242 1 92.75 299 TYR B O 1
ATOM 5424 N N . TYR B 1 300 ? 4.477 -30.031 -14.688 1 90.69 300 TYR B N 1
ATOM 5425 C CA . TYR B 1 300 ? 5.16 -30.906 -15.625 1 90.69 300 TYR B CA 1
ATOM 5426 C C . TYR B 1 300 ? 4.16 -31.766 -16.391 1 90.69 300 TYR B C 1
ATOM 5428 O O . TYR B 1 300 ? 2.975 -31.797 -16.047 1 90.69 300 TYR B O 1
ATOM 5436 N N . SER B 1 301 ? 4.621 -32.25 -17.516 1 88.25 301 SER B N 1
ATOM 5437 C CA . SER B 1 301 ? 3.801 -33.188 -18.281 1 88.25 301 SER B CA 1
ATOM 5438 C C . SER B 1 301 ? 4.473 -34.531 -18.406 1 88.25 301 SER B C 1
ATOM 5440 O O . SER B 1 301 ? 5.684 -34.625 -18.625 1 88.25 301 SER B O 1
ATOM 5442 N N . ASP B 1 302 ? 3.715 -35.531 -18.078 1 82.94 302 ASP B N 1
ATOM 5443 C CA . ASP B 1 302 ? 4.242 -36.875 -18.219 1 82.94 302 ASP B CA 1
ATOM 5444 C C . ASP B 1 302 ? 4.242 -37.312 -19.688 1 82.94 302 ASP B C 1
ATOM 5446 O O . ASP B 1 302 ? 3.598 -36.688 -20.531 1 82.94 302 ASP B O 1
ATOM 5450 N N . PRO B 1 303 ? 4.988 -38.375 -19.938 1 77.81 303 PRO B N 1
ATOM 5451 C CA . PRO B 1 303 ? 5.012 -38.875 -21.312 1 77.81 303 PRO B CA 1
ATOM 5452 C C . PRO B 1 303 ? 3.623 -39.219 -21.844 1 77.81 303 PRO B C 1
ATOM 5454 O O . PRO B 1 303 ? 3.375 -39.188 -23.047 1 77.81 303 PRO B O 1
ATOM 5457 N N . SER B 1 304 ? 2.734 -39.594 -20.906 1 76.06 304 SER B N 1
ATOM 5458 C CA . SER B 1 304 ? 1.373 -39.969 -21.297 1 76.06 304 SER B CA 1
ATOM 5459 C C . SER B 1 304 ? 0.52 -38.719 -21.5 1 76.06 304 SER B C 1
ATOM 5461 O O . SER B 1 304 ? -0.616 -38.812 -21.969 1 76.06 304 SER B O 1
ATOM 5463 N N . GLY B 1 305 ? 1.051 -37.562 -21.203 1 76 305 GLY B N 1
ATOM 5464 C CA . GLY B 1 305 ? 0.315 -36.344 -21.375 1 76 305 GLY B CA 1
ATOM 5465 C C . GLY B 1 305 ? -0.331 -35.812 -20.109 1 76 305 GLY B C 1
ATOM 5466 O O . GLY B 1 305 ? -0.847 -34.719 -20.062 1 76 305 GLY B O 1
ATOM 5467 N N . ALA B 1 306 ? -0.291 -36.656 -19.094 1 83.56 306 ALA B N 1
ATOM 5468 C CA . ALA B 1 306 ? -0.922 -36.25 -17.844 1 83.56 306 ALA B CA 1
ATOM 5469 C C . ALA B 1 306 ? -0.083 -35.219 -17.109 1 83.56 306 ALA B C 1
ATOM 5471 O O . ALA B 1 306 ? 1.147 -35.312 -17.078 1 83.56 306 ALA B O 1
ATOM 5472 N N . GLU B 1 307 ? -0.783 -34.281 -16.578 1 88.62 307 GLU B N 1
ATOM 5473 C CA . GLU B 1 307 ? -0.106 -33.219 -15.867 1 88.62 307 GLU B CA 1
ATOM 5474 C C . GLU B 1 307 ? 0.202 -33.594 -14.43 1 88.62 307 GLU B C 1
ATOM 5476 O O . GLU B 1 307 ? -0.62 -34.25 -13.758 1 88.62 307 GLU B O 1
ATOM 5481 N N . HIS B 1 308 ? 1.402 -33.375 -13.992 1 93.38 308 HIS B N 1
ATOM 5482 C CA . HIS B 1 308 ? 1.779 -33.469 -12.586 1 93.38 308 HIS B CA 1
ATOM 5483 C C . HIS B 1 308 ? 2.514 -32.219 -12.125 1 93.38 308 HIS B C 1
ATOM 5485 O O . HIS B 1 308 ? 2.918 -31.391 -12.945 1 93.38 308 HIS B O 1
ATOM 5491 N N . ARG B 1 309 ? 2.518 -32.062 -10.773 1 95.56 309 ARG B N 1
ATOM 5492 C CA . ARG B 1 309 ? 3.119 -30.828 -10.328 1 95.56 309 ARG B CA 1
ATOM 5493 C C . ARG B 1 309 ? 3.893 -31.016 -9.023 1 95.56 309 ARG B C 1
ATOM 5495 O O . ARG B 1 309 ? 3.762 -32.062 -8.375 1 95.56 309 ARG B O 1
ATOM 5502 N N . THR B 1 310 ? 4.789 -30.109 -8.812 1 95.5 310 THR B N 1
ATOM 5503 C CA . THR B 1 310 ? 5.441 -29.938 -7.516 1 95.5 310 THR B CA 1
ATOM 5504 C C . THR B 1 310 ? 4.91 -28.703 -6.805 1 95.5 310 THR B C 1
ATOM 5506 O O . THR B 1 310 ? 5.02 -27.594 -7.324 1 95.5 310 THR B O 1
ATOM 5509 N N . LEU B 1 311 ? 4.301 -28.969 -5.664 1 97.44 311 LEU B N 1
ATOM 5510 C CA . LEU B 1 311 ? 3.768 -27.859 -4.871 1 97.44 311 LEU B CA 1
ATOM 5511 C C . LEU B 1 311 ? 4.812 -27.359 -3.881 1 97.44 311 LEU B C 1
ATOM 5513 O O . LEU B 1 311 ? 5.496 -28.141 -3.23 1 97.44 311 LEU B O 1
ATOM 5517 N N . ILE B 1 312 ? 4.934 -26.031 -3.836 1 96.31 312 ILE B N 1
ATOM 5518 C CA . ILE B 1 312 ? 5.887 -25.422 -2.918 1 96.31 312 ILE B CA 1
ATOM 5519 C C . ILE B 1 312 ? 5.172 -24.406 -2.021 1 96.31 312 ILE B C 1
ATOM 5521 O O . ILE B 1 312 ? 4.5 -23.5 -2.516 1 96.31 312 ILE B O 1
ATOM 5525 N N . LYS B 1 313 ? 5.203 -24.656 -0.765 1 96.69 313 LYS B N 1
ATOM 5526 C CA . LYS B 1 313 ? 4.863 -23.625 0.217 1 96.69 313 LYS B CA 1
ATOM 5527 C C . LYS B 1 313 ? 6.102 -22.828 0.625 1 96.69 313 LYS B C 1
ATOM 5529 O O . LYS B 1 313 ? 6.945 -23.312 1.377 1 96.69 313 LYS B O 1
ATOM 5534 N N . ALA B 1 314 ? 6.145 -21.641 0.149 1 97.12 314 ALA B N 1
ATOM 5535 C CA . ALA B 1 314 ? 7.34 -20.828 0.321 1 97.12 314 ALA B CA 1
ATOM 5536 C C . ALA B 1 314 ? 7.195 -19.891 1.514 1 97.12 314 ALA B C 1
ATOM 5538 O O . ALA B 1 314 ? 6.203 -19.156 1.624 1 97.12 314 ALA B O 1
ATOM 5539 N N . TYR B 1 315 ? 8.148 -19.984 2.445 1 96.94 315 TYR B N 1
ATOM 5540 C CA . TYR B 1 315 ? 8.328 -19 3.508 1 96.94 315 TYR B CA 1
ATOM 5541 C C . TYR B 1 315 ? 9.484 -18.062 3.184 1 96.94 315 TYR B C 1
ATOM 5543 O O . TYR B 1 315 ? 10.477 -18.469 2.58 1 96.94 315 TYR B O 1
ATOM 5551 N N . GLY B 1 316 ? 9.305 -16.828 3.572 1 97.19 316 GLY B N 1
ATOM 5552 C CA . GLY B 1 316 ? 10.391 -15.906 3.275 1 97.19 316 GLY B CA 1
ATOM 5553 C C . GLY B 1 316 ? 10.156 -14.516 3.832 1 97.19 316 GLY B C 1
ATOM 5554 O O . GLY B 1 316 ? 9.242 -14.305 4.629 1 97.19 316 GLY B O 1
ATOM 5555 N N . ILE B 1 317 ? 11.086 -13.711 3.477 1 97.12 317 ILE B N 1
ATOM 5556 C CA . ILE B 1 317 ? 11.047 -12.328 3.934 1 97.12 317 ILE B CA 1
ATOM 5557 C C . ILE B 1 317 ? 10.812 -11.398 2.744 1 97.12 317 ILE B C 1
ATOM 5559 O O . ILE B 1 317 ? 11.547 -11.438 1.758 1 97.12 317 ILE B O 1
ATOM 5563 N N . ARG B 1 318 ? 9.766 -10.688 2.818 1 96.44 318 ARG B N 1
ATOM 5564 C CA . ARG B 1 318 ? 9.516 -9.648 1.823 1 96.44 318 ARG B CA 1
ATOM 5565 C C . ARG B 1 318 ? 10.109 -8.312 2.27 1 96.44 318 ARG B C 1
ATOM 5567 O O . ARG B 1 318 ? 9.852 -7.852 3.385 1 96.44 318 ARG B O 1
ATOM 5574 N N . PHE B 1 319 ? 10.906 -7.746 1.495 1 96.81 319 PHE B N 1
ATOM 5575 C CA . PHE B 1 319 ? 11.492 -6.438 1.757 1 96.81 319 PHE B CA 1
ATOM 5576 C C . PHE B 1 319 ? 10.742 -5.348 1 1 96.81 319 PHE B C 1
ATOM 5578 O O . PHE B 1 319 ? 10.773 -5.309 -0.232 1 96.81 319 PHE B O 1
ATOM 5585 N N . ASP B 1 320 ? 10.102 -4.547 1.73 1 95.31 320 ASP B N 1
ATOM 5586 C CA . ASP B 1 320 ? 9.406 -3.402 1.147 1 95.31 320 ASP B CA 1
ATOM 5587 C C . ASP B 1 320 ? 10.273 -2.145 1.211 1 95.31 320 ASP B C 1
ATOM 5589 O O . ASP B 1 320 ? 10.805 -1.804 2.27 1 95.31 320 ASP B O 1
ATOM 5593 N N . ILE B 1 321 ? 10.375 -1.524 0.106 1 96.62 321 ILE B N 1
ATOM 5594 C CA . ILE B 1 321 ? 11.125 -0.278 0.069 1 96.62 321 ILE B CA 1
ATOM 5595 C C . ILE B 1 321 ? 10.172 0.908 0.199 1 96.62 321 ILE B C 1
ATOM 5597 O O . ILE B 1 321 ? 9.289 1.096 -0.639 1 96.62 321 ILE B O 1
ATOM 5601 N N . ILE B 1 322 ? 10.359 1.628 1.234 1 93.94 322 ILE B N 1
ATOM 5602 C CA . ILE B 1 322 ? 9.508 2.781 1.505 1 93.94 322 ILE B CA 1
ATOM 5603 C C . ILE B 1 322 ? 10.328 4.066 1.383 1 93.94 322 ILE B C 1
ATOM 5605 O O . ILE B 1 322 ? 11.281 4.277 2.137 1 93.94 322 ILE B O 1
ATOM 5609 N N . VAL B 1 323 ? 9.891 4.898 0.48 1 95.19 323 VAL B N 1
ATOM 5610 C CA . VAL B 1 323 ? 10.609 6.148 0.254 1 95.19 323 VAL B CA 1
ATOM 5611 C C . VAL B 1 323 ? 9.773 7.324 0.751 1 95.19 323 VAL B C 1
ATOM 5613 O O . VAL B 1 323 ? 8.586 7.43 0.429 1 95.19 323 VAL B O 1
ATOM 5616 N N . PHE B 1 324 ? 10.312 8.055 1.577 1 91.19 324 PHE B N 1
ATOM 5617 C CA . PHE B 1 324 ? 9.633 9.258 2.033 1 91.19 324 PHE B CA 1
ATOM 5618 C C . PHE B 1 324 ? 10.609 10.422 2.176 1 91.19 324 PHE B C 1
ATOM 5620 O O . PHE B 1 324 ? 11.82 10.234 2.039 1 91.19 324 PHE B O 1
ATOM 5627 N N . GLY B 1 325 ? 10.062 11.617 2.299 1 92.56 325 GLY B N 1
ATOM 5628 C CA . GLY B 1 325 ? 10.859 12.828 2.418 1 92.56 325 GLY B CA 1
ATOM 5629 C C . GLY B 1 325 ? 10.164 14.055 1.86 1 92.56 325 GLY B C 1
ATOM 5630 O O . GLY B 1 325 ? 9.188 13.938 1.116 1 92.56 325 GLY B O 1
ATOM 5631 N N . LYS B 1 326 ? 10.648 15.156 2.305 1 94.19 326 LYS B N 1
ATOM 5632 C CA . LYS B 1 326 ? 10.188 16.453 1.829 1 94.19 326 LYS B CA 1
ATOM 5633 C C . LYS B 1 326 ? 11.359 17.359 1.446 1 94.19 326 LYS B C 1
ATOM 5635 O O . LYS B 1 326 ? 12.438 17.25 2.027 1 94.19 326 LYS B O 1
ATOM 5640 N N . ALA B 1 327 ? 11.102 18.125 0.479 1 97.31 327 ALA B N 1
ATOM 5641 C CA . ALA B 1 327 ? 12.078 19.141 0.095 1 97.31 327 ALA B CA 1
ATOM 5642 C C . ALA B 1 327 ? 11.523 20.547 0.343 1 97.31 327 ALA B C 1
ATOM 5644 O O . ALA B 1 327 ? 10.359 20.812 0.065 1 97.31 327 ALA B O 1
ATOM 5645 N N . GLY B 1 328 ? 12.352 21.328 0.97 1 96.94 328 GLY B N 1
ATOM 5646 C CA . GLY B 1 328 ? 11.953 22.688 1.238 1 96.94 328 GLY B CA 1
ATOM 5647 C C . GLY B 1 328 ? 12.82 23.719 0.523 1 96.94 328 GLY B C 1
ATOM 5648 O O . GLY B 1 328 ? 14.031 23.531 0.387 1 96.94 328 GLY B O 1
ATOM 5649 N N . LYS B 1 329 ? 12.227 24.75 0.092 1 97.12 329 LYS B N 1
ATOM 5650 C CA . LYS B 1 329 ? 12.906 25.891 -0.537 1 97.12 329 LYS B CA 1
ATOM 5651 C C . LYS B 1 329 ? 12.258 27.203 -0.139 1 97.12 329 LYS B C 1
ATOM 5653 O O . LYS B 1 329 ? 11.039 27.281 0.025 1 97.12 329 LYS B O 1
ATOM 5658 N N . PHE B 1 330 ? 13.117 28.172 0.014 1 96.81 330 PHE B N 1
ATOM 5659 C CA . PHE B 1 330 ? 12.617 29.484 0.428 1 96.81 330 PHE B CA 1
ATOM 5660 C C . PHE B 1 330 ? 11.547 29.984 -0.534 1 96.81 330 PHE B C 1
ATOM 5662 O O . PHE B 1 330 ? 11.695 29.859 -1.752 1 96.81 330 PHE B O 1
ATOM 5669 N N . ASP B 1 331 ? 10.523 30.422 0.097 1 95.56 331 ASP B N 1
ATOM 5670 C CA . ASP B 1 331 ? 9.43 31.062 -0.631 1 95.56 331 ASP B CA 1
ATOM 5671 C C . ASP B 1 331 ? 8.875 32.25 0.147 1 95.56 331 ASP B C 1
ATOM 5673 O O . ASP B 1 331 ? 8.719 32.188 1.368 1 95.56 331 ASP B O 1
ATOM 5677 N N . ILE B 1 332 ? 8.539 33.312 -0.506 1 94.19 332 ILE B N 1
ATOM 5678 C CA . ILE B 1 332 ? 8.117 34.562 0.118 1 94.19 332 ILE B CA 1
ATOM 5679 C C . ILE B 1 332 ? 6.707 34.406 0.673 1 94.19 332 ILE B C 1
ATOM 5681 O O . ILE B 1 332 ? 6.355 35.031 1.677 1 94.19 332 ILE B O 1
ATOM 5685 N N . ILE B 1 333 ? 5.93 33.594 0.068 1 88.94 333 ILE B N 1
ATOM 5686 C CA . ILE B 1 333 ? 4.523 33.5 0.441 1 88.94 333 ILE B CA 1
ATOM 5687 C C . ILE B 1 333 ? 4.402 32.906 1.839 1 88.94 333 ILE B C 1
ATOM 5689 O O . ILE B 1 333 ? 3.863 33.531 2.75 1 88.94 333 ILE B O 1
ATOM 5693 N N . PRO B 1 334 ? 4.965 31.672 2.008 1 90.44 334 PRO B N 1
ATOM 5694 C CA . PRO B 1 334 ? 4.867 31.156 3.375 1 90.44 334 PRO B CA 1
ATOM 5695 C C . PRO B 1 334 ? 5.59 32.031 4.391 1 90.44 334 PRO B C 1
ATOM 5697 O O . PRO B 1 334 ? 5.156 32.125 5.543 1 90.44 334 PRO B O 1
ATOM 5700 N N . THR B 1 335 ? 6.566 32.688 4.047 1 90.62 335 THR B N 1
ATOM 5701 C CA . THR B 1 335 ? 7.277 33.594 4.934 1 90.62 335 THR B CA 1
ATOM 5702 C C . THR B 1 335 ? 6.359 34.75 5.391 1 90.62 335 THR B C 1
ATOM 5704 O O . THR B 1 335 ? 6.242 35 6.59 1 90.62 335 THR B O 1
ATOM 5707 N N . MET B 1 336 ? 5.684 35.312 4.496 1 89.06 336 MET B N 1
ATOM 5708 C CA . MET B 1 336 ? 4.812 36.469 4.805 1 89.06 336 MET B CA 1
ATOM 5709 C C . MET B 1 336 ? 3.6 36 5.613 1 89.06 336 MET B C 1
ATOM 5711 O O . MET B 1 336 ? 3.125 36.719 6.488 1 89.06 336 MET B O 1
ATOM 5715 N N . ILE B 1 337 ? 3.166 34.875 5.27 1 80.69 337 ILE B N 1
ATOM 5716 C CA . ILE B 1 337 ? 2.021 34.344 6.004 1 80.69 337 ILE B CA 1
ATOM 5717 C C . ILE B 1 337 ? 2.4 34.125 7.469 1 80.69 337 ILE B C 1
ATOM 5719 O O . ILE B 1 337 ? 1.656 34.5 8.375 1 80.69 337 ILE B O 1
ATOM 5723 N N . ASN B 1 338 ? 3.541 33.594 7.691 1 84.62 338 ASN B N 1
ATOM 5724 C CA . ASN B 1 338 ? 3.965 33.312 9.062 1 84.62 338 ASN B CA 1
ATOM 5725 C C . ASN B 1 338 ? 4.324 34.594 9.812 1 84.62 338 ASN B C 1
ATOM 5727 O O . ASN B 1 338 ? 4.113 34.688 11.023 1 84.62 338 ASN B O 1
ATOM 5731 N N . ILE B 1 339 ? 4.879 35.5 9.117 1 84.81 339 ILE B N 1
ATOM 5732 C CA . ILE B 1 339 ? 5.129 36.812 9.734 1 84.81 339 ILE B CA 1
ATOM 5733 C C . ILE B 1 339 ? 3.805 37.469 10.125 1 84.81 339 ILE B C 1
ATOM 5735 O O . ILE B 1 339 ? 3.662 37.969 11.234 1 84.81 339 ILE B O 1
ATOM 5739 N N . GLY B 1 340 ? 2.895 37.438 9.242 1 79.81 340 GLY B N 1
ATOM 5740 C CA . GLY B 1 340 ? 1.576 37.969 9.547 1 79.81 340 GLY B CA 1
ATOM 5741 C C . GLY B 1 340 ? 0.927 37.344 10.75 1 79.81 340 GLY B C 1
ATOM 5742 O O . GLY B 1 340 ? 0.333 38 11.586 1 79.81 340 GLY B O 1
ATOM 5743 N N . SER B 1 341 ? 1.041 36.031 10.812 1 80.06 341 SER B N 1
ATOM 5744 C CA . SER B 1 341 ? 0.491 35.312 11.953 1 80.06 341 SER B CA 1
ATOM 5745 C C . SER B 1 341 ? 1.188 35.719 13.25 1 80.06 341 SER B C 1
ATOM 5747 O O . SER B 1 341 ? 0.55 35.812 14.297 1 80.06 341 SER B O 1
ATOM 5749 N N . GLY B 1 342 ? 2.445 35.875 13.18 1 82.44 342 GLY B N 1
ATOM 5750 C CA . GLY B 1 342 ? 3.184 36.344 14.336 1 82.44 342 GLY B CA 1
ATOM 5751 C C . GLY B 1 342 ? 2.75 37.719 14.789 1 82.44 342 GLY B C 1
ATOM 5752 O O . GLY B 1 342 ? 2.582 37.969 15.984 1 82.44 342 GLY B O 1
ATOM 5753 N N . LEU B 1 343 ? 2.533 38.594 13.836 1 82.06 343 LEU B N 1
ATOM 5754 C CA . LEU B 1 343 ? 2.076 39.938 14.141 1 82.06 343 LEU B CA 1
ATOM 5755 C C . LEU B 1 343 ? 0.679 39.938 14.75 1 82.06 343 LEU B C 1
ATOM 5757 O O . LEU B 1 343 ? 0.376 40.688 15.656 1 82.06 343 LEU B O 1
ATOM 5761 N N . ALA B 1 344 ? -0.058 39 14.242 1 77.81 344 ALA B N 1
ATOM 5762 C CA . ALA B 1 344 ? -1.4 38.844 14.805 1 77.81 344 ALA B CA 1
ATOM 5763 C C . ALA B 1 344 ? -1.344 38.406 16.25 1 77.81 344 ALA B C 1
ATOM 5765 O O . ALA B 1 344 ? -2.117 38.875 17.094 1 77.81 344 ALA B O 1
ATOM 5766 N N . LEU B 1 345 ? -0.412 37.562 16.547 1 81.62 345 LEU B N 1
ATOM 5767 C CA . LEU B 1 345 ? -0.245 37.094 17.906 1 81.62 345 LEU B CA 1
ATOM 5768 C C . LEU B 1 345 ? 0.211 38.188 18.828 1 81.62 345 LEU B C 1
ATOM 5770 O O . LEU B 1 345 ? -0.198 38.25 20 1 81.62 345 LEU B O 1
ATOM 5774 N N . LEU B 1 346 ? 1.052 39.031 18.344 1 83.62 346 LEU B N 1
ATOM 5775 C CA . LEU B 1 346 ? 1.492 40.188 19.141 1 83.62 346 LEU B CA 1
ATOM 5776 C C . LEU B 1 346 ? 0.333 41.125 19.406 1 83.62 346 LEU B C 1
ATOM 5778 O O . LEU B 1 346 ? 0.252 41.75 20.484 1 83.62 346 LEU B O 1
ATOM 5782 N N . GLY B 1 347 ? -0.519 41.188 18.453 1 77.88 347 GLY B N 1
ATOM 5783 C CA . GLY B 1 347 ? -1.721 42 18.656 1 77.88 347 GLY B CA 1
ATOM 5784 C C . GLY B 1 347 ? -2.623 41.438 19.734 1 77.88 347 GLY B C 1
ATOM 5785 O O . GLY B 1 347 ? -3.133 42.188 20.562 1 77.88 347 GLY B O 1
ATOM 5786 N N . VAL B 1 348 ? -2.697 40.188 19.75 1 76.62 348 VAL B N 1
ATOM 5787 C CA . VAL B 1 348 ? -3.521 39.562 20.766 1 76.62 348 VAL B CA 1
ATOM 5788 C C . VAL B 1 348 ? -2.891 39.75 22.156 1 76.62 348 VAL B C 1
ATOM 5790 O O . VAL B 1 348 ? -3.598 39.906 23.141 1 76.62 348 VAL B O 1
ATOM 5793 N N . ALA B 1 349 ? -1.633 39.656 22.156 1 81.69 349 ALA B N 1
ATOM 5794 C CA . ALA B 1 349 ? -0.929 39.844 23.422 1 81.69 349 ALA B CA 1
ATOM 5795 C C . ALA B 1 349 ? -1.216 41.25 24 1 81.69 349 ALA B C 1
ATOM 5797 O O . ALA B 1 349 ? -1.333 41.406 25.219 1 81.69 349 ALA B O 1
ATOM 5798 N N . THR B 1 350 ? -1.332 42.188 23.141 1 78.69 350 THR B N 1
ATOM 5799 C CA . THR B 1 350 ? -1.636 43.562 23.578 1 78.69 350 THR B CA 1
ATOM 5800 C C . THR B 1 350 ? -3.027 43.625 24.203 1 78.69 350 THR B C 1
ATOM 5802 O O . THR B 1 350 ? -3.229 44.281 25.219 1 78.69 350 THR B O 1
ATOM 5805 N N . VAL B 1 351 ? -3.893 42.906 23.672 1 77.5 351 VAL B N 1
ATOM 5806 C CA . VAL B 1 351 ? -5.25 42.875 24.188 1 77.5 351 VAL B CA 1
ATOM 5807 C C . VAL B 1 351 ? -5.266 42.188 25.547 1 77.5 351 VAL B C 1
ATOM 5809 O O . VAL B 1 351 ? -5.941 42.625 26.484 1 77.5 351 VAL B O 1
ATOM 5812 N N . LEU B 1 352 ? -4.535 41.188 25.578 1 80.06 352 LEU B N 1
ATOM 5813 C CA . LEU B 1 352 ? -4.48 40.438 26.828 1 80.06 352 LEU B CA 1
ATOM 5814 C C . LEU B 1 352 ? -3.846 41.25 27.938 1 80.06 352 LEU B C 1
ATOM 5816 O O . LEU B 1 352 ? -4.309 41.219 29.078 1 80.06 352 LEU B O 1
ATOM 5820 N N . CYS B 1 353 ? -2.816 41.938 27.594 1 82.75 353 CYS B N 1
ATOM 5821 C CA . CYS B 1 353 ? -2.174 42.812 28.594 1 82.75 353 CYS B CA 1
ATOM 5822 C C . CYS B 1 353 ? -3.123 43.906 29.062 1 82.75 353 CYS B C 1
ATOM 5824 O O . CYS B 1 353 ? -3.141 44.25 30.234 1 82.75 353 CYS B O 1
ATOM 5826 N N . ASP B 1 354 ? -3.883 44.406 28.188 1 84.19 354 ASP B N 1
ATOM 5827 C CA . ASP B 1 354 ? -4.887 45.406 28.547 1 84.19 354 ASP B CA 1
ATOM 5828 C C . ASP B 1 354 ? -5.898 44.812 29.531 1 84.19 354 ASP B C 1
ATOM 5830 O O . ASP B 1 354 ? -6.266 45.5 30.516 1 84.19 354 ASP B O 1
ATOM 5834 N N . VAL B 1 355 ? -6.273 43.656 29.312 1 83.75 355 VAL B N 1
ATOM 5835 C CA . VAL B 1 355 ? -7.25 43.031 30.188 1 83.75 355 VAL B CA 1
ATOM 5836 C C . VAL B 1 355 ? -6.652 42.844 31.578 1 83.75 355 VAL B C 1
ATOM 5838 O O . VAL B 1 355 ? -7.328 43.062 32.594 1 83.75 355 VAL B O 1
ATOM 5841 N N . ILE B 1 356 ? -5.477 42.531 31.562 1 85.06 356 ILE B N 1
ATOM 5842 C CA . ILE B 1 356 ? -4.816 42.312 32.844 1 85.06 356 ILE B CA 1
ATOM 5843 C C . ILE B 1 356 ? -4.668 43.625 33.594 1 85.06 356 ILE B C 1
ATOM 5845 O O . ILE B 1 356 ? -4.965 43.719 34.781 1 85.06 356 ILE B O 1
ATOM 5849 N N . VAL B 1 357 ? -4.309 44.719 32.938 1 84.19 357 VAL B N 1
ATOM 5850 C CA . VAL B 1 357 ? -4.074 46.031 33.531 1 84.19 357 VAL B CA 1
ATOM 5851 C C . VAL B 1 357 ? -5.402 46.625 34 1 84.19 357 VAL B C 1
ATOM 5853 O O . VAL B 1 357 ? -5.473 47.25 35.062 1 84.19 357 VAL B O 1
ATOM 5856 N N . LEU B 1 358 ? -6.469 46.312 33.312 1 85.5 358 LEU B N 1
ATOM 5857 C CA . LEU B 1 358 ? -7.742 46.969 33.562 1 85.5 358 LEU B CA 1
ATOM 5858 C C . LEU B 1 358 ? -8.57 46.156 34.562 1 85.5 358 LEU B C 1
ATOM 5860 O O . LEU B 1 358 ? -9.438 46.719 35.25 1 85.5 358 LEU B O 1
ATOM 5864 N N . TYR B 1 359 ? -8.281 44.875 34.688 1 85.94 359 TYR B N 1
ATOM 5865 C CA . TYR B 1 359 ? -9.203 44.062 35.469 1 85.94 359 TYR B CA 1
ATOM 5866 C C . TYR B 1 359 ? -8.461 43.312 36.594 1 85.94 359 TYR B C 1
ATOM 5868 O O . TYR B 1 359 ? -9.07 42.875 37.562 1 85.94 359 TYR B O 1
ATOM 5876 N N . CYS B 1 360 ? -7.188 43.188 36.5 1 84.44 360 CYS B N 1
ATOM 5877 C CA . CYS B 1 360 ? -6.5 42.312 37.438 1 84.44 360 CYS B CA 1
ATOM 5878 C C . CYS B 1 360 ? -5.551 43.125 38.312 1 84.44 360 CYS B C 1
ATOM 5880 O O . CYS B 1 360 ? -5.312 42.75 39.469 1 84.44 360 CYS B O 1
ATOM 5882 N N . MET B 1 361 ? -5.062 44.25 37.875 1 84.44 361 MET B N 1
ATOM 5883 C CA . MET B 1 361 ? -4.066 45 38.656 1 84.44 361 MET B CA 1
ATOM 5884 C C . MET B 1 361 ? -4.723 45.812 39.75 1 84.44 361 MET B C 1
ATOM 5886 O O . MET B 1 361 ? -5.926 46.094 39.688 1 84.44 361 MET B O 1
ATOM 5890 N N . LYS B 1 362 ? -4.051 46.219 40.75 1 83 362 LYS B N 1
ATOM 5891 C CA . LYS B 1 362 ? -4.535 46.969 41.906 1 83 362 LYS B CA 1
ATOM 5892 C C . LYS B 1 362 ? -5.066 48.312 41.5 1 83 362 LYS B C 1
ATOM 5894 O O . LYS B 1 362 ? -6.102 48.781 42 1 83 362 LYS B O 1
ATOM 5899 N N . LYS B 1 363 ? -4.465 49.031 40.656 1 85.06 363 LYS B N 1
ATOM 5900 C CA . LYS B 1 363 ? -4.898 50.344 40.219 1 85.06 363 LYS B CA 1
ATOM 5901 C C . LYS B 1 363 ? -5.77 50.25 38.969 1 85.06 363 LYS B C 1
ATOM 5903 O O . LYS B 1 363 ? -5.703 51.125 38.094 1 85.06 363 LYS B O 1
ATOM 5908 N N . LYS B 1 364 ? -6.562 49.219 38.875 1 85.25 364 LYS B N 1
ATOM 5909 C CA . LYS B 1 364 ? -7.348 48.938 37.656 1 85.25 364 LYS B CA 1
ATOM 5910 C C . LYS B 1 364 ? -8.375 50.031 37.406 1 85.25 364 LYS B C 1
ATOM 5912 O O . LYS B 1 364 ? -8.617 50.406 36.25 1 85.25 364 LYS B O 1
ATOM 5917 N N . TYR B 1 365 ? -8.977 50.562 38.5 1 85.5 365 TYR B N 1
ATOM 5918 C CA . TYR B 1 365 ? -10.008 51.562 38.312 1 85.5 365 TYR B CA 1
ATOM 5919 C C . TYR B 1 365 ? -9.414 52.875 37.781 1 85.5 365 TYR B C 1
ATOM 5921 O O . TYR B 1 365 ? -10.016 53.531 36.938 1 85.5 365 TYR B O 1
ATOM 5929 N N . TYR B 1 366 ? -8.258 53.188 38.312 1 84.88 366 TYR B N 1
ATOM 5930 C CA . TYR B 1 366 ? -7.551 54.375 37.844 1 84.88 366 TYR B CA 1
ATOM 5931 C C . TYR B 1 366 ? -7.188 54.25 36.375 1 84.88 366 TYR B C 1
ATOM 5933 O O . TYR B 1 366 ? -7.395 55.188 35.594 1 84.88 366 TYR B O 1
ATOM 5941 N N . TYR B 1 367 ? -6.754 53.156 35.969 1 84.56 367 TYR B N 1
ATOM 5942 C CA . TYR B 1 367 ? -6.34 52.938 34.594 1 84.56 367 TYR B CA 1
ATOM 5943 C C . TYR B 1 367 ? -7.547 52.938 33.656 1 84.56 367 TYR B C 1
ATOM 5945 O O . TYR B 1 367 ? -7.477 53.438 32.531 1 84.56 367 TYR B O 1
ATOM 5953 N N . ARG B 1 368 ? -8.641 52.438 34.062 1 84.62 368 ARG B N 1
ATOM 5954 C CA . ARG B 1 368 ? -9.852 52.375 33.25 1 84.62 368 ARG B CA 1
ATOM 5955 C C . ARG B 1 368 ? -10.383 53.781 32.969 1 84.62 368 ARG B C 1
ATOM 5957 O O . ARG B 1 368 ? -10.844 54.062 31.859 1 84.62 368 ARG B O 1
ATOM 5964 N N . GLU B 1 369 ? -10.305 54.562 33.906 1 83.75 369 GLU B N 1
ATOM 5965 C CA . GLU B 1 369 ? -10.781 55.938 33.75 1 83.75 369 GLU B CA 1
ATOM 5966 C C . GLU B 1 369 ? -9.938 56.719 32.719 1 83.75 369 GLU B C 1
ATOM 5968 O O . GLU B 1 369 ? -10.453 57.562 32 1 83.75 369 GLU B O 1
ATOM 5973 N N . LYS B 1 370 ? -8.727 56.375 32.719 1 82.81 370 LYS B N 1
ATOM 5974 C CA . LYS B 1 370 ? -7.824 57.094 31.828 1 82.81 370 LYS B CA 1
ATOM 5975 C C . LYS B 1 370 ? -7.898 56.531 30.422 1 82.81 370 LYS B C 1
ATOM 5977 O O . LYS B 1 370 ? -7.676 57.25 29.438 1 82.81 370 LYS B O 1
ATOM 5982 N N . LYS B 1 371 ? -8.266 55.375 30.344 1 84.69 371 LYS B N 1
ATOM 5983 C CA . LYS B 1 371 ? -8.266 54.688 29.047 1 84.69 371 LYS B CA 1
ATOM 5984 C C . LYS B 1 371 ? -9.594 54.906 28.328 1 84.69 371 LYS B C 1
ATOM 5986 O O . LYS B 1 371 ? -9.617 55.125 27.109 1 84.69 371 LYS B O 1
ATOM 5991 N N . TYR B 1 372 ? -10.719 54.906 29.031 1 82.56 372 TYR B N 1
ATOM 5992 C CA . TYR B 1 372 ? -12.023 54.938 28.391 1 82.56 372 TYR B CA 1
ATOM 5993 C C . TYR B 1 372 ? -12.648 56.344 28.484 1 82.56 372 TYR B C 1
ATOM 5995 O O . TYR B 1 372 ? -12.547 57 29.531 1 82.56 372 TYR B O 1
ATOM 6003 N N . LYS B 1 373 ? -13.07 56.75 27.297 1 80.38 373 LYS B N 1
ATOM 6004 C CA . LYS B 1 373 ? -13.93 57.906 27.25 1 80.38 373 LYS B CA 1
ATOM 6005 C C . LYS B 1 373 ? -15.383 57.531 26.984 1 80.38 373 LYS B C 1
ATOM 6007 O O . LYS B 1 373 ? -15.703 56.938 25.953 1 80.38 373 LYS B O 1
ATOM 6012 N N . TYR B 1 374 ? -16.25 57.812 27.891 1 77.56 374 TYR B N 1
ATOM 6013 C CA . TYR B 1 374 ? -17.641 57.375 27.828 1 77.56 374 TYR B CA 1
ATOM 6014 C C . TYR B 1 374 ? -18.469 58.375 27 1 77.56 374 TYR B C 1
ATOM 6016 O O . TYR B 1 374 ? -18.375 59.562 27.172 1 77.56 374 TYR B O 1
ATOM 6024 N N . VAL B 1 375 ? -19.094 57.812 25.938 1 77.75 375 VAL B N 1
ATOM 6025 C CA . VAL B 1 375 ? -20 58.594 25.109 1 77.75 375 VAL B CA 1
ATOM 6026 C C . VAL B 1 375 ? -21.406 58 25.203 1 77.75 375 VAL B C 1
ATOM 6028 O O . VAL B 1 375 ? -21.625 56.844 24.891 1 77.75 375 VAL B O 1
ATOM 6031 N N . GLU B 1 376 ? -22.359 58.781 25.875 1 73.5 376 GLU B N 1
ATOM 6032 C CA . GLU B 1 376 ? -23.734 58.344 26.031 1 73.5 376 GLU B CA 1
ATOM 6033 C C . GLU B 1 376 ? -24.516 58.469 24.734 1 73.5 376 GLU B C 1
ATOM 6035 O O . GLU B 1 376 ? -24.156 59.25 23.859 1 73.5 376 GLU B O 1
ATOM 6040 N N . ASP B 1 377 ? -25.484 57.656 24.5 1 65.62 377 ASP B N 1
ATOM 6041 C CA . ASP B 1 377 ? -26.359 57.75 23.328 1 65.62 377 ASP B CA 1
ATOM 6042 C C . ASP B 1 377 ? -27.125 59.062 23.344 1 65.62 377 ASP B C 1
ATOM 6044 O O . ASP B 1 377 ? -27.453 59.594 24.406 1 65.62 377 ASP B O 1
ATOM 6048 N N . TYR B 1 378 ? -27.156 59.906 22.344 1 56.88 378 TYR B N 1
ATOM 6049 C CA . TYR B 1 378 ? -27.859 61.188 22.234 1 56.88 378 TYR B CA 1
ATOM 6050 C C . TYR B 1 378 ? -29.203 61.094 22.953 1 56.88 378 TYR B C 1
ATOM 6052 O O . TYR B 1 378 ? -29.641 62.094 23.578 1 56.88 378 TYR B O 1
ATOM 6060 N N . GLU B 1 379 ? -29.984 60.188 22.766 1 53.25 379 GLU B N 1
ATOM 6061 C CA . GLU B 1 379 ? -31.344 60.25 23.297 1 53.25 379 GLU B CA 1
ATOM 6062 C C . GLU B 1 379 ? -31.328 60.281 24.828 1 53.25 379 GLU B C 1
ATOM 6064 O O . GLU B 1 379 ? -32.188 60.906 25.438 1 53.25 379 GLU B O 1
ATOM 6069 N N . GLN B 1 380 ? -30.438 59.594 25.344 1 50.72 380 GLN B N 1
ATOM 6070 C CA . GLN B 1 380 ? -30.531 59.625 26.812 1 50.72 380 GLN B CA 1
ATOM 6071 C C . GLN B 1 380 ? -29.938 60.906 27.375 1 50.72 380 GLN B C 1
ATOM 6073 O O . GLN B 1 380 ? -30.266 61.281 28.5 1 50.72 380 GLN B O 1
ATOM 6078 N N . GLY B 1 381 ? -29.031 61.469 26.797 1 46.19 381 GLY B N 1
ATOM 6079 C CA . GLY B 1 381 ? -28.578 62.75 27.312 1 46.19 381 GLY B CA 1
ATOM 6080 C C . GLY B 1 381 ? -29.609 63.844 27.172 1 46.19 381 GLY B C 1
ATOM 6081 O O . GLY B 1 381 ? -29.656 64.812 27.984 1 46.19 381 GLY B O 1
ATOM 6082 N N . LEU B 1 382 ? -30.266 63.906 26 1 45.16 382 LEU B N 1
ATOM 6083 C CA . LEU B 1 382 ? -31.297 64.938 25.922 1 45.16 382 LEU B CA 1
ATOM 6084 C C . LEU B 1 382 ? -32.438 64.625 26.891 1 45.16 382 LEU B C 1
ATOM 6086 O O . LEU B 1 382 ? -33.219 65.562 27.219 1 45.16 382 LEU B O 1
ATOM 6090 N N . ALA B 1 383 ? -32.688 63.438 27.125 1 47.53 383 ALA B N 1
ATOM 6091 C CA . ALA B 1 383 ? -33.812 63.219 28.062 1 47.53 383 ALA B CA 1
ATOM 6092 C C . ALA B 1 383 ? -33.438 63.75 29.453 1 47.53 383 ALA B C 1
ATOM 6094 O O . ALA B 1 383 ? -34.312 64.188 30.203 1 47.53 383 ALA B O 1
ATOM 6095 N N . GLY B 1 384 ? -32.188 63.656 29.812 1 43.41 384 GLY B N 1
ATOM 6096 C CA . GLY B 1 384 ? -31.922 64.25 31.125 1 43.41 384 GLY B CA 1
ATOM 6097 C C . GLY B 1 384 ? -31.953 65.75 31.141 1 43.41 384 GLY B C 1
ATOM 6098 O O . GLY B 1 384 ? -32.125 66.375 32.188 1 43.41 384 GLY B O 1
ATOM 6099 N N . GLU B 1 385 ? -31.469 66.375 30.078 1 43.78 385 GLU B N 1
ATOM 6100 C CA . GLU B 1 385 ? -31.547 67.812 30.172 1 43.78 385 GLU B CA 1
ATOM 6101 C C . GLU B 1 385 ? -32.969 68.312 30.047 1 43.78 385 GLU B C 1
ATOM 6103 O O . GLU B 1 385 ? -33.312 69.438 30.5 1 43.78 385 GLU B O 1
ATOM 6108 N N . MET B 1 386 ? -33.75 67.688 29.312 1 41.03 386 MET B N 1
ATOM 6109 C CA . MET B 1 386 ? -35.094 68.188 29.266 1 41.03 386 MET B CA 1
ATOM 6110 C C . MET B 1 386 ? -35.844 67.938 30.562 1 41.03 386 MET B C 1
ATOM 6112 O O . MET B 1 386 ? -36.875 68.562 30.828 1 41.03 386 MET B O 1
ATOM 6116 N N . ASP B 1 387 ? -35.531 66.938 31.281 1 37.41 387 ASP B N 1
ATOM 6117 C CA . ASP B 1 387 ? -36.281 66.75 32.531 1 37.41 387 ASP B CA 1
ATOM 6118 C C . ASP B 1 387 ? -35.75 67.688 33.594 1 37.41 387 ASP B C 1
ATOM 6120 O O . ASP B 1 387 ? -36.25 67.688 34.719 1 37.41 387 ASP B O 1
ATOM 6124 N N . GLN B 1 388 ? -34.562 68.438 33.406 1 30.25 388 GLN B N 1
ATOM 6125 C CA . GLN B 1 388 ? -34.406 69.562 34.344 1 30.25 388 GLN B CA 1
ATOM 6126 C C . GLN B 1 388 ? -34.969 70.812 33.781 1 30.25 388 GLN B C 1
ATOM 6128 O O . GLN B 1 388 ? -34.812 71.125 32.594 1 30.25 388 GLN B O 1
#